Protein AF-0000000077499348 (afdb_homodimer)

InterPro domains:
  IPR010345 Interleukin-17 family [PF06083] (118-195)
  IPR020440 Interleukin-17, chordata [PR01932] (119-131)
  IPR020440 Interleukin-17, chordata [PR01932] (138-147)
  IPR020440 Interleukin-17, chordata [PR01932] (181-195)
  IPR029034 Cystine-knot cytokine [G3DSA:2.10.90.10] (84-199)
  IPR029034 Cystine-knot cytokine [SSF57501] (103-197)

Sequence (398 aa):
MKIYVVITVAVVLLALVSDIDGQKRRSNDRQRDGGGKERRRQSRNRGNKLEKSSQCQDISEKQKQRKLRGARKAYEKTAPIVLAEQLKNDAGRRRRNAEMECPESAVPHDGDISQRAISPWAWELDVNVNRYPTEIAKAKCLCTACLVNGVQDYNYASEPIYSQMKVLRRTKCDRKDRWRYEVAWENIPVGCTCANPQSMKIYVVITVAVVLLALVSDIDGQKRRSNDRQRDGGGKERRRQSRNRGNKLEKSSQCQDISEKQKQRKLRGARKAYEKTAPIVLAEQLKNDAGRRRRNAEMECPESAVPHDGDISQRAISPWAWELDVNVNRYPTEIAKAKCLCTACLVNGVQDYNYASEPIYSQMKVLRRTKCDRKDRWRYEVAWENIPVGCTCANPQS

Solvent-accessible surface area (backbone atoms only — not comparable to full-atom values): 23232 Å² total; per-residue (Å²): 127,89,88,82,92,77,94,80,88,92,82,90,82,90,83,84,84,84,88,78,76,86,73,80,89,79,90,78,87,72,84,70,81,76,76,78,75,78,77,73,79,73,79,75,78,73,71,77,64,86,59,72,45,74,54,62,42,72,69,54,73,67,52,53,45,62,76,40,38,39,35,50,64,34,37,52,78,17,63,37,46,45,48,17,57,49,38,73,74,28,63,67,57,41,50,52,36,65,65,57,63,53,71,87,45,60,60,44,44,54,80,55,69,46,48,12,16,34,22,28,38,35,64,36,77,44,77,38,92,50,32,42,74,35,60,36,25,29,39,39,60,42,34,70,25,18,40,57,92,22,36,73,36,77,76,24,29,35,38,71,40,68,41,51,39,64,32,39,34,50,43,81,37,94,54,88,84,22,28,23,52,35,82,42,76,43,81,37,31,73,37,35,20,37,18,38,53,81,115,141,82,82,91,86,86,82,84,90,84,85,89,82,80,84,88,80,84,85,88,82,86,76,82,82,70,88,68,85,69,84,66,80,71,76,78,74,76,77,72,78,69,77,73,79,72,70,76,64,84,59,71,46,74,54,64,42,71,70,53,71,67,52,53,47,61,75,38,38,37,34,51,64,34,38,53,78,17,64,36,45,45,47,18,56,50,38,73,74,27,64,67,57,41,51,52,36,67,64,59,63,52,70,85,44,61,62,44,44,56,80,55,66,46,48,12,17,34,22,28,40,35,64,37,78,45,76,38,93,49,32,41,75,36,60,36,25,30,39,39,60,42,34,71,26,19,40,57,93,23,36,73,36,80,78,24,28,34,39,73,40,70,40,52,39,65,32,38,34,50,43,82,38,94,53,88,86,22,26,22,53,35,82,40,77,42,82,37,30,73,37,35,19,36,19,38,54,80,114

Structure (mmCIF, N/CA/C/O backbone):
data_AF-0000000077499348-model_v1
#
loop_
_entity.id
_entity.type
_entity.pdbx_description
1 polymer 'IL17D protein'
#
loop_
_atom_site.group_PDB
_atom_site.id
_atom_site.type_symbol
_atom_site.label_atom_id
_atom_site.label_alt_id
_atom_site.label_comp_id
_atom_site.label_asym_id
_atom_site.label_entity_id
_atom_site.label_seq_id
_atom_site.pdbx_PDB_ins_code
_atom_site.Cartn_x
_atom_site.Cartn_y
_atom_site.Cartn_z
_atom_site.occupancy
_atom_site.B_iso_or_equiv
_atom_site.auth_seq_id
_atom_site.auth_comp_id
_atom_site.auth_asym_id
_atom_site.auth_atom_id
_atom_site.pdbx_PDB_model_num
ATOM 1 N N . MET A 1 1 ? 2.908 -41 54.531 1 25.12 1 MET A N 1
ATOM 2 C CA . MET A 1 1 ? 3.055 -40.625 55.938 1 25.12 1 MET A CA 1
ATOM 3 C C . MET A 1 1 ? 4.219 -39.656 56.125 1 25.12 1 MET A C 1
ATOM 5 O O . MET A 1 1 ? 4.746 -39.531 57.219 1 25.12 1 MET A O 1
ATOM 9 N N . LYS A 1 2 ? 4.77 -39.094 55.031 1 23.42 2 LYS A N 1
ATOM 10 C CA . LYS A 1 2 ? 6.012 -38.406 55.375 1 23.42 2 LYS A CA 1
ATOM 11 C C . LYS A 1 2 ? 5.793 -37.406 56.5 1 23.42 2 LYS A C 1
ATOM 13 O O . LYS A 1 2 ? 4.734 -36.781 56.562 1 23.42 2 LYS A O 1
ATOM 18 N N . ILE A 1 3 ? 6.906 -37.062 57.062 1 22.45 3 ILE A N 1
ATOM 19 C CA . ILE A 1 3 ? 7.547 -36.75 58.344 1 22.45 3 ILE A CA 1
ATOM 20 C C . ILE A 1 3 ? 7.438 -35.25 58.625 1 22.45 3 ILE A C 1
ATOM 22 O O . ILE A 1 3 ? 7.34 -34.438 57.688 1 22.45 3 ILE A O 1
ATOM 26 N N . TYR A 1 4 ? 8.094 -34.875 59.875 1 21.91 4 TYR A N 1
ATOM 27 C CA . TYR A 1 4 ? 7.996 -34.156 61.125 1 21.91 4 TYR A CA 1
ATOM 28 C C . TYR A 1 4 ? 8.625 -32.781 61.031 1 21.91 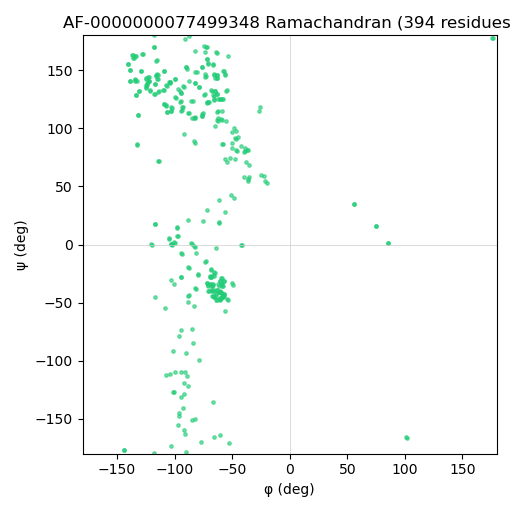4 TYR A C 1
ATOM 30 O O . TYR A 1 4 ? 8 -31.766 61.375 1 21.91 4 TYR A O 1
ATOM 38 N N . VAL A 1 5 ? 10.016 -32.469 61.094 1 21.84 5 VAL A N 1
ATOM 39 C CA . VAL A 1 5 ? 10.539 -32.031 62.375 1 21.84 5 VAL A CA 1
ATOM 40 C C . VAL A 1 5 ? 10.461 -30.5 62.469 1 21.84 5 VAL A C 1
ATOM 42 O O . VAL A 1 5 ? 10.344 -29.828 61.438 1 21.84 5 VAL A O 1
ATOM 45 N N . VAL A 1 6 ? 11.281 -29.859 63.5 1 20.41 6 VAL A N 1
ATOM 46 C CA . VAL A 1 6 ? 11.352 -29.125 64.75 1 20.41 6 VAL A CA 1
ATOM 47 C C . VAL A 1 6 ? 11.984 -27.75 64.5 1 20.41 6 VAL A C 1
ATOM 49 O O . VAL A 1 6 ? 11.625 -26.766 65.188 1 20.41 6 VAL A O 1
ATOM 52 N N . ILE A 1 7 ? 13.07 -27.422 63.781 1 22.92 7 ILE A N 1
ATOM 53 C CA . ILE A 1 7 ? 14.062 -26.891 64.75 1 22.92 7 ILE A CA 1
ATOM 54 C C . ILE A 1 7 ? 13.625 -25.516 65.188 1 22.92 7 ILE A C 1
ATOM 56 O O . ILE A 1 7 ? 13.016 -24.75 64.438 1 22.92 7 ILE A O 1
ATOM 60 N N . THR A 1 8 ? 14.32 -25.031 66.375 1 18.91 8 THR A N 1
ATOM 61 C CA . THR A 1 8 ? 14.438 -24.297 67.625 1 18.91 8 THR A CA 1
ATOM 62 C C . THR A 1 8 ? 14.766 -22.828 67.375 1 18.91 8 THR A C 1
ATOM 64 O O . THR A 1 8 ? 14.102 -21.938 67.875 1 18.91 8 THR A O 1
ATOM 67 N N . VAL A 1 9 ? 16.078 -22.391 67.188 1 21.23 9 VAL A N 1
ATOM 68 C CA . VAL A 1 9 ? 16.781 -21.766 68.312 1 21.23 9 VAL A CA 1
ATOM 69 C C . VAL A 1 9 ? 16.359 -20.297 68.375 1 21.23 9 VAL A C 1
ATOM 71 O O . VAL A 1 9 ? 15.859 -19.719 67.438 1 21.23 9 VAL A O 1
ATOM 74 N N . ALA A 1 10 ? 17.453 -19.391 68.938 1 19.44 10 ALA A N 1
ATOM 75 C CA . ALA A 1 10 ? 17.844 -18.641 70.125 1 19.44 10 ALA A CA 1
ATOM 76 C C . ALA A 1 10 ? 17.594 -17.156 69.938 1 19.44 10 ALA A C 1
ATOM 78 O O . ALA A 1 10 ? 17.5 -16.656 68.812 1 19.44 10 ALA A O 1
ATOM 79 N N . VAL A 1 11 ? 18.125 -16.375 71.062 1 17.48 11 VAL A N 1
ATOM 80 C CA . VAL A 1 11 ? 17.844 -15.344 72.062 1 17.48 11 VAL A CA 1
ATOM 81 C C . VAL A 1 11 ? 18.328 -13.984 71.5 1 17.48 11 VAL A C 1
ATOM 83 O O . VAL A 1 11 ? 17.625 -12.984 71.625 1 17.48 11 VAL A O 1
ATOM 86 N N . VAL A 1 12 ? 19.703 -13.703 71.438 1 18.2 12 VAL A N 1
ATOM 87 C CA . VAL A 1 12 ? 20.312 -12.852 72.438 1 18.2 12 VAL A CA 1
ATOM 88 C C . VAL A 1 12 ? 19.938 -11.391 72.188 1 18.2 12 VAL A C 1
ATOM 90 O O . VAL A 1 12 ? 19.703 -10.992 71.062 1 18.2 12 VAL A O 1
ATOM 93 N N . LEU A 1 13 ? 20.375 -10.539 73.312 1 17.11 13 LEU A N 1
ATOM 94 C CA . LEU A 1 13 ? 20.094 -9.383 74.125 1 17.11 13 LEU A CA 1
ATOM 95 C C . LEU A 1 13 ? 20.609 -8.102 73.5 1 17.11 13 LEU A C 1
ATOM 97 O O . LEU A 1 13 ? 19.891 -7.09 73.438 1 17.11 13 LEU A O 1
ATOM 101 N N . LEU A 1 14 ? 22 -7.863 73.5 1 17.81 14 LEU A N 1
ATOM 102 C CA . LEU A 1 14 ? 22.547 -6.84 74.375 1 17.81 14 LEU A CA 1
ATOM 103 C C . LEU A 1 14 ? 22.297 -5.445 73.812 1 17.81 14 LEU A C 1
ATOM 105 O O . LEU A 1 14 ? 22.078 -5.281 72.625 1 17.81 14 LEU A O 1
ATOM 109 N N . ALA A 1 15 ? 23.031 -4.516 74.562 1 16.69 15 ALA A N 1
ATOM 110 C CA . ALA A 1 15 ? 22.984 -3.27 75.312 1 16.69 15 ALA A CA 1
ATOM 111 C C . ALA A 1 15 ? 23.266 -2.068 74.438 1 16.69 15 ALA A C 1
ATOM 113 O O . ALA A 1 15 ? 22.484 -1.113 74.375 1 16.69 15 ALA A O 1
ATOM 114 N N . LEU A 1 16 ? 24.641 -1.674 74.438 1 16.95 16 LEU A N 1
ATOM 115 C CA . LEU A 1 16 ? 25.062 -0.472 75.188 1 16.95 16 LEU A CA 1
ATOM 116 C C . LEU A 1 16 ? 24.953 0.756 74.25 1 16.95 16 LEU A C 1
ATOM 118 O O . LEU A 1 16 ? 24.328 1.747 74.625 1 16.95 16 LEU A O 1
ATOM 122 N N . VAL A 1 17 ? 26.203 1.312 73.938 1 19.05 17 VAL A N 1
ATOM 123 C CA . VAL A 1 17 ? 26.797 2.516 74.5 1 19.05 17 VAL A CA 1
ATOM 124 C C . VAL A 1 17 ? 26.453 3.723 73.625 1 19.05 17 VAL A C 1
ATOM 126 O O . VAL A 1 17 ? 26.031 3.566 72.5 1 19.05 17 VAL A O 1
ATOM 129 N N . SER A 1 18 ? 27.531 4.605 73.5 1 17.58 18 SER A N 1
ATOM 130 C CA . SER A 1 18 ? 27.859 5.938 74 1 17.58 18 SER A CA 1
ATOM 131 C C . SER A 1 18 ? 27.609 7.004 72.938 1 17.58 18 SER A C 1
ATOM 133 O O . SER A 1 18 ? 27.328 6.684 71.812 1 17.58 18 SER A O 1
ATOM 135 N N . ASP A 1 19 ? 28.719 7.781 72.75 1 17.41 19 ASP A N 1
ATOM 136 C CA . ASP A 1 19 ? 28.953 9.172 73.125 1 17.41 19 ASP A CA 1
ATOM 137 C C . ASP A 1 19 ? 28.625 10.109 71.938 1 17.41 19 ASP A C 1
ATOM 139 O O . ASP A 1 19 ? 28.406 9.656 70.812 1 17.41 19 ASP A O 1
ATOM 143 N N . ILE A 1 20 ? 29.609 11.031 71.688 1 17.95 20 ILE A N 1
ATOM 144 C CA . ILE A 1 20 ? 29.734 12.445 72 1 17.95 20 ILE A CA 1
ATOM 145 C C . ILE A 1 20 ? 29.594 13.281 70.75 1 17.95 20 ILE A C 1
ATOM 147 O O . ILE A 1 20 ? 28.859 14.266 70.75 1 17.95 20 ILE A O 1
ATOM 151 N N . ASP A 1 21 ? 30.422 12.977 69.75 1 16.52 21 ASP A N 1
ATOM 152 C CA . ASP A 1 21 ? 31.281 14.156 69.625 1 16.52 21 ASP A CA 1
ATOM 153 C C . ASP A 1 21 ? 30.562 15.258 68.875 1 16.52 21 ASP A C 1
ATOM 155 O O . ASP A 1 21 ? 30.516 16.406 69.312 1 16.52 21 ASP A O 1
ATOM 159 N N . GLY A 1 22 ? 30.906 15.336 67.562 1 17.72 22 GLY A N 1
ATOM 160 C CA . GLY A 1 22 ? 31.688 16.391 66.938 1 17.72 22 GLY A CA 1
ATOM 161 C C . GLY A 1 22 ? 30.828 17.531 66.375 1 17.72 22 GLY A C 1
ATOM 162 O O . GLY A 1 22 ? 29.969 17.312 65.562 1 17.72 22 GLY A O 1
ATOM 163 N N . GLN A 1 23 ? 30.656 18.547 67.125 1 17.95 23 GLN A N 1
ATOM 164 C CA . GLN A 1 23 ? 29.797 19.719 67 1 17.95 23 GLN A CA 1
ATOM 165 C C . GLN A 1 23 ? 30.203 20.578 65.75 1 17.95 23 GLN A C 1
ATOM 167 O O . GLN A 1 23 ? 29.594 21.609 65.5 1 17.95 23 GLN A O 1
ATOM 172 N N . LYS A 1 24 ? 31.25 20.188 65.062 1 20.08 24 LYS A N 1
ATOM 173 C CA . LYS A 1 24 ? 31.875 21.453 64.688 1 20.08 24 LYS A CA 1
ATOM 174 C C . LYS A 1 24 ? 30.891 22.391 64 1 20.08 24 LYS A C 1
ATOM 176 O O . LYS A 1 24 ? 29.875 21.938 63.469 1 20.08 24 LYS A O 1
ATOM 181 N N . ARG A 1 25 ? 31.547 23.5 63.469 1 20.81 25 ARG A N 1
ATOM 182 C CA . ARG A 1 25 ? 31.562 24.953 63.375 1 20.81 25 ARG A CA 1
ATOM 183 C C . ARG A 1 25 ? 30.719 25.438 62.188 1 20.81 25 ARG A C 1
ATOM 185 O O . ARG A 1 25 ? 30.625 24.734 61.188 1 20.81 25 ARG A O 1
ATOM 192 N N . ARG A 1 26 ? 30.156 26.656 62.312 1 18.53 26 ARG A N 1
ATOM 193 C CA . ARG A 1 26 ? 29.047 27.531 61.969 1 18.53 26 ARG A CA 1
ATOM 194 C C . ARG A 1 26 ? 29.234 28.172 60.625 1 18.53 26 ARG A C 1
ATOM 196 O O . ARG A 1 26 ? 28.312 28.219 59.812 1 18.53 26 ARG A O 1
ATOM 203 N N . SER A 1 27 ? 30.359 28.859 60.281 1 19.08 27 SER A N 1
ATOM 204 C CA . SER A 1 27 ? 30.047 30.266 60.031 1 19.08 27 SER A CA 1
ATOM 205 C C . SER A 1 27 ? 29.5 30.469 58.594 1 19.08 27 SER A C 1
ATOM 207 O O . SER A 1 27 ? 29.734 29.641 57.719 1 19.08 27 SER A O 1
ATOM 209 N N . ASN A 1 28 ? 28.828 31.766 58.219 1 18.31 28 ASN A N 1
ATOM 210 C CA . ASN A 1 28 ? 27.703 32.438 57.562 1 18.31 28 ASN A CA 1
ATOM 211 C C . ASN A 1 28 ? 28.078 32.938 56.188 1 18.31 28 ASN A C 1
ATOM 213 O O . ASN A 1 28 ? 27.203 33.188 55.344 1 18.31 28 ASN A O 1
ATOM 217 N N . ASP A 1 29 ? 29.312 33.406 55.844 1 23.67 29 ASP A N 1
ATOM 218 C CA . ASP A 1 29 ? 29.219 34.719 55.25 1 23.67 29 ASP A CA 1
ATOM 219 C C . ASP A 1 29 ? 28.656 34.656 53.812 1 23.67 29 ASP A C 1
ATOM 221 O O . ASP A 1 29 ? 28.859 33.656 53.125 1 23.67 29 ASP A O 1
ATOM 225 N N . ARG A 1 30 ? 27.859 35.719 53.344 1 22.45 30 ARG A N 1
ATOM 226 C CA . ARG A 1 30 ? 26.797 36.156 52.438 1 22.45 30 ARG A CA 1
ATOM 227 C C . ARG A 1 30 ? 27.375 36.562 51.094 1 22.45 30 ARG A C 1
ATOM 229 O O . ARG A 1 30 ? 26.641 37.062 50.219 1 22.45 30 ARG A O 1
ATOM 236 N N . GLN A 1 31 ? 28.578 36.156 50.656 1 24.64 31 GLN A N 1
ATOM 237 C CA . GLN A 1 31 ? 28.938 37.062 49.562 1 24.64 31 GLN A CA 1
ATOM 238 C C . GLN A 1 31 ? 27.953 36.969 48.406 1 24.64 31 GLN A C 1
ATOM 240 O O . GLN A 1 31 ? 27.547 35.875 48.031 1 24.64 31 GLN A O 1
ATOM 245 N N . ARG A 1 32 ? 27.375 38.125 48 1 24.19 32 ARG A N 1
ATOM 246 C CA . ARG A 1 32 ? 26.312 38.625 47.125 1 24.19 32 ARG A CA 1
ATOM 247 C C . ARG A 1 32 ? 26.703 38.469 45.656 1 24.19 32 ARG A C 1
ATOM 249 O O . ARG A 1 32 ? 26 38.938 44.781 1 24.19 32 ARG A O 1
ATOM 256 N N . ASP A 1 33 ? 27.469 37.531 45.25 1 24.77 33 ASP A N 1
ATOM 257 C CA . ASP A 1 33 ? 27.906 37.75 43.875 1 24.77 33 ASP A CA 1
ATOM 258 C C . ASP A 1 33 ? 26.719 37.75 42.906 1 24.77 33 ASP A C 1
ATOM 260 O O . ASP A 1 33 ? 25.812 36.938 43.031 1 24.77 33 ASP A O 1
ATOM 264 N N . GLY A 1 34 ? 26.391 38.938 42.375 1 23.86 34 GLY A N 1
ATOM 265 C CA . GLY A 1 34 ? 25.375 39.375 41.438 1 23.86 34 GLY A CA 1
ATOM 266 C C . GLY A 1 34 ? 25.516 38.719 40.062 1 23.86 34 GLY A C 1
ATOM 267 O O . GLY A 1 34 ? 25.766 39.375 39.062 1 23.86 34 GLY A O 1
ATOM 268 N N . GLY A 1 35 ? 25.859 37.469 39.938 1 24.22 35 GLY A N 1
ATOM 269 C CA . GLY A 1 35 ? 26.047 36.969 38.594 1 24.22 35 GLY A CA 1
ATOM 270 C C . GLY A 1 35 ? 24.812 37.094 37.719 1 24.22 35 GLY A C 1
ATOM 271 O O . GLY A 1 35 ? 23.688 36.875 38.188 1 24.22 35 GLY A O 1
ATOM 272 N N . GLY A 1 36 ? 24.875 38.031 36.781 1 29.03 36 GLY A N 1
ATOM 273 C CA . GLY A 1 36 ? 23.938 38.281 35.688 1 29.03 36 GLY A CA 1
ATOM 274 C C . GLY A 1 36 ? 23.578 37.062 34.875 1 29.03 36 GLY A C 1
ATOM 275 O O . GLY A 1 36 ? 24.469 36.375 34.375 1 29.03 36 GLY A O 1
ATOM 276 N N . LYS A 1 37 ? 22.578 36.312 35.281 1 31.11 37 LYS A N 1
ATOM 277 C CA . LYS A 1 37 ? 22.047 35.125 34.594 1 31.11 37 LYS A CA 1
ATOM 278 C C . LYS A 1 37 ? 21.562 35.469 33.188 1 31.11 37 LYS A C 1
ATOM 280 O O . LYS A 1 37 ? 20.734 36.375 33.031 1 31.11 37 LYS A O 1
ATOM 285 N N . GLU A 1 38 ? 22.531 35.406 32.281 1 34.88 38 GLU A N 1
ATOM 286 C CA . GLU A 1 38 ? 22.094 35.344 30.891 1 34.88 38 GLU A CA 1
ATOM 287 C C . GLU A 1 38 ? 21.047 34.25 30.703 1 34.88 38 GLU A C 1
ATOM 289 O O . GLU A 1 38 ? 21.266 33.094 31.078 1 34.88 38 GLU A O 1
ATOM 294 N N . ARG A 1 39 ? 19.766 34.594 30.719 1 30.23 39 ARG A N 1
ATOM 295 C CA . ARG A 1 39 ? 18.625 33.719 30.422 1 30.23 39 ARG A CA 1
ATOM 296 C C . ARG A 1 39 ? 18.766 33.094 29.047 1 30.23 39 ARG A C 1
ATOM 298 O O . ARG A 1 39 ? 18.781 33.812 28.031 1 30.23 39 ARG A O 1
ATOM 305 N N . ARG A 1 40 ? 19.656 32.125 28.844 1 32.72 40 ARG A N 1
ATOM 306 C CA . ARG A 1 40 ? 19.547 31.312 27.625 1 32.72 40 ARG A CA 1
ATOM 307 C C . ARG A 1 40 ? 18.125 30.812 27.422 1 32.72 40 ARG A C 1
ATOM 309 O O . ARG A 1 40 ? 17.547 30.188 28.328 1 32.72 40 ARG A O 1
ATOM 316 N N . ARG A 1 41 ? 17.297 31.469 26.516 1 32.5 41 ARG A N 1
ATOM 317 C CA . ARG A 1 41 ? 16.047 30.953 25.984 1 32.5 41 ARG A CA 1
ATOM 318 C C . ARG A 1 41 ? 16.219 29.547 25.406 1 32.5 41 ARG A C 1
ATOM 320 O O . ARG A 1 41 ? 16.969 29.359 24.453 1 32.5 41 ARG A O 1
ATOM 327 N N . GLN A 1 42 ? 16.344 28.5 26.188 1 31.03 42 GLN A N 1
ATOM 328 C CA . GLN A 1 42 ? 16.188 27.141 25.688 1 31.03 42 GLN A CA 1
ATOM 329 C C . GLN A 1 42 ? 14.93 27.016 24.828 1 31.03 42 GLN A C 1
ATOM 331 O O . GLN A 1 42 ? 13.828 27.328 25.281 1 31.03 42 GLN A O 1
ATOM 336 N N . SER A 1 43 ? 15.023 27.219 23.484 1 36.47 43 SER A N 1
ATOM 337 C CA . SER A 1 43 ? 14.016 26.828 22.516 1 36.47 43 SER A CA 1
ATOM 338 C C . SER A 1 43 ? 13.453 25.438 22.828 1 36.47 43 SER A C 1
ATOM 340 O O . SER A 1 43 ? 14.203 24.453 22.859 1 36.47 43 SER A O 1
ATOM 342 N N . ARG A 1 44 ? 12.445 25.344 23.719 1 34.75 44 ARG A N 1
ATOM 343 C CA . ARG A 1 44 ? 11.641 24.156 23.953 1 34.75 44 ARG A CA 1
ATOM 344 C C . ARG A 1 44 ? 11.195 23.531 22.625 1 34.75 44 ARG A C 1
ATOM 346 O O . ARG A 1 44 ? 10.539 24.188 21.812 1 34.75 44 ARG A O 1
ATOM 353 N N . ASN A 1 45 ? 12.062 22.75 21.953 1 31.91 45 ASN A N 1
ATOM 354 C CA . ASN A 1 45 ? 11.641 21.797 20.938 1 31.91 45 ASN A CA 1
ATOM 355 C C . ASN A 1 45 ? 10.328 21.109 21.312 1 31.91 45 ASN A C 1
ATOM 357 O O . ASN A 1 45 ? 10.297 20.281 22.219 1 31.91 45 ASN A O 1
ATOM 361 N N . ARG A 1 46 ? 9.156 21.797 21.281 1 34.12 46 ARG A N 1
ATOM 362 C CA . ARG A 1 46 ? 7.832 21.203 21.406 1 34.12 46 ARG A CA 1
ATOM 363 C C . ARG A 1 46 ? 7.656 20.047 20.438 1 34.12 46 ARG A C 1
ATOM 365 O O . ARG A 1 46 ? 7.383 20.25 19.25 1 34.12 46 ARG A O 1
ATOM 372 N N . GLY A 1 47 ? 8.664 19.156 20.266 1 34.5 47 GLY A N 1
ATOM 373 C CA . GLY A 1 47 ? 8.25 17.938 19.609 1 34.5 47 GLY A CA 1
ATOM 374 C C . GLY A 1 47 ? 6.855 17.484 20 1 34.5 47 GLY A C 1
ATOM 375 O O . GLY A 1 47 ? 6.602 17.188 21.172 1 34.5 47 GLY A O 1
ATOM 376 N N . ASN A 1 48 ? 5.816 18.047 19.406 1 34.94 48 ASN A N 1
ATOM 377 C CA . ASN A 1 48 ? 4.41 17.672 19.531 1 34.94 48 ASN A CA 1
ATOM 378 C C . ASN A 1 48 ? 4.234 16.156 19.562 1 34.94 48 ASN A C 1
ATOM 380 O O . ASN A 1 48 ? 4.355 15.492 18.547 1 34.94 48 ASN A O 1
ATOM 384 N N . LYS A 1 49 ? 4.836 15.445 20.484 1 35.75 49 LYS A N 1
ATOM 385 C CA . LYS A 1 49 ? 4.262 14.148 20.844 1 35.75 49 LYS A CA 1
ATOM 386 C C . LYS A 1 49 ? 2.736 14.211 20.859 1 35.75 49 LYS A C 1
ATOM 388 O O . LYS A 1 49 ? 2.146 14.906 21.688 1 35.75 49 LYS A O 1
ATOM 393 N N . LEU A 1 50 ? 1.955 14.141 19.812 1 40.25 50 LEU A N 1
ATOM 394 C CA . LEU A 1 50 ? 0.582 13.672 19.984 1 40.25 50 LEU A CA 1
ATOM 395 C C . LEU A 1 50 ? 0.449 12.789 21.219 1 40.25 50 LEU A C 1
ATOM 397 O O . LEU A 1 50 ? 0.866 11.625 21.203 1 40.25 50 LEU A O 1
ATOM 401 N N . GLU A 1 51 ? 0.702 13.148 22.359 1 40.88 51 GLU A N 1
ATOM 402 C CA . GLU A 1 51 ? 0.355 12.695 23.703 1 40.88 51 GLU A CA 1
ATOM 403 C C . GLU A 1 51 ? -0.974 11.945 23.703 1 40.88 51 GLU A C 1
ATOM 405 O O . GLU A 1 51 ? -1.882 12.273 22.938 1 40.88 51 GLU A O 1
ATOM 410 N N . LYS A 1 52 ? -1.079 10.664 24.062 1 47.84 52 LYS A N 1
ATOM 411 C CA . LYS A 1 52 ? -2.262 9.977 24.578 1 47.84 52 LYS A CA 1
ATOM 412 C C . LYS A 1 52 ? -3.279 10.977 25.125 1 47.84 52 LYS A C 1
ATOM 414 O O . LYS A 1 52 ? -3.148 11.445 26.25 1 47.84 52 LYS A O 1
ATOM 419 N N . SER A 1 53 ? -3.617 11.891 24.391 1 50.53 53 SER A N 1
ATOM 420 C CA . SER A 1 53 ? -4.719 12.656 24.969 1 50.53 53 SER A CA 1
ATOM 421 C C . SER A 1 53 ? -5.691 11.742 25.719 1 50.53 53 SER A C 1
ATOM 423 O O . SER A 1 53 ? -6.582 11.148 25.109 1 50.53 53 SER A O 1
ATOM 425 N N . SER A 1 54 ? -5.133 11.078 26.547 1 58.66 54 SER A N 1
ATOM 426 C CA . SER A 1 54 ? -5.754 10.25 27.578 1 58.66 54 SER A CA 1
ATOM 427 C C . SER A 1 54 ? -6.949 10.961 28.203 1 58.66 54 SER A C 1
ATOM 429 O O . SER A 1 54 ? -7.629 10.398 29.062 1 58.66 54 SER A O 1
ATOM 431 N N . GLN A 1 55 ? -7.176 12.188 27.703 1 71.69 55 GLN A N 1
ATOM 432 C CA . GLN A 1 55 ? -8.289 12.766 28.453 1 71.69 55 GLN A CA 1
ATOM 433 C C . GLN A 1 55 ? -9.609 12.57 27.703 1 71.69 55 GLN A C 1
ATOM 435 O O . GLN A 1 55 ? -9.656 12.664 26.484 1 71.69 55 GLN A O 1
ATOM 440 N N . CYS A 1 56 ? -10.578 12.141 28.422 1 81.75 56 CYS A N 1
ATOM 441 C CA . CYS A 1 56 ? -11.938 11.93 27.922 1 81.75 56 CYS A CA 1
ATOM 442 C C . CYS A 1 56 ? -12.555 13.242 27.469 1 81.75 56 CYS A C 1
ATOM 444 O O . CYS A 1 56 ? -12.539 14.234 28.203 1 81.75 56 CYS A O 1
ATOM 446 N N . GLN A 1 57 ? -12.664 13.398 26.125 1 77.25 57 GLN A N 1
ATOM 447 C CA . GLN A 1 57 ? -13.297 14.586 25.547 1 77.25 57 GLN A CA 1
ATOM 448 C C . GLN A 1 57 ? -14.273 14.203 24.438 1 77.25 57 GLN A C 1
ATOM 450 O O . GLN A 1 57 ? -14.117 13.156 23.812 1 77.25 57 GLN A O 1
ATOM 455 N N . ASP A 1 58 ? -15.391 14.969 24.406 1 74 58 ASP A N 1
ATOM 456 C CA . ASP A 1 58 ? -16.234 14.898 23.219 1 74 58 ASP A CA 1
ATOM 457 C C . ASP A 1 58 ? -15.727 15.836 22.125 1 74 58 ASP A C 1
ATOM 459 O O . ASP A 1 58 ? -15.555 17.031 22.359 1 74 58 ASP A O 1
ATOM 463 N N . ILE A 1 59 ? -15.219 15.195 21.172 1 80.38 59 ILE A N 1
ATOM 464 C CA . ILE A 1 59 ? -14.758 16.094 20.109 1 80.38 59 ILE A CA 1
ATOM 465 C C . ILE A 1 59 ? -15.695 15.992 18.906 1 80.38 59 ILE A C 1
ATOM 467 O O . ILE A 1 59 ? -16.281 14.938 18.656 1 80.38 59 ILE A O 1
ATOM 471 N N . SER A 1 60 ? -16 17.172 18.344 1 81.31 60 SER A N 1
ATOM 472 C CA . SER A 1 60 ? -16.859 17.25 17.156 1 81.31 60 SER A CA 1
ATOM 473 C C . SER A 1 60 ? -16.203 16.578 15.961 1 81.31 60 SER A C 1
ATOM 475 O O . SER A 1 60 ? -15.008 16.266 15.984 1 81.31 60 SER A O 1
ATOM 477 N N . GLU A 1 61 ? -17.031 16.344 14.961 1 81.81 61 GLU A N 1
ATOM 478 C CA . GLU A 1 61 ? -16.547 15.797 13.695 1 81.81 61 GLU A CA 1
ATOM 479 C C . GLU A 1 61 ? -15.484 16.703 13.078 1 81.81 61 GLU A C 1
ATOM 481 O O . GLU A 1 61 ? -14.492 16.219 12.523 1 81.81 61 GLU A O 1
ATOM 486 N N . LYS A 1 62 ? -15.688 17.938 13.258 1 83.94 62 LYS A N 1
ATOM 487 C CA . LYS A 1 62 ? -14.75 18.922 12.727 1 83.94 62 LYS A CA 1
ATOM 488 C C . LYS A 1 62 ? -13.398 18.812 13.43 1 83.94 62 LYS A C 1
ATOM 490 O O . LYS A 1 62 ? -12.352 18.938 12.789 1 83.94 62 LYS A O 1
ATOM 495 N N . GLN A 1 63 ? -13.453 18.594 14.703 1 84.31 63 GLN A N 1
ATOM 496 C CA . GLN A 1 63 ? -12.219 18.469 15.477 1 84.31 63 GLN A CA 1
ATOM 497 C C . GLN A 1 63 ? -11.461 17.203 15.094 1 84.31 63 GLN A C 1
ATOM 499 O O . GLN A 1 63 ? -10.234 17.203 14.992 1 84.31 63 GLN A O 1
ATOM 504 N N . LYS A 1 64 ? -12.227 16.094 14.875 1 81.62 64 LYS A N 1
ATOM 505 C CA . LYS A 1 64 ? -11.602 14.859 14.398 1 81.62 64 LYS A CA 1
ATOM 506 C C . LYS A 1 64 ? -10.875 15.086 13.078 1 81.62 6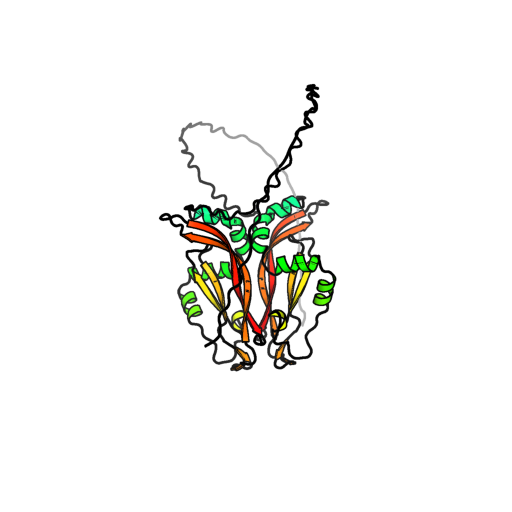4 LYS A C 1
ATOM 508 O O . LYS A 1 64 ? -9.727 14.672 12.922 1 81.62 64 LYS A O 1
ATOM 513 N N . GLN A 1 65 ? -11.523 15.789 12.211 1 82.81 65 GLN A N 1
ATOM 514 C CA . GLN A 1 65 ? -10.969 16.078 10.891 1 82.81 65 GLN A CA 1
ATOM 515 C C . GLN A 1 65 ? -9.695 16.922 11 1 82.81 65 GLN A C 1
ATOM 517 O O . GLN A 1 65 ? -8.727 16.688 10.273 1 82.81 65 GLN A O 1
ATOM 522 N N . ARG A 1 66 ? -9.781 17.828 11.922 1 83.12 66 ARG A N 1
ATOM 523 C CA . ARG A 1 66 ? -8.617 18.688 12.102 1 83.12 66 ARG A CA 1
ATOM 524 C C . ARG A 1 66 ? -7.43 17.891 12.641 1 83.12 66 ARG A C 1
ATOM 526 O O . ARG A 1 66 ? -6.293 18.094 12.211 1 83.12 66 ARG A O 1
ATOM 533 N N . LYS A 1 67 ? -7.727 16.922 13.508 1 82.38 67 LYS A N 1
ATOM 534 C CA . LYS A 1 67 ? -6.672 16.125 14.133 1 82.38 67 LYS A CA 1
ATOM 535 C C . LYS A 1 67 ? -5.984 15.219 13.117 1 82.38 67 LYS A C 1
ATOM 537 O O . LYS A 1 67 ? -4.816 14.867 13.289 1 82.38 67 LYS A O 1
ATOM 542 N N . LEU A 1 68 ? -6.715 14.859 12.102 1 86 68 LEU A N 1
ATOM 543 C CA . LEU A 1 68 ? -6.148 13.961 11.102 1 86 68 LEU A CA 1
ATOM 544 C C . LEU A 1 68 ? -6.07 14.633 9.742 1 86 68 LEU A C 1
ATOM 546 O O . LEU A 1 68 ? -6.004 13.961 8.711 1 86 68 LEU A O 1
ATOM 550 N N . ARG A 1 69 ? -6.16 15.914 9.789 1 82.31 69 ARG A N 1
ATOM 551 C CA . ARG A 1 69 ? -6.18 16.641 8.523 1 82.31 69 ARG A CA 1
ATOM 552 C C . ARG A 1 69 ? -4.98 16.281 7.66 1 82.31 69 ARG A C 1
ATOM 554 O O . ARG A 1 69 ? -5.129 16 6.473 1 82.31 69 ARG A O 1
ATOM 561 N N . GLY A 1 70 ? -3.756 16.266 8.211 1 86.62 70 GLY A N 1
ATOM 562 C CA . GLY A 1 70 ? -2.562 15.93 7.457 1 86.62 70 GLY A CA 1
ATOM 563 C C . GLY A 1 70 ? -2.613 14.539 6.859 1 86.62 70 GLY A C 1
ATOM 564 O O . GLY A 1 70 ? -2.295 14.352 5.68 1 86.62 70 GLY A O 1
ATOM 565 N N . ALA A 1 71 ? -3.113 13.641 7.691 1 90.62 71 ALA A N 1
ATOM 566 C CA . ALA A 1 71 ? -3.197 12.25 7.234 1 90.62 71 ALA A CA 1
ATOM 567 C C . ALA A 1 71 ? -4.27 12.094 6.16 1 90.62 71 ALA A C 1
ATOM 569 O O . ALA A 1 71 ? -4.07 11.375 5.176 1 90.62 71 ALA A O 1
ATOM 570 N N . ARG A 1 72 ? -5.332 12.758 6.363 1 88.56 72 ARG A N 1
ATOM 571 C CA . ARG A 1 72 ? -6.414 12.695 5.383 1 88.56 72 ARG A CA 1
ATOM 572 C C . ARG A 1 72 ? -5.941 13.172 4.016 1 88.56 72 ARG A C 1
ATOM 574 O O . ARG A 1 72 ? -6.207 12.523 3 1 88.56 72 ARG A O 1
ATOM 581 N N . LYS A 1 73 ? -5.273 14.242 4.047 1 92.06 73 LYS A N 1
ATOM 582 C CA . LYS A 1 73 ? -4.75 14.797 2.799 1 92.06 73 LYS A CA 1
ATOM 583 C C . LYS A 1 73 ? -3.684 13.883 2.203 1 92.06 73 LYS A C 1
ATOM 585 O O . LYS A 1 73 ? -3.613 13.711 0.983 1 92.06 73 LYS A O 1
ATOM 590 N N . ALA A 1 74 ? -2.908 13.242 3.07 1 94.81 74 ALA A N 1
ATOM 591 C CA . ALA A 1 74 ? -1.812 12.391 2.627 1 94.81 74 ALA A CA 1
ATOM 592 C C . ALA A 1 74 ? -2.34 11.133 1.939 1 94.81 74 ALA A C 1
ATOM 594 O O . ALA A 1 74 ? -1.685 10.578 1.052 1 94.81 74 ALA A O 1
ATOM 595 N N . TYR A 1 75 ? -3.551 10.703 2.314 1 96.5 75 TYR A N 1
ATOM 596 C CA . TYR A 1 75 ? -4.066 9.43 1.834 1 96.5 75 TYR A CA 1
ATOM 597 C C . TYR A 1 75 ? -5.094 9.641 0.725 1 96.5 75 TYR A C 1
ATOM 599 O O . TYR A 1 75 ? -5.625 8.672 0.173 1 96.5 75 TYR A O 1
ATOM 607 N N . GLU A 1 76 ? -5.379 10.836 0.353 1 94.88 76 GLU A N 1
ATOM 608 C CA . GLU A 1 76 ? -6.574 11.18 -0.41 1 94.88 76 GLU A CA 1
ATOM 609 C C . GLU A 1 76 ? -6.605 10.438 -1.744 1 94.88 76 GLU A C 1
ATOM 611 O O . GLU A 1 76 ? -7.684 10.133 -2.266 1 94.88 76 GLU A O 1
ATOM 616 N N . LYS A 1 77 ? -5.414 10.102 -2.305 1 96.69 77 LYS A N 1
ATOM 617 C CA . LYS A 1 77 ? -5.402 9.461 -3.615 1 96.69 77 LYS A CA 1
ATOM 618 C C . LYS A 1 77 ? -5.094 7.969 -3.496 1 96.69 77 LYS A C 1
ATOM 620 O O . LYS A 1 77 ? -4.988 7.27 -4.504 1 96.69 77 LYS A O 1
ATOM 625 N N . THR A 1 78 ? -4.984 7.438 -2.285 1 97.75 78 THR A N 1
ATOM 626 C CA . THR A 1 78 ? -4.703 6.016 -2.096 1 97.75 78 THR A CA 1
ATOM 627 C C . THR A 1 78 ? -5.949 5.18 -2.365 1 97.75 78 THR A C 1
ATOM 629 O O . THR A 1 78 ? -7.07 5.633 -2.129 1 97.75 78 THR A O 1
ATOM 632 N N . ALA A 1 79 ? -5.746 3.951 -2.775 1 98.31 79 ALA A N 1
ATOM 633 C CA . ALA A 1 79 ? -6.848 3.055 -3.115 1 98.31 79 ALA A CA 1
ATOM 634 C C . ALA A 1 79 ? -7.801 2.883 -1.937 1 98.31 79 ALA A C 1
ATOM 636 O O . ALA A 1 79 ? -9.023 2.992 -2.094 1 98.31 79 ALA A O 1
ATOM 637 N N . PRO A 1 80 ? -7.312 2.713 -0.678 1 98.62 80 PRO A N 1
ATOM 638 C CA . PRO A 1 80 ? -8.234 2.527 0.444 1 98.62 80 PRO A CA 1
ATOM 639 C C . PRO A 1 80 ? -9.188 3.705 0.622 1 98.62 80 PRO A C 1
ATOM 641 O O . PRO A 1 80 ? -10.359 3.51 0.971 1 98.62 80 PRO A O 1
ATOM 644 N N . ILE A 1 81 ? -8.719 4.949 0.327 1 98.12 81 ILE A N 1
ATOM 645 C CA . ILE A 1 81 ? -9.547 6.125 0.55 1 98.12 81 ILE A CA 1
ATOM 646 C C . ILE A 1 81 ? -10.406 6.395 -0.686 1 98.12 81 ILE A C 1
ATOM 648 O O . ILE A 1 81 ? -11.609 6.637 -0.573 1 98.12 81 ILE A O 1
ATOM 652 N N . VAL A 1 82 ? -9.859 6.312 -1.911 1 98.31 82 VAL A N 1
ATOM 653 C CA . VAL A 1 82 ? -10.578 6.57 -3.15 1 98.31 82 VAL A CA 1
ATOM 654 C C . VAL A 1 82 ? -11.695 5.543 -3.318 1 98.31 82 VAL A C 1
ATOM 656 O O . VAL A 1 82 ? -12.844 5.902 -3.594 1 98.31 82 VAL A O 1
ATOM 659 N N . LEU A 1 83 ? -11.344 4.301 -3.121 1 98.5 83 LEU A N 1
ATOM 660 C CA . LEU A 1 83 ? -12.336 3.248 -3.328 1 98.5 83 LEU A CA 1
ATOM 661 C C . LEU A 1 83 ? -13.383 3.262 -2.223 1 98.5 83 LEU A C 1
ATOM 663 O O . LEU A 1 83 ? -14.547 2.93 -2.463 1 98.5 83 LEU A O 1
ATOM 667 N N . ALA A 1 84 ? -12.977 3.65 -0.952 1 98.5 84 ALA A N 1
ATOM 668 C CA . ALA A 1 84 ? -13.969 3.791 0.107 1 98.5 84 ALA A CA 1
ATOM 669 C C . ALA A 1 84 ? -15.039 4.812 -0.275 1 98.5 84 ALA A C 1
ATOM 671 O O . ALA A 1 84 ? -16.234 4.57 -0.082 1 98.5 84 ALA A O 1
ATOM 672 N N . GLU A 1 85 ? -14.602 5.918 -0.797 1 97.69 85 GLU A N 1
ATOM 673 C CA . GLU A 1 85 ? -15.547 6.945 -1.224 1 97.69 85 GLU A CA 1
ATOM 674 C C . GLU A 1 85 ? -16.469 6.426 -2.32 1 97.69 85 GLU A C 1
ATOM 676 O O . GLU A 1 85 ? -17.672 6.664 -2.283 1 97.69 85 GLU A O 1
ATOM 681 N N . G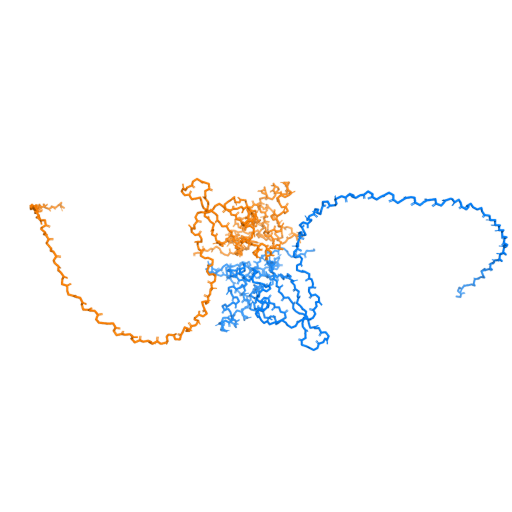LN A 1 86 ? -15.938 5.676 -3.26 1 98.12 86 GLN A N 1
ATOM 682 C CA . GLN A 1 86 ? -16.734 5.121 -4.348 1 98.12 86 GLN A CA 1
ATOM 683 C C . GLN A 1 86 ? -17.75 4.109 -3.828 1 98.12 86 GLN A C 1
ATOM 685 O O . GLN A 1 86 ? -18.922 4.145 -4.211 1 98.12 86 GLN A O 1
ATOM 690 N N . LEU A 1 87 ? -17.266 3.268 -2.977 1 98.38 87 LEU A N 1
ATOM 691 C CA . LEU A 1 87 ? -18.125 2.207 -2.453 1 98.38 87 LEU A CA 1
ATOM 692 C C . LEU A 1 87 ? -19.219 2.779 -1.552 1 98.38 87 LEU A C 1
ATOM 694 O O . LEU A 1 87 ? -20.328 2.254 -1.504 1 98.38 87 LEU A O 1
ATOM 698 N N . LYS A 1 88 ? -18.906 3.812 -0.845 1 97.19 88 LYS A N 1
ATOM 699 C CA . LYS A 1 88 ? -19.906 4.484 -0.009 1 97.19 88 LYS A CA 1
ATOM 700 C C . LYS A 1 88 ? -21.062 5.016 -0.848 1 97.19 88 LYS A C 1
ATOM 702 O O . LYS A 1 88 ? -22.219 4.984 -0.414 1 97.19 88 LYS A O 1
ATOM 707 N N . ASN A 1 89 ? -20.75 5.402 -2.09 1 96.75 89 ASN A N 1
ATOM 708 C CA . ASN A 1 89 ? -21.734 6.074 -2.936 1 96.75 89 ASN A CA 1
ATOM 709 C C . ASN A 1 89 ? -22.328 5.117 -3.967 1 96.75 89 ASN A C 1
ATOM 711 O O . ASN A 1 89 ? -23.125 5.531 -4.812 1 96.75 89 ASN A O 1
ATOM 715 N N . ASP A 1 90 ? -21.922 3.906 -3.99 1 97.94 90 ASP A N 1
ATOM 716 C CA . ASP A 1 90 ? -22.406 2.9 -4.93 1 97.94 90 ASP A CA 1
ATOM 717 C C . ASP A 1 90 ? -22.766 1.604 -4.207 1 97.94 90 ASP A C 1
ATOM 719 O O . ASP A 1 90 ? -21.984 0.654 -4.195 1 97.94 90 ASP A O 1
ATOM 723 N N . ALA A 1 91 ? -23.984 1.565 -3.717 1 96.69 91 ALA A N 1
ATOM 724 C CA . ALA A 1 91 ? -24.453 0.417 -2.947 1 96.69 91 ALA A CA 1
ATOM 725 C C . ALA A 1 91 ? -24.438 -0.852 -3.795 1 96.69 91 ALA A C 1
ATOM 727 O O . ALA A 1 91 ? -24.203 -1.948 -3.281 1 96.69 91 ALA A O 1
ATOM 728 N N . GLY A 1 92 ? -24.734 -0.716 -5.035 1 97.94 92 GLY A N 1
ATOM 729 C CA . GLY A 1 92 ? -24.688 -1.862 -5.93 1 97.94 92 GLY A CA 1
ATOM 730 C C . GLY A 1 92 ? -23.312 -2.486 -6.039 1 97.94 92 GLY A C 1
ATOM 731 O O . GLY A 1 92 ? -23.156 -3.703 -5.91 1 97.94 92 GLY A O 1
ATOM 732 N N . ARG A 1 93 ? -22.328 -1.634 -6.219 1 97.75 93 ARG A N 1
ATOM 733 C CA . ARG A 1 93 ? -20.953 -2.119 -6.289 1 97.75 93 ARG A CA 1
ATOM 734 C C . ARG A 1 93 ? -20.531 -2.744 -4.965 1 97.75 93 ARG A C 1
ATOM 736 O O . ARG A 1 93 ? -19.844 -3.77 -4.949 1 97.75 93 ARG A O 1
ATOM 743 N N . ARG A 1 94 ? -20.906 -2.068 -3.916 1 97.56 94 ARG A N 1
ATOM 744 C CA . ARG A 1 94 ? -20.562 -2.586 -2.596 1 97.56 94 ARG A CA 1
ATOM 745 C C . ARG A 1 94 ? -21.109 -3.996 -2.4 1 97.56 94 ARG A C 1
ATOM 747 O O . ARG A 1 94 ? -20.391 -4.887 -1.938 1 97.56 94 ARG A O 1
ATOM 754 N N . ARG A 1 95 ? -22.344 -4.188 -2.809 1 97.62 95 ARG A N 1
ATOM 755 C CA . ARG A 1 95 ? -22.984 -5.492 -2.682 1 97.62 95 ARG A CA 1
ATOM 756 C C . ARG A 1 95 ? -22.328 -6.52 -3.598 1 97.62 95 ARG A C 1
ATOM 758 O O . ARG A 1 95 ? -22.016 -7.637 -3.172 1 97.62 95 ARG A O 1
ATOM 765 N N . ARG A 1 96 ? -22.062 -6.137 -4.805 1 97.81 96 ARG A N 1
ATOM 766 C CA . ARG A 1 96 ? -21.406 -7.035 -5.758 1 97.81 96 ARG A CA 1
ATOM 767 C C . ARG A 1 96 ? -20.031 -7.465 -5.262 1 97.81 96 ARG A C 1
ATOM 769 O O . ARG A 1 96 ? -19.703 -8.648 -5.297 1 97.81 96 ARG A O 1
ATOM 776 N N . ASN A 1 97 ? -19.25 -6.484 -4.809 1 98 97 ASN A N 1
ATOM 777 C CA . ASN A 1 97 ? -17.922 -6.805 -4.285 1 98 97 ASN A CA 1
ATOM 778 C C . ASN A 1 97 ? -18.016 -7.754 -3.094 1 98 97 ASN A C 1
ATOM 780 O O . ASN A 1 97 ? -17.203 -8.68 -2.977 1 98 97 ASN A O 1
ATOM 784 N N . ALA A 1 98 ? -19 -7.492 -2.242 1 97.12 98 ALA A N 1
ATOM 785 C CA . ALA A 1 98 ? -19.156 -8.305 -1.036 1 97.12 98 ALA A CA 1
ATOM 786 C C . ALA A 1 98 ? -19.531 -9.742 -1.387 1 97.12 98 ALA A C 1
ATOM 788 O O . ALA A 1 98 ? -19.172 -10.672 -0.659 1 97.12 98 ALA A O 1
ATOM 7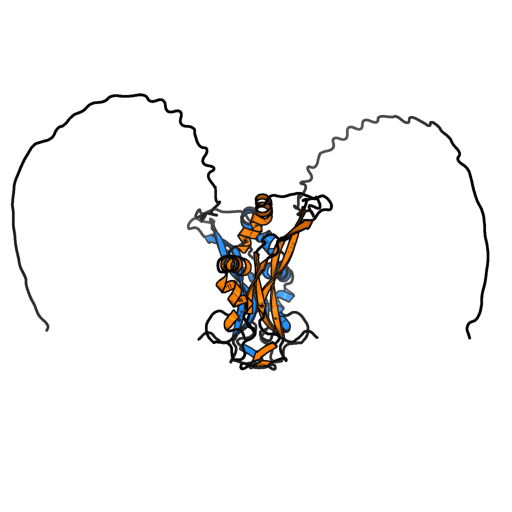89 N N . GLU A 1 99 ? -20.156 -9.93 -2.475 1 97.56 99 GLU A N 1
ATOM 790 C CA . GLU A 1 99 ? -20.672 -11.234 -2.859 1 97.56 99 GLU A CA 1
ATOM 791 C C . GLU A 1 99 ? -19.672 -11.992 -3.73 1 97.56 99 GLU A C 1
ATOM 793 O O . GLU A 1 99 ? -19.828 -13.188 -3.982 1 97.56 99 GLU A O 1
ATOM 798 N N . MET A 1 100 ? -18.672 -11.344 -4.098 1 97.5 100 MET A N 1
ATOM 799 C CA . MET A 1 100 ? -17.688 -12 -4.953 1 97.5 100 MET A CA 1
ATOM 800 C C . MET A 1 100 ? -17 -13.148 -4.215 1 97.5 100 MET A C 1
ATOM 802 O O . MET A 1 100 ? -16.641 -13.008 -3.047 1 97.5 100 MET A O 1
ATOM 806 N N . GLU A 1 101 ? -16.938 -14.305 -4.918 1 97.56 101 GLU A N 1
ATOM 807 C CA . GLU A 1 101 ? -16.281 -15.5 -4.391 1 97.56 101 GLU A CA 1
ATOM 808 C C . GLU A 1 101 ? -15.094 -15.914 -5.254 1 97.56 101 GLU A C 1
ATOM 810 O O . GLU A 1 101 ? -14.883 -15.352 -6.328 1 97.56 101 GLU A O 1
ATOM 815 N N . CYS A 1 102 ? -14.367 -16.844 -4.719 1 98.44 102 CYS A N 1
ATOM 816 C CA . CYS A 1 102 ? -13.242 -17.359 -5.496 1 98.44 102 CYS A CA 1
ATOM 817 C C . CYS A 1 102 ? -13.719 -17.922 -6.824 1 98.44 102 CYS A C 1
ATOM 819 O O . CYS A 1 102 ? -14.602 -18.797 -6.855 1 98.44 102 CYS A O 1
ATOM 821 N N . PRO A 1 103 ? -13.125 -17.422 -7.895 1 97.25 103 PRO A N 1
ATOM 822 C CA . PRO A 1 103 ? -13.523 -17.969 -9.195 1 97.25 103 PRO A CA 1
ATOM 823 C C . PRO A 1 103 ? -13.32 -19.469 -9.305 1 97.25 103 PRO A C 1
ATOM 825 O O . PRO A 1 103 ? -12.391 -20.016 -8.703 1 97.25 103 PRO A O 1
ATOM 828 N N . GLU A 1 104 ? -14.172 -20.109 -10.086 1 94.81 104 GLU A N 1
ATOM 829 C CA . GLU A 1 104 ? -14.094 -21.547 -10.297 1 94.81 104 GLU A CA 1
ATOM 830 C C . GLU A 1 104 ? -13.352 -21.875 -11.594 1 94.81 104 GLU A C 1
ATOM 832 O O . GLU A 1 104 ? -13.422 -23 -12.086 1 94.81 104 GLU A O 1
ATOM 837 N N . SER A 1 105 ? -12.812 -20.891 -12.188 1 92.81 105 SER A N 1
ATOM 838 C CA . SER A 1 105 ? -12.047 -21.031 -13.422 1 92.81 105 SER A CA 1
ATOM 839 C C . SER A 1 105 ? -10.875 -20.062 -13.461 1 92.81 105 SER A C 1
ATOM 841 O O . SER A 1 105 ? -10.578 -19.391 -12.461 1 92.81 105 SER A O 1
ATOM 843 N N . ALA A 1 106 ? -10.242 -20.141 -14.57 1 92.5 106 ALA A N 1
ATOM 844 C CA . ALA A 1 106 ? -9.086 -19.25 -14.719 1 92.5 106 ALA A CA 1
ATOM 845 C C . ALA A 1 106 ? -9.5 -17.797 -14.68 1 92.5 106 ALA A C 1
ATOM 847 O O . ALA A 1 106 ? -10.578 -17.438 -15.156 1 92.5 106 ALA A O 1
ATOM 848 N N . VAL A 1 107 ? -8.617 -16.969 -14.055 1 93.81 107 VAL A N 1
ATOM 849 C CA . VAL A 1 107 ? -8.844 -15.531 -14 1 93.81 107 VAL A CA 1
ATOM 850 C C . VAL A 1 107 ? -8.641 -14.93 -15.391 1 93.81 107 VAL A C 1
ATOM 852 O O . VAL A 1 107 ? -7.977 -15.523 -16.234 1 93.81 107 VAL A O 1
ATOM 855 N N . PRO A 1 108 ? -9.266 -13.781 -15.648 1 93.88 108 PRO A N 1
ATOM 856 C CA . PRO A 1 108 ? -9.18 -13.172 -16.969 1 93.88 108 PRO A CA 1
ATOM 857 C C . PRO A 1 108 ? -7.805 -12.578 -17.266 1 93.88 108 PRO A C 1
ATOM 859 O O . PRO A 1 108 ? -6.965 -12.492 -16.359 1 93.88 108 PRO A O 1
ATOM 862 N N . HIS A 1 109 ? -7.602 -12.188 -18.547 1 94 109 HIS A N 1
ATOM 863 C CA . HIS A 1 109 ? -6.359 -11.555 -18.984 1 94 109 HIS A CA 1
ATOM 864 C C . HIS A 1 109 ? -6.523 -10.039 -19.094 1 94 109 HIS A C 1
ATOM 866 O O . HIS A 1 109 ? -5.566 -9.328 -19.391 1 94 109 HIS A O 1
ATOM 872 N N . ASP A 1 110 ? -7.738 -9.586 -18.734 1 93.31 110 ASP A N 1
ATOM 873 C CA . ASP A 1 110 ? -8.031 -8.156 -18.828 1 93.31 110 ASP A CA 1
ATOM 874 C C . ASP A 1 110 ? -8.586 -7.621 -17.516 1 93.31 110 ASP A C 1
ATOM 876 O O . ASP A 1 110 ? -8.883 -8.398 -16.594 1 93.31 110 ASP A O 1
ATOM 880 N N . GLY A 1 111 ? -8.547 -6.301 -17.438 1 94.75 111 GLY A N 1
ATOM 881 C CA . GLY A 1 111 ? -9.062 -5.668 -16.234 1 94.75 111 GLY A CA 1
ATOM 882 C C . GLY A 1 111 ? -7.973 -5.238 -15.273 1 94.75 111 GLY A C 1
ATOM 883 O O . GLY A 1 111 ? -6.801 -5.176 -15.648 1 94.75 111 GLY A O 1
ATOM 884 N N . ASP A 1 112 ? -8.438 -4.945 -14.078 1 96.06 112 ASP A N 1
ATOM 885 C CA . ASP A 1 112 ? -7.52 -4.508 -13.031 1 96.06 112 ASP A CA 1
ATOM 886 C C . ASP A 1 112 ? -6.664 -5.668 -12.531 1 96.06 112 ASP A C 1
ATOM 888 O O . ASP A 1 112 ? -7.035 -6.832 -12.688 1 96.06 112 ASP A O 1
ATOM 892 N N . ILE A 1 113 ? -5.57 -5.363 -11.93 1 97.94 113 ILE A N 1
ATOM 893 C CA . ILE A 1 113 ? -4.652 -6.371 -11.406 1 97.94 113 ILE A CA 1
ATOM 894 C C . ILE A 1 113 ? -5.387 -7.273 -10.422 1 97.94 113 ILE A C 1
ATOM 896 O O . ILE A 1 113 ? -5.105 -8.477 -10.336 1 97.94 113 ILE A O 1
ATOM 900 N N . SER A 1 114 ? -6.391 -6.766 -9.703 1 98.38 114 SER A N 1
ATOM 901 C CA . SER A 1 114 ? -7.145 -7.527 -8.711 1 98.38 114 SER A CA 1
ATOM 902 C C . SER A 1 114 ? -7.941 -8.648 -9.367 1 98.38 114 SER A C 1
ATOM 904 O O . SER A 1 114 ? -8.25 -9.656 -8.727 1 98.38 114 SER A O 1
ATOM 906 N N . GLN A 1 115 ? -8.242 -8.461 -10.688 1 97.44 115 GLN A N 1
ATOM 907 C CA . GLN A 1 115 ? -9.023 -9.445 -11.43 1 97.44 115 GLN A CA 1
ATOM 908 C C . GLN A 1 115 ? -8.109 -10.422 -12.172 1 97.44 115 GLN A C 1
ATOM 910 O O . GLN A 1 115 ? -8.477 -11.578 -12.398 1 97.44 115 GLN A O 1
ATOM 915 N N . ARG A 1 116 ? -6.965 -9.977 -12.516 1 98.38 116 ARG A N 1
ATOM 916 C CA . ARG A 1 116 ? -6.051 -10.789 -13.312 1 98.38 116 ARG A CA 1
ATOM 917 C C . ARG A 1 116 ? -5.176 -11.664 -12.422 1 98.38 116 ARG A C 1
ATOM 919 O O . ARG A 1 116 ? -4.562 -12.625 -12.891 1 98.38 116 ARG A O 1
ATOM 926 N N . ALA A 1 117 ? -5.043 -11.297 -11.125 1 98.81 117 ALA A N 1
ATOM 927 C CA . ALA A 1 117 ? -4.172 -12.016 -10.195 1 98.81 117 ALA A CA 1
ATOM 928 C C . ALA A 1 117 ? -4.68 -13.43 -9.945 1 98.81 117 ALA A C 1
ATOM 930 O O . ALA A 1 117 ? -5.891 -13.656 -9.883 1 98.81 117 ALA A O 1
ATOM 931 N N . ILE A 1 118 ? -3.688 -14.352 -9.734 1 98.75 118 ILE A N 1
ATOM 932 C CA . ILE A 1 118 ? -4.098 -15.711 -9.406 1 98.75 118 ILE A CA 1
ATOM 933 C C . ILE A 1 118 ? -4.398 -15.812 -7.91 1 98.75 118 ILE A C 1
ATOM 935 O O . ILE A 1 118 ? -4.781 -16.875 -7.418 1 98.75 118 ILE A O 1
ATOM 939 N N . SER A 1 119 ? -4.254 -14.828 -7.18 1 98.75 119 SER A N 1
ATOM 940 C CA . SER A 1 119 ? -4.859 -14.508 -5.887 1 98.75 119 SER A CA 1
ATOM 941 C C . SER A 1 119 ? -5.766 -13.289 -5.988 1 98.75 119 SER A C 1
ATOM 943 O O . SER A 1 119 ? -5.43 -12.211 -5.492 1 98.75 119 SER A O 1
ATOM 945 N N . PRO A 1 120 ? -6.93 -13.453 -6.641 1 98.88 120 PRO A N 1
ATOM 946 C CA . PRO A 1 120 ? -7.777 -12.289 -6.887 1 98.88 120 PRO A CA 1
ATOM 947 C C . PRO A 1 120 ? -8.352 -11.688 -5.602 1 98.88 120 PRO A C 1
ATOM 949 O O . PRO A 1 120 ? -8.445 -12.383 -4.582 1 98.88 120 PRO A O 1
ATOM 952 N N . TRP A 1 121 ? -8.688 -10.375 -5.645 1 98.88 121 TRP A N 1
ATOM 953 C CA . TRP A 1 121 ? -9.273 -9.75 -4.469 1 98.88 121 TRP A CA 1
ATOM 954 C C . TRP A 1 121 ? -10.383 -8.781 -4.863 1 98.88 121 TRP A C 1
ATOM 956 O O . TRP A 1 121 ? -10.469 -8.367 -6.023 1 98.88 121 TRP A O 1
ATOM 966 N N . ALA A 1 122 ? -11.242 -8.578 -3.971 1 98.81 122 ALA A N 1
ATOM 967 C CA . ALA A 1 122 ? -12.281 -7.559 -4.07 1 98.81 122 ALA A CA 1
ATOM 968 C C . ALA A 1 122 ? -12.117 -6.496 -2.986 1 98.81 122 ALA A C 1
ATOM 970 O O . ALA A 1 122 ? -11.664 -6.801 -1.876 1 98.81 122 ALA A O 1
ATOM 971 N N . TRP A 1 123 ? -12.453 -5.254 -3.365 1 98.81 123 TRP A N 1
ATOM 972 C CA . TRP A 1 123 ? -12.43 -4.172 -2.385 1 98.81 123 TRP A CA 1
ATOM 973 C C . TRP A 1 123 ? -13.734 -4.125 -1.591 1 98.81 123 TRP A C 1
ATOM 975 O O . TRP A 1 123 ? -14.812 -4.043 -2.172 1 98.81 123 TRP A O 1
ATOM 985 N N . GLU A 1 124 ? -13.547 -4.211 -0.297 1 98.62 124 GLU A N 1
ATOM 986 C CA . GLU A 1 124 ? -14.703 -4.133 0.593 1 98.62 124 GLU A CA 1
ATOM 987 C C . GLU A 1 124 ? -14.633 -2.889 1.475 1 98.62 124 GLU A C 1
ATOM 989 O O . GLU A 1 124 ? -13.555 -2.479 1.901 1 98.62 124 GLU A O 1
ATOM 994 N N . LEU A 1 125 ? -15.797 -2.383 1.74 1 98.5 125 LEU A N 1
ATOM 995 C CA . LEU A 1 125 ? -15.883 -1.221 2.621 1 98.5 125 LEU A CA 1
ATOM 996 C C . LEU A 1 125 ? -15.836 -1.646 4.086 1 98.5 125 LEU A C 1
ATOM 998 O O . LEU A 1 125 ? -16.75 -2.328 4.562 1 98.5 125 LEU A O 1
ATOM 1002 N N . ASP A 1 126 ? -14.812 -1.366 4.73 1 98.56 126 ASP A N 1
ATOM 1003 C CA . ASP A 1 126 ? -14.711 -1.555 6.172 1 98.56 126 ASP A CA 1
ATOM 1004 C C . ASP A 1 126 ? -15.211 -0.324 6.926 1 98.56 126 ASP A C 1
ATOM 1006 O O . ASP A 1 126 ? -14.617 0.752 6.828 1 98.56 126 ASP A O 1
ATOM 1010 N N . VAL A 1 127 ? -16.328 -0.474 7.648 1 97.88 127 VAL A N 1
ATOM 1011 C CA . VAL A 1 127 ? -16.922 0.619 8.414 1 97.88 127 VAL A CA 1
ATOM 1012 C C . VAL A 1 127 ? -16.688 0.388 9.906 1 97.88 127 VAL A C 1
ATOM 1014 O O . VAL A 1 127 ? -17.125 -0.624 10.461 1 97.88 127 VAL A O 1
ATOM 1017 N N . ASN A 1 128 ? -16.016 1.313 10.484 1 96.81 128 ASN A N 1
ATOM 1018 C CA . ASN A 1 128 ? -15.758 1.293 11.914 1 96.81 128 ASN A CA 1
ATOM 1019 C C . ASN A 1 128 ? -16.078 2.641 12.562 1 96.81 128 ASN A C 1
ATOM 1021 O O . ASN A 1 128 ? -15.328 3.604 12.391 1 96.81 128 ASN A O 1
ATOM 1025 N N . VAL A 1 129 ? -17.094 2.74 13.375 1 93 129 VAL A N 1
ATOM 1026 C CA . VAL A 1 129 ? -17.594 3.994 13.938 1 93 129 VAL A CA 1
ATOM 1027 C C . VAL A 1 129 ? -16.625 4.492 15.016 1 93 129 VAL A C 1
ATOM 1029 O O . VAL A 1 129 ? -16.688 5.652 15.422 1 93 129 VAL A O 1
ATOM 1032 N N . ASN A 1 130 ? -15.75 3.631 15.445 1 92.88 130 ASN A N 1
ATOM 1033 C CA . ASN A 1 130 ? -14.82 4.016 16.5 1 92.88 130 ASN A CA 1
ATOM 1034 C C . ASN A 1 130 ? -13.469 4.438 15.93 1 92.88 130 ASN A C 1
ATOM 1036 O O . ASN A 1 130 ? -12.484 4.543 16.672 1 92.88 130 ASN A O 1
ATOM 1040 N N . ARG A 1 131 ? -13.492 4.668 14.656 1 94.62 131 ARG A N 1
ATOM 1041 C CA . ARG A 1 131 ? -12.273 5.059 13.969 1 94.62 131 ARG A CA 1
ATOM 1042 C C . ARG A 1 131 ? -12.523 6.227 13.023 1 94.62 131 ARG A C 1
ATOM 1044 O O . ARG A 1 131 ? -13.609 6.348 12.453 1 94.62 131 ARG A O 1
ATOM 1051 N N . TYR A 1 132 ? -11.523 7.141 12.992 1 92.75 132 TYR A N 1
ATOM 1052 C CA . TYR A 1 132 ? -11.523 8.133 11.922 1 92.75 132 TYR A CA 1
ATOM 1053 C C . TYR A 1 132 ? -10.328 7.934 11 1 92.75 132 TYR A C 1
ATOM 1055 O O . TYR A 1 132 ? -9.18 7.891 11.453 1 92.75 132 TYR A O 1
ATOM 1063 N N . PRO A 1 133 ? -10.477 7.902 9.617 1 94.44 133 PRO A N 1
ATOM 1064 C CA . PRO A 1 133 ? -11.742 7.898 8.883 1 94.44 133 PRO A CA 1
ATOM 1065 C C . PRO A 1 133 ? -12.586 6.656 9.164 1 94.44 133 PRO A C 1
ATOM 1067 O O . PRO A 1 133 ? -12.039 5.566 9.352 1 94.44 133 PRO A O 1
ATOM 1070 N N . THR A 1 134 ? -13.836 6.781 9.172 1 95.56 134 THR A N 1
ATOM 1071 C CA . THR A 1 134 ? -14.773 5.715 9.508 1 95.56 134 THR A CA 1
ATOM 1072 C C . THR A 1 134 ? -14.82 4.664 8.406 1 95.56 134 THR A C 1
ATOM 1074 O O . THR A 1 134 ? -15.031 3.479 8.68 1 95.56 134 THR A O 1
ATOM 1077 N N . GLU A 1 135 ? -14.68 5.156 7.148 1 97.25 135 GLU A N 1
ATOM 1078 C CA . GLU A 1 135 ? -14.758 4.258 5.996 1 97.25 135 GLU A CA 1
ATOM 1079 C C . GLU A 1 135 ? -13.391 4.078 5.348 1 97.25 135 GLU A C 1
ATOM 1081 O O . GLU A 1 135 ? -12.742 5.059 4.973 1 97.25 135 GLU A O 1
ATOM 1086 N N . ILE A 1 136 ? -12.922 2.816 5.289 1 98.44 136 ILE A N 1
ATOM 1087 C CA . ILE A 1 136 ? -11.688 2.441 4.605 1 98.44 136 ILE A CA 1
ATOM 1088 C C . ILE A 1 136 ? -11.938 1.21 3.736 1 98.44 136 ILE A C 1
ATOM 1090 O O . ILE A 1 136 ? -12.578 0.25 4.176 1 98.44 136 ILE A O 1
ATOM 1094 N N . ALA A 1 137 ? -11.539 1.319 2.467 1 98.81 137 ALA A N 1
ATOM 1095 C CA . ALA A 1 137 ? -11.617 0.133 1.617 1 98.81 137 ALA A CA 1
ATOM 1096 C C . ALA A 1 137 ? -10.445 -0.811 1.889 1 98.81 137 ALA A C 1
ATOM 1098 O O . ALA A 1 137 ? -9.312 -0.369 2.051 1 98.81 137 ALA A O 1
ATOM 1099 N N . LYS A 1 138 ? -10.742 -2.086 1.982 1 98.94 138 LYS A N 1
ATOM 1100 C CA . LYS A 1 138 ? -9.75 -3.133 2.213 1 98.94 138 LYS A CA 1
ATOM 1101 C C . LYS A 1 138 ? -9.82 -4.199 1.123 1 98.94 138 LYS A C 1
ATOM 1103 O O . LYS A 1 138 ? -10.906 -4.578 0.684 1 98.94 138 LYS A O 1
ATOM 1108 N N . ALA A 1 139 ? -8.703 -4.602 0.686 1 98.94 139 ALA A N 1
ATOM 1109 C CA . ALA A 1 139 ? -8.633 -5.727 -0.244 1 98.94 139 ALA A CA 1
ATOM 1110 C C . ALA A 1 139 ? -8.953 -7.043 0.463 1 98.94 139 ALA A C 1
ATOM 1112 O O . ALA A 1 139 ? -8.289 -7.406 1.437 1 98.94 139 ALA A O 1
ATOM 1113 N N . LYS A 1 140 ? -9.922 -7.727 0.003 1 98.88 140 LYS A N 1
ATOM 1114 C CA . LYS A 1 140 ? -10.242 -9.07 0.48 1 98.88 140 LYS A CA 1
ATOM 1115 C C . LYS A 1 140 ? -9.781 -10.133 -0.51 1 98.88 140 LYS A C 1
ATOM 1117 O O . LYS A 1 140 ? -10.297 -10.211 -1.627 1 98.88 140 LYS A O 1
ATOM 1122 N N . CYS A 1 141 ? -8.836 -10.938 -0.072 1 98.88 141 CYS A N 1
ATOM 1123 C CA . CYS A 1 141 ? -8.43 -12.055 -0.92 1 98.88 141 CYS A CA 1
ATOM 1124 C C . CYS A 1 141 ? -9.57 -13.062 -1.078 1 98.88 141 CYS A C 1
ATOM 1126 O O . CYS A 1 141 ? -10.062 -13.609 -0.091 1 98.88 141 CYS A O 1
ATOM 1128 N N . LEU A 1 142 ? -9.898 -13.328 -2.289 1 98.81 142 LEU A N 1
ATOM 1129 C CA . LEU A 1 142 ? -11.125 -14.062 -2.559 1 98.81 142 LEU A CA 1
ATOM 1130 C C . LEU A 1 142 ? -10.93 -15.555 -2.334 1 98.81 142 LEU A C 1
ATOM 1132 O O . LEU A 1 142 ? -11.883 -16.281 -2.014 1 98.81 142 LEU A O 1
ATOM 1136 N N . CYS A 1 143 ? -9.719 -16.031 -2.465 1 98.75 143 CYS A N 1
ATOM 1137 C CA . CYS A 1 143 ? -9.43 -17.453 -2.375 1 98.75 143 CYS A CA 1
ATOM 1138 C C . CYS A 1 143 ? -8.555 -17.766 -1.17 1 98.75 143 CYS A C 1
ATOM 1140 O O . CYS A 1 143 ? -7.887 -16.875 -0.639 1 98.75 143 CYS A O 1
ATOM 1142 N N . THR A 1 144 ? -8.594 -19.047 -0.724 1 98.06 144 THR A N 1
ATOM 1143 C CA . THR A 1 144 ? -7.695 -19.5 0.323 1 98.06 144 THR A CA 1
ATOM 1144 C C . THR A 1 144 ? -6.328 -19.859 -0.26 1 98.06 144 THR A C 1
ATOM 1146 O O . THR A 1 144 ? -5.297 -19.609 0.367 1 98.06 144 THR A O 1
ATOM 1149 N N . ALA A 1 145 ? -6.43 -20.438 -1.443 1 98.38 145 ALA A N 1
ATOM 1150 C CA . ALA A 1 145 ? -5.23 -20.844 -2.176 1 98.38 145 ALA A CA 1
ATOM 1151 C C . ALA A 1 145 ? -5.125 -20.094 -3.504 1 98.38 145 ALA A C 1
ATOM 1153 O O . ALA A 1 145 ? -5.887 -19.156 -3.76 1 98.38 145 ALA A O 1
ATOM 1154 N N . CYS A 1 146 ? -4.098 -20.344 -4.309 1 98.56 146 CYS A N 1
ATOM 1155 C CA . CYS A 1 146 ? -3.873 -19.594 -5.535 1 98.56 146 CYS A CA 1
ATOM 1156 C C . CYS A 1 146 ? -4.367 -20.375 -6.75 1 98.56 146 CYS A C 1
ATOM 1158 O O . CYS A 1 146 ? -4.25 -21.594 -6.801 1 98.56 146 CYS A O 1
ATOM 1160 N N . LEU A 1 147 ? -4.934 -19.625 -7.695 1 98.31 147 LEU A N 1
ATOM 1161 C CA . LEU A 1 147 ? -5.52 -20.234 -8.891 1 98.31 147 LEU A CA 1
ATOM 1162 C C . LEU A 1 147 ? -4.449 -20.5 -9.938 1 98.31 147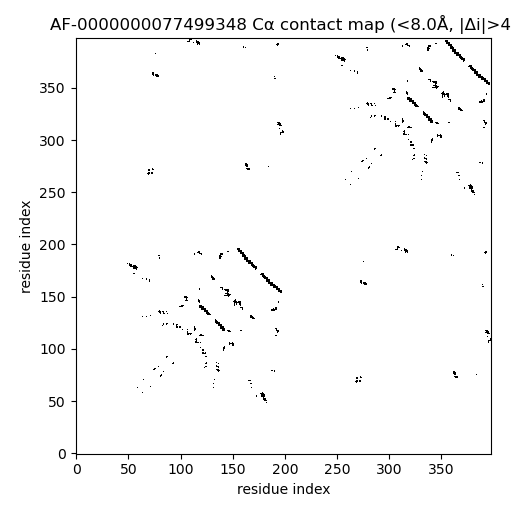 LEU A C 1
ATOM 1164 O O . LEU A 1 147 ? -4.23 -19.688 -10.836 1 98.31 147 LEU A O 1
ATOM 1168 N N . VAL A 1 148 ? -3.877 -21.656 -9.844 1 96.94 148 VAL A N 1
ATOM 1169 C CA . VAL A 1 148 ? -2.926 -22.125 -10.844 1 96.94 148 VAL A CA 1
ATOM 1170 C C . VAL A 1 148 ? -3.652 -22.953 -11.898 1 96.94 148 VAL A C 1
ATOM 1172 O O . VAL A 1 148 ? -4.242 -23.984 -11.586 1 96.94 148 VAL A O 1
ATOM 1175 N N . ASN A 1 149 ? -3.578 -22.438 -13.133 1 94.38 149 ASN A N 1
ATOM 1176 C CA . ASN A 1 149 ? -4.309 -23.062 -14.227 1 94.38 149 ASN A CA 1
ATOM 1177 C C . ASN A 1 149 ? -5.801 -23.172 -13.914 1 94.38 149 ASN A C 1
ATOM 1179 O O . ASN A 1 149 ? -6.418 -24.203 -14.188 1 94.38 149 ASN A O 1
ATOM 1183 N N . GLY A 1 150 ? -6.309 -22.234 -13.242 1 95.5 150 GLY A N 1
ATOM 1184 C CA . GLY A 1 150 ? -7.738 -22.109 -13.016 1 95.5 150 GLY A CA 1
ATOM 1185 C C . GLY A 1 150 ? -8.227 -22.922 -11.828 1 95.5 150 GLY A C 1
ATOM 1186 O O . GLY A 1 150 ? -9.43 -22.953 -11.547 1 95.5 150 GLY A O 1
ATOM 1187 N N . VAL A 1 151 ? -7.305 -23.609 -11.156 1 97 151 VAL A N 1
ATOM 1188 C CA . VAL A 1 151 ? -7.668 -24.422 -10.008 1 97 151 VAL A CA 1
ATOM 1189 C C . VAL A 1 151 ? -6.871 -23.984 -8.789 1 97 151 VAL A C 1
ATOM 1191 O O . VAL A 1 151 ? -5.684 -23.672 -8.891 1 97 151 VAL A O 1
ATOM 1194 N N . GLN A 1 152 ? -7.57 -23.969 -7.645 1 97.75 152 GLN A N 1
ATOM 1195 C CA . GLN A 1 152 ? -6.855 -23.609 -6.422 1 97.75 152 GLN A CA 1
ATOM 1196 C C . GLN A 1 152 ? -5.754 -24.609 -6.109 1 97.75 152 GLN A C 1
ATOM 1198 O O . GLN A 1 152 ? -6.02 -25.797 -5.941 1 97.75 152 GLN A O 1
ATOM 1203 N N . ASP A 1 153 ? -4.582 -24.156 -6.176 1 97.75 153 ASP A N 1
ATOM 1204 C CA . ASP A 1 153 ? -3.424 -24.938 -5.754 1 97.75 153 ASP A CA 1
ATOM 1205 C C . ASP A 1 153 ? -3.07 -24.641 -4.293 1 97.75 153 ASP A C 1
ATOM 1207 O O . ASP A 1 153 ? -2.551 -23.578 -3.977 1 97.75 153 ASP A O 1
ATOM 1211 N N . TYR A 1 154 ? -3.182 -25.625 -3.412 1 97 154 TYR A N 1
ATOM 1212 C CA . TYR A 1 154 ? -3.076 -25.422 -1.971 1 97 154 TYR A CA 1
ATOM 1213 C C . TYR A 1 154 ? -1.621 -25.469 -1.52 1 97 154 TYR A C 1
ATOM 1215 O O . TYR A 1 154 ? -1.325 -25.266 -0.34 1 97 154 TYR A O 1
ATOM 1223 N N . ASN A 1 155 ? -0.727 -25.656 -2.49 1 96.56 155 ASN A N 1
ATOM 1224 C CA . ASN A 1 155 ? 0.682 -25.469 -2.156 1 96.56 155 ASN A CA 1
ATOM 1225 C C . ASN A 1 155 ? 1.01 -24.016 -1.865 1 96.56 155 ASN A C 1
ATOM 1227 O O . ASN A 1 155 ? 2.018 -23.719 -1.222 1 96.56 155 ASN A O 1
ATOM 1231 N N . TYR A 1 156 ? 0.162 -23.125 -2.359 1 98.19 156 TYR A N 1
ATOM 1232 C CA . TYR A 1 156 ? 0.352 -21.688 -2.178 1 98.19 156 TYR A CA 1
ATOM 1233 C C . TYR A 1 156 ? -0.845 -21.078 -1.469 1 98.19 156 TYR A C 1
ATOM 1235 O O . TYR A 1 156 ? -1.994 -21.359 -1.814 1 98.19 156 TYR A O 1
ATOM 1243 N N . ALA A 1 157 ? -0.512 -20.266 -0.472 1 98.5 157 ALA A N 1
ATOM 1244 C CA . ALA A 1 157 ? -1.566 -19.547 0.234 1 98.5 157 ALA A CA 1
ATOM 1245 C C . ALA A 1 157 ? -1.799 -18.172 -0.386 1 98.5 157 ALA A C 1
ATOM 1247 O O . ALA A 1 157 ? -0.847 -17.484 -0.767 1 98.5 157 ALA A O 1
ATOM 1248 N N . SER A 1 158 ? -3.082 -17.797 -0.556 1 98.75 158 SER A N 1
ATOM 1249 C CA . SER A 1 158 ? -3.436 -16.422 -0.888 1 98.75 158 SER A CA 1
ATOM 1250 C C . SER A 1 158 ? -3.328 -15.516 0.333 1 98.75 158 SER A C 1
ATOM 1252 O O . SER A 1 158 ? -4.098 -15.656 1.285 1 98.75 158 SER A O 1
ATOM 1254 N N . GLU A 1 159 ? -2.328 -14.633 0.309 1 98.62 159 GLU A N 1
ATOM 1255 C CA . GLU A 1 159 ? -2.041 -13.812 1.482 1 98.62 159 GLU A CA 1
ATOM 1256 C C . GLU A 1 159 ? -2.125 -12.328 1.15 1 98.62 159 GLU A C 1
ATOM 1258 O O . GLU A 1 159 ? -1.685 -11.898 0.081 1 98.62 159 GLU A O 1
ATOM 1263 N N . PRO A 1 160 ? -2.678 -11.547 2.08 1 98.75 160 PRO A N 1
ATOM 1264 C CA . PRO A 1 160 ? -2.77 -10.109 1.839 1 98.75 160 PRO A CA 1
ATOM 1265 C C . PRO A 1 160 ? -1.419 -9.406 1.949 1 98.75 160 PRO A C 1
ATOM 1267 O O . PRO A 1 160 ? -0.545 -9.852 2.697 1 98.75 160 PRO A O 1
ATOM 1270 N N . ILE A 1 161 ? -1.238 -8.414 1.132 1 98.81 161 ILE A N 1
ATOM 1271 C CA . ILE A 1 161 ? -0.191 -7.414 1.302 1 98.81 161 ILE A CA 1
ATOM 1272 C C . ILE A 1 161 ? -0.75 -6.203 2.045 1 98.81 161 ILE A C 1
ATOM 1274 O O . ILE A 1 161 ? -1.773 -5.641 1.646 1 98.81 161 ILE A O 1
ATOM 1278 N N . TYR A 1 162 ? -0.017 -5.77 3.113 1 98.44 162 TYR A N 1
ATOM 1279 C CA . TYR A 1 162 ? -0.561 -4.738 3.992 1 98.44 162 TYR A CA 1
ATOM 1280 C C . TYR A 1 162 ? 0.18 -3.422 3.809 1 98.44 162 TYR A C 1
ATOM 1282 O O . TYR A 1 162 ? 1.369 -3.41 3.48 1 98.44 162 TYR A O 1
ATOM 1290 N N . SER A 1 163 ? -0.588 -2.385 4.02 1 97.75 163 SER A N 1
ATOM 1291 C CA . SER A 1 163 ? -0.037 -1.052 4.246 1 97.75 163 SER A CA 1
ATOM 1292 C C . SER A 1 163 ? -0.542 -0.461 5.559 1 97.75 163 SER A C 1
ATOM 1294 O O . SER A 1 163 ? -1.708 -0.638 5.918 1 97.75 163 SER A O 1
ATOM 1296 N N . GLN A 1 164 ? 0.361 0.255 6.211 1 97.25 164 GLN A N 1
ATOM 1297 C CA . GLN A 1 164 ? -0.055 0.909 7.449 1 97.25 164 GLN A CA 1
ATOM 1298 C C . GLN A 1 164 ? -0.758 2.232 7.16 1 97.25 164 GLN A C 1
ATOM 1300 O O . GLN A 1 164 ? -0.344 2.98 6.273 1 97.25 164 GLN A O 1
ATOM 1305 N N . MET A 1 165 ? -1.832 2.486 7.914 1 97.62 165 MET A N 1
ATOM 1306 C CA . MET A 1 165 ? -2.547 3.754 7.805 1 97.62 165 MET A CA 1
ATOM 1307 C C . MET A 1 165 ? -2.775 4.371 9.18 1 97.62 165 MET A C 1
ATOM 1309 O O . MET A 1 165 ? -3.182 3.68 10.117 1 97.62 165 MET A O 1
ATOM 1313 N N . LYS A 1 166 ? -2.459 5.641 9.273 1 96.44 166 LYS A N 1
ATOM 1314 C CA . LYS A 1 166 ? -2.715 6.402 10.492 1 96.44 166 LYS A CA 1
ATOM 1315 C C . LYS A 1 166 ? -4.203 6.703 10.648 1 96.44 166 LYS A C 1
ATOM 1317 O O . LYS A 1 166 ? -4.848 7.176 9.711 1 96.44 166 LYS A O 1
ATOM 1322 N N . VAL A 1 167 ? -4.742 6.414 11.812 1 96.19 167 VAL A N 1
ATOM 1323 C CA . VAL A 1 167 ? -6.152 6.656 12.094 1 96.19 167 VAL A CA 1
ATOM 1324 C C . VAL A 1 167 ? -6.305 7.262 13.484 1 96.19 167 VAL A C 1
ATOM 1326 O O . VAL A 1 167 ? -5.34 7.328 14.25 1 96.19 167 VAL A O 1
ATOM 1329 N N . LEU A 1 168 ? -7.457 7.828 13.711 1 93.06 168 LEU A N 1
ATOM 1330 C CA . LEU A 1 168 ? -7.883 8.242 15.039 1 93.06 168 LEU A CA 1
ATOM 1331 C C . LEU A 1 168 ? -8.883 7.254 15.633 1 93.06 168 LEU A C 1
ATOM 1333 O O . LEU A 1 168 ? -9.945 7.02 15.055 1 93.06 168 LEU A O 1
ATOM 1337 N N . ARG A 1 169 ? -8.492 6.621 16.766 1 93.25 169 ARG A N 1
ATOM 1338 C CA . ARG A 1 169 ? -9.383 5.672 17.422 1 93.25 169 ARG A CA 1
ATOM 1339 C C . ARG A 1 169 ? -10.008 6.281 18.672 1 93.25 169 ARG A C 1
ATOM 1341 O O . ARG A 1 169 ? -9.344 7.008 19.422 1 93.25 169 ARG A O 1
ATOM 1348 N N . ARG A 1 170 ? -11.281 5.961 18.812 1 89.06 170 ARG A N 1
ATOM 1349 C CA . ARG A 1 170 ? -11.914 6.461 20.031 1 89.06 170 ARG A CA 1
ATOM 1350 C C . ARG A 1 170 ? -12.328 5.312 20.938 1 89.06 170 ARG A C 1
ATOM 1352 O O . ARG A 1 170 ? -12.664 4.227 20.469 1 89.06 170 ARG A O 1
ATOM 1359 N N . THR A 1 171 ? -12.172 5.527 22.188 1 89.38 171 THR A N 1
ATOM 1360 C CA . THR A 1 171 ? -12.625 4.625 23.234 1 89.38 171 THR A CA 1
ATOM 1361 C C . THR A 1 171 ? -13.531 5.359 24.219 1 89.38 171 THR A C 1
ATOM 1363 O O . THR A 1 171 ? -13.297 6.527 24.531 1 89.38 171 THR A O 1
ATOM 1366 N N . LYS A 1 172 ? -14.648 4.621 24.516 1 86.06 172 LYS A N 1
ATOM 1367 C CA . LYS A 1 172 ? -15.617 5.234 25.422 1 86.06 172 LYS A CA 1
ATOM 1368 C C . LYS A 1 172 ? -15.039 5.383 26.828 1 86.06 172 LYS A C 1
ATOM 1370 O O . LYS A 1 172 ? -14.391 4.465 27.344 1 86.06 172 LYS A O 1
ATOM 1375 N N . CYS A 1 173 ? -15.242 6.559 27.297 1 85.25 173 CYS A N 1
ATOM 1376 C CA . CYS A 1 173 ? -14.828 6.82 28.672 1 85.25 173 CYS A CA 1
ATOM 1377 C C . CYS A 1 173 ? -15.961 6.512 29.656 1 85.25 173 CYS A C 1
ATOM 1379 O O . CYS A 1 173 ? -17.094 6.281 29.234 1 85.25 173 CYS A O 1
ATOM 1381 N N . ASP A 1 174 ? -15.531 6.164 30.906 1 76.38 174 ASP A N 1
ATOM 1382 C CA . ASP A 1 174 ? -16.453 5.797 31.969 1 76.38 174 ASP A CA 1
ATOM 1383 C C . ASP A 1 174 ? -17.578 6.828 32.125 1 76.38 174 ASP A C 1
ATOM 1385 O O . ASP A 1 174 ? -18.719 6.477 32.406 1 76.38 174 ASP A O 1
ATOM 1389 N N . ARG A 1 175 ? -17.234 8.062 31.859 1 69.75 175 ARG A N 1
ATOM 1390 C CA . ARG A 1 175 ? -18.297 9.062 31.953 1 69.75 175 ARG A CA 1
ATOM 1391 C C . ARG A 1 175 ? -19.125 9.094 30.672 1 69.75 175 ARG A C 1
ATOM 1393 O O . ARG A 1 175 ? -18.625 8.797 29.594 1 69.75 175 ARG A O 1
ATOM 1400 N N . LYS A 1 176 ? -20.391 9.391 30.75 1 69.25 176 LYS A N 1
ATOM 1401 C CA . LYS A 1 176 ? -21.344 9.312 29.656 1 69.25 176 LYS A CA 1
ATOM 1402 C C . LYS A 1 176 ? -20.953 10.234 28.516 1 69.25 176 LYS A C 1
ATOM 1404 O O . LYS A 1 176 ? -20.625 11.398 28.734 1 69.25 176 LYS A O 1
ATOM 1409 N N . ASP A 1 177 ? -20.828 9.805 27.391 1 74.19 177 ASP A N 1
ATOM 1410 C CA . ASP A 1 177 ? -20.734 10.453 26.094 1 74.19 177 ASP A CA 1
ATOM 1411 C C . ASP A 1 177 ? -19.359 11.094 25.891 1 74.19 177 ASP A C 1
ATOM 1413 O O . ASP A 1 177 ? -19.25 12.18 25.312 1 74.19 177 ASP A O 1
ATOM 1417 N N . ARG A 1 178 ? -18.453 10.648 26.766 1 80.25 178 ARG A N 1
ATOM 1418 C CA . ARG A 1 178 ? -17.109 11.141 26.531 1 80.25 178 ARG A CA 1
ATOM 1419 C C . ARG A 1 178 ? -16.219 10.07 25.906 1 80.25 178 ARG A C 1
ATOM 1421 O O . ARG A 1 178 ? -16.375 8.883 26.203 1 80.25 178 ARG A O 1
ATOM 1428 N N . TRP A 1 179 ? -15.445 10.539 25 1 86.38 179 TRP A N 1
ATOM 1429 C CA . TRP A 1 179 ? -14.594 9.602 24.266 1 86.38 179 TRP A CA 1
ATOM 1430 C C . TRP A 1 179 ? -13.125 10 24.406 1 86.38 179 TRP A C 1
ATOM 1432 O O . TRP A 1 179 ? -12.805 11.172 24.594 1 86.38 179 TRP A O 1
ATOM 1442 N N . ARG A 1 180 ? -12.359 9.039 24.469 1 88.56 180 ARG A N 1
ATOM 1443 C CA . ARG A 1 180 ? -10.914 9.203 24.344 1 88.56 180 ARG A CA 1
ATOM 1444 C C . ARG A 1 180 ? -10.438 8.875 22.938 1 88.56 180 ARG A C 1
ATOM 1446 O O . ARG A 1 180 ? -10.805 7.832 22.375 1 88.56 180 ARG A O 1
ATOM 1453 N N . TYR A 1 181 ? -9.703 9.875 22.375 1 87.75 181 TYR A N 1
ATOM 1454 C CA . TYR A 1 181 ? -9.195 9.719 21.016 1 87.75 181 TYR A CA 1
ATOM 1455 C C . TYR A 1 181 ? -7.684 9.539 21.016 1 87.75 181 TYR A C 1
ATOM 1457 O O . TYR A 1 181 ? -6.965 10.273 21.688 1 87.75 181 TYR A O 1
ATOM 1465 N N . GLU A 1 182 ? -7.215 8.539 20.25 1 90.88 182 GLU A N 1
ATOM 1466 C CA . GLU A 1 182 ? -5.785 8.266 20.156 1 90.88 182 GLU A CA 1
ATOM 1467 C C . GLU A 1 182 ? -5.383 7.938 18.719 1 90.88 182 GLU A C 1
ATOM 1469 O O . GLU A 1 182 ? -6.117 7.258 18 1 90.88 182 GLU A O 1
ATOM 1474 N N . VAL A 1 183 ? -4.23 8.453 18.359 1 91.81 183 VAL A N 1
ATOM 1475 C CA . VAL A 1 183 ? -3.643 8.102 17.078 1 91.81 183 VAL A CA 1
ATOM 1476 C C . VAL A 1 183 ? -3.26 6.621 17.078 1 91.81 183 VAL A C 1
ATOM 1478 O O . VAL A 1 183 ? -2.697 6.117 18.047 1 91.81 183 VAL A O 1
ATOM 1481 N N . ALA A 1 184 ? -3.691 5.984 16.125 1 94.81 184 ALA A N 1
ATOM 1482 C CA . ALA A 1 184 ? -3.381 4.566 15.953 1 94.81 184 ALA A CA 1
ATOM 1483 C C . ALA A 1 184 ? -2.988 4.262 14.508 1 94.81 184 ALA A C 1
ATOM 1485 O O . ALA A 1 184 ? -3.1 5.121 13.633 1 94.81 184 ALA A O 1
ATOM 1486 N N . TRP A 1 185 ? -2.348 3.113 14.375 1 96.62 185 TRP A N 1
ATOM 1487 C CA . TRP A 1 185 ? -1.961 2.625 13.055 1 96.62 185 TRP A CA 1
ATOM 1488 C C . TRP A 1 185 ? -2.652 1.304 12.734 1 96.62 185 TRP A C 1
ATOM 1490 O O . TRP A 1 185 ? -2.668 0.39 13.562 1 96.62 185 TRP A O 1
ATOM 1500 N N . GLU A 1 186 ? -3.242 1.268 11.594 1 97.5 186 GLU A N 1
ATOM 1501 C CA . GLU A 1 186 ? -3.975 0.071 11.195 1 97.5 186 GLU A CA 1
ATOM 1502 C C . GLU A 1 186 ? -3.355 -0.566 9.953 1 97.5 186 GLU A C 1
ATOM 1504 O O . GLU A 1 186 ? -2.945 0.137 9.023 1 97.5 186 GLU A O 1
ATOM 1509 N N . ASN A 1 187 ? -3.283 -1.926 9.992 1 97.88 187 ASN A N 1
ATOM 1510 C CA . ASN A 1 187 ? -2.898 -2.688 8.812 1 97.88 187 ASN A CA 1
ATOM 1511 C C . ASN A 1 187 ? -4.039 -2.768 7.801 1 97.88 187 ASN A C 1
ATOM 1513 O O . ASN A 1 187 ? -5.078 -3.377 8.078 1 97.88 187 ASN A O 1
ATOM 1517 N N . ILE A 1 188 ? -3.797 -2.113 6.688 1 98.69 188 ILE A N 1
ATOM 1518 C CA . ILE A 1 188 ? -4.812 -2.107 5.641 1 98.69 188 ILE A CA 1
ATOM 1519 C C . ILE A 1 188 ? -4.367 -3.012 4.492 1 98.69 188 ILE A C 1
ATOM 1521 O O . ILE A 1 188 ? -3.354 -2.748 3.842 1 98.69 188 ILE A O 1
ATOM 1525 N N . PRO A 1 189 ? -5.098 -4.18 4.223 1 98.88 189 PRO A N 1
ATOM 1526 C CA . PRO A 1 189 ? -4.758 -4.953 3.027 1 98.88 189 PRO A CA 1
ATOM 1527 C C . PRO A 1 189 ? -4.996 -4.18 1.733 1 98.88 189 PRO A C 1
ATOM 1529 O O . PRO A 1 189 ? -6.07 -3.609 1.539 1 98.88 189 PRO A O 1
ATOM 1532 N N . VAL A 1 190 ? -3.971 -4.168 0.877 1 98.88 190 VAL A N 1
ATOM 1533 C CA . VAL A 1 190 ? -4.066 -3.355 -0.331 1 98.88 190 VAL A CA 1
ATOM 1534 C C . VAL A 1 190 ? -3.941 -4.246 -1.564 1 98.88 190 VAL A C 1
ATOM 1536 O O . VAL A 1 190 ? -3.959 -3.758 -2.697 1 98.88 190 VAL A O 1
ATOM 1539 N N . GLY A 1 191 ? -3.773 -5.512 -1.376 1 98.88 191 GLY A N 1
ATOM 1540 C CA . GLY A 1 191 ? -3.674 -6.531 -2.408 1 98.88 191 GLY A CA 1
ATOM 1541 C C . GLY A 1 191 ? -3.4 -7.914 -1.855 1 98.88 191 GLY A C 1
ATOM 1542 O O . GLY A 1 191 ? -3.264 -8.086 -0.643 1 98.88 191 GLY A O 1
ATOM 1543 N N . CYS A 1 192 ? -3.352 -8.828 -2.762 1 98.94 192 CYS A N 1
ATOM 1544 C CA . CYS A 1 192 ? -3.076 -10.211 -2.371 1 98.94 192 CYS A CA 1
ATOM 1545 C C . CYS A 1 192 ? -1.948 -10.797 -3.213 1 98.94 192 CYS A C 1
ATOM 1547 O O . CYS A 1 192 ? -1.742 -10.391 -4.355 1 98.94 192 CYS A O 1
ATOM 1549 N N . THR A 1 193 ? -1.222 -11.68 -2.643 1 98.94 193 THR A N 1
ATOM 1550 C CA . THR A 1 193 ? -0.135 -12.375 -3.322 1 98.94 193 THR A CA 1
ATOM 1551 C C . THR A 1 193 ? -0.165 -13.867 -3.002 1 98.94 193 THR A C 1
ATOM 1553 O O . THR A 1 193 ? -0.875 -14.297 -2.092 1 98.94 193 THR A O 1
ATOM 1556 N N . CYS A 1 194 ? 0.499 -14.656 -3.848 1 98.81 194 CYS A N 1
ATOM 1557 C CA . CYS A 1 194 ? 0.646 -16.078 -3.605 1 98.81 194 CYS A CA 1
ATOM 1558 C C . CYS A 1 194 ? 1.965 -16.391 -2.904 1 98.81 194 CYS A C 1
ATOM 1560 O O . CYS A 1 194 ? 3.031 -16.016 -3.391 1 98.81 194 CYS A O 1
ATOM 1562 N N . ALA A 1 195 ? 1.855 -17.047 -1.721 1 98.75 195 ALA A N 1
ATOM 1563 C CA . ALA A 1 195 ? 3.062 -17.328 -0.945 1 98.75 195 ALA A CA 1
ATOM 1564 C C . ALA A 1 195 ? 3.029 -18.734 -0.349 1 98.75 195 ALA A C 1
ATOM 1566 O O . ALA A 1 195 ? 1.954 -19.297 -0.145 1 98.75 195 ALA A O 1
ATOM 1567 N N . ASN A 1 196 ? 4.246 -19.281 -0.196 1 97.81 196 ASN A N 1
ATOM 1568 C CA . ASN A 1 196 ? 4.301 -20.484 0.624 1 97.81 196 ASN A CA 1
ATOM 1569 C C . ASN A 1 196 ? 3.691 -20.25 2.004 1 97.81 196 ASN A C 1
ATOM 1571 O O . ASN A 1 196 ? 3.932 -19.219 2.627 1 97.81 196 ASN A O 1
ATOM 1575 N N . PRO A 1 197 ? 2.811 -21.203 2.42 1 95.06 197 PRO A N 1
ATOM 1576 C CA . PRO A 1 197 ? 2.293 -21.062 3.781 1 95.06 197 PRO A CA 1
ATOM 1577 C C . PRO A 1 197 ? 3.402 -21 4.828 1 95.06 197 PRO A C 1
ATOM 1579 O O . PRO A 1 197 ? 4.445 -21.641 4.672 1 95.06 197 PRO A O 1
ATOM 1582 N N . GLN A 1 198 ? 3.092 -20.188 5.898 1 89.94 198 GLN A N 1
ATOM 1583 C CA . GLN A 1 198 ? 4.078 -20.047 6.965 1 89.94 198 GLN A CA 1
ATOM 1584 C C . GLN A 1 198 ? 4.188 -21.328 7.781 1 89.94 198 GLN A C 1
ATOM 1586 O O . GLN A 1 198 ? 3.176 -21.953 8.109 1 89.94 198 GLN A O 1
ATOM 1591 N N . SER A 1 199 ? 5.418 -21.922 7.867 1 79.75 199 SER A N 1
ATOM 1592 C CA . SER A 1 199 ? 5.652 -23.094 8.688 1 79.75 199 SER A CA 1
ATOM 1593 C C . SER A 1 199 ? 6.113 -22.719 10.094 1 79.75 199 SER A C 1
ATOM 1595 O O . SER A 1 199 ? 6.703 -21.641 10.289 1 79.75 199 SER A O 1
ATOM 1597 N N . MET B 1 1 ? -0.14 8.477 -65.375 1 22.94 1 MET B N 1
ATOM 1598 C CA . MET B 1 1 ? 0.278 9.766 -65.938 1 22.94 1 MET B CA 1
ATOM 1599 C C . MET B 1 1 ? -0.069 10.898 -65 1 22.94 1 MET B C 1
ATOM 1601 O O . MET B 1 1 ? -1.102 10.859 -64.312 1 22.94 1 MET B O 1
ATOM 1605 N N . LYS B 1 2 ? 0.93 12.062 -64.875 1 25.42 2 LYS B N 1
ATOM 1606 C CA . LYS B 1 2 ? 1.443 13.148 -64 1 25.42 2 LYS B CA 1
ATOM 1607 C C . LYS B 1 2 ? 0.534 14.375 -64.062 1 25.42 2 LYS B C 1
ATOM 1609 O O . LYS B 1 2 ? 0.768 15.367 -63.406 1 25.42 2 LYS B O 1
ATOM 1614 N N . ILE B 1 3 ? -0.487 14.641 -64.812 1 20.88 3 ILE B N 1
ATOM 1615 C CA . ILE B 1 3 ? -0.345 15.914 -65.5 1 20.88 3 ILE B CA 1
ATOM 1616 C C . ILE B 1 3 ? -0.373 17.062 -64.5 1 20.88 3 ILE B C 1
ATOM 1618 O O . ILE B 1 3 ? -0.901 16.906 -63.375 1 20.88 3 ILE B O 1
ATOM 1622 N N . TYR B 1 4 ? -1.169 18.172 -64.875 1 21.2 4 TYR B N 1
ATOM 1623 C CA . TYR B 1 4 ? -1.005 19.578 -65.25 1 21.2 4 TYR B CA 1
ATOM 1624 C C . TYR B 1 4 ? -0.999 20.469 -64 1 21.2 4 TYR B C 1
ATOM 1626 O O . TYR B 1 4 ? -1.578 20.109 -62.969 1 21.2 4 TYR B O 1
ATOM 1634 N N . VAL B 1 5 ? -0.832 21.859 -64.25 1 21.17 5 VAL B N 1
ATOM 1635 C CA . VAL B 1 5 ? 0.045 23.016 -64.188 1 21.17 5 VAL B CA 1
ATOM 1636 C C . VAL B 1 5 ? -0.398 23.969 -63.094 1 21.17 5 VAL B C 1
ATOM 1638 O O . VAL B 1 5 ? 0.365 24.25 -62.156 1 21.17 5 VAL B O 1
ATOM 1641 N N . VAL B 1 6 ? -0.89 25.203 -63.5 1 20.7 6 VAL B N 1
ATOM 1642 C CA . VAL B 1 6 ? -0.22 26.5 -63.562 1 20.7 6 VAL B CA 1
ATOM 1643 C C . VAL B 1 6 ? -0.619 27.359 -62.375 1 20.7 6 VAL B C 1
ATOM 1645 O O . VAL B 1 6 ? -1.609 27.078 -61.719 1 20.7 6 VAL B O 1
ATOM 1648 N N . ILE B 1 7 ? -1.113 28.656 -62.688 1 20.09 7 ILE B N 1
ATOM 1649 C CA . ILE B 1 7 ? -0.379 29.922 -62.625 1 20.09 7 ILE B CA 1
ATOM 1650 C C . ILE B 1 7 ? -0.711 30.672 -61.344 1 20.09 7 ILE B C 1
ATOM 1652 O O . ILE B 1 7 ? 0.188 31.047 -60.594 1 20.09 7 ILE B O 1
ATOM 1656 N N . THR B 1 8 ? -1.479 31.844 -61.5 1 19.45 8 THR B N 1
ATOM 1657 C CA . THR B 1 8 ? -0.996 33.219 -61.594 1 19.45 8 THR B CA 1
ATOM 1658 C C . THR B 1 8 ? -1.065 33.875 -60.219 1 19.45 8 THR B C 1
ATOM 1660 O O . THR B 1 8 ? -1.781 33.406 -59.312 1 19.45 8 THR B O 1
ATOM 1663 N N . VAL B 1 9 ? -1.396 35.25 -60.281 1 20.22 9 VAL B N 1
ATOM 1664 C CA . VAL B 1 9 ? -0.667 36.5 -60.062 1 20.22 9 VAL B CA 1
ATOM 1665 C C . VAL B 1 9 ? -0.889 37 -58.656 1 20.22 9 VAL B C 1
ATOM 1667 O O . VAL B 1 9 ? -1.854 36.625 -58 1 20.22 9 VAL B O 1
ATOM 1670 N N . ALA B 1 10 ? -0.883 38.438 -58.594 1 18.52 10 ALA B N 1
ATOM 1671 C CA . ALA B 1 10 ? 0.01 39.5 -58.125 1 18.52 10 ALA B CA 1
ATOM 1672 C C . ALA B 1 10 ? -0.455 40.094 -56.812 1 18.52 10 ALA B C 1
ATOM 1674 O O . ALA B 1 10 ? 0.313 40.156 -55.844 1 18.52 10 ALA B O 1
ATOM 1675 N N . VAL B 1 11 ? -0.918 41.469 -56.938 1 17.84 11 VAL B N 1
ATOM 1676 C CA . VAL B 1 11 ? -0.241 42.688 -56.531 1 17.84 11 VAL B CA 1
ATOM 1677 C C . VAL B 1 11 ? -0.646 43.062 -55.094 1 17.84 11 VAL B C 1
ATOM 1679 O O . VAL B 1 11 ? -1.648 42.562 -54.594 1 17.84 11 VAL B O 1
ATOM 1682 N N . VAL B 1 12 ? -1.091 44.469 -55.031 1 18.31 12 VAL B N 1
ATOM 1683 C CA . VAL B 1 12 ? -0.409 45.688 -54.562 1 18.31 12 VAL B CA 1
ATOM 1684 C C . VAL B 1 12 ? -0.718 45.906 -53.094 1 18.31 12 VAL B C 1
ATOM 1686 O O . VAL B 1 12 ? -1.719 45.406 -52.562 1 18.31 12 VAL B O 1
ATOM 1689 N N . LEU B 1 13 ? -0.464 47.25 -52.812 1 17.59 13 LEU B N 1
ATOM 1690 C CA . LEU B 1 13 ? 0.315 48.094 -51.906 1 17.59 13 LEU B CA 1
ATOM 1691 C C . LEU B 1 13 ? -0.479 48.469 -50.656 1 17.59 13 LEU B C 1
ATOM 1693 O O . LEU B 1 13 ? -0.004 48.25 -49.531 1 17.59 13 LEU B O 1
ATOM 1697 N N . LEU B 1 14 ? -0.627 49.812 -50.562 1 16.94 14 LEU B N 1
ATOM 1698 C CA . LEU B 1 14 ? 0.029 50.75 -49.656 1 16.94 14 LEU B CA 1
ATOM 1699 C C . LEU B 1 14 ? -0.815 51 -48.438 1 16.94 14 LEU B C 1
ATOM 1701 O O . LEU B 1 14 ? -0.329 50.844 -47.312 1 16.94 14 LEU B O 1
ATOM 1705 N N . ALA B 1 15 ? -1.329 52.281 -48.469 1 16.8 15 ALA B N 1
ATOM 1706 C CA . ALA B 1 15 ? -0.888 53.406 -47.656 1 16.8 15 ALA B CA 1
ATOM 1707 C C . ALA B 1 15 ? -1.647 53.469 -46.312 1 16.8 15 ALA B C 1
ATOM 1709 O O . ALA B 1 15 ? -2.533 52.625 -46.094 1 16.8 15 ALA B O 1
ATOM 1710 N N . LEU B 1 16 ? -2.305 54.656 -46.156 1 18.44 16 LEU B N 1
ATOM 1711 C CA . LEU B 1 16 ? -2.057 55.812 -45.281 1 18.44 16 LEU B CA 1
ATOM 1712 C C . LEU B 1 16 ? -2.814 55.656 -43.969 1 18.44 16 LEU B C 1
ATOM 1714 O O . LEU B 1 16 ? -3.797 54.938 -43.906 1 18.44 16 LEU B O 1
ATOM 1718 N N . VAL B 1 17 ? -2.559 56.656 -43.125 1 17.34 17 VAL B N 1
ATOM 1719 C CA . VAL B 1 17 ? -2.244 57.125 -41.781 1 17.34 17 VAL B CA 1
ATOM 1720 C C . VAL B 1 17 ? -3.533 57.375 -41 1 17.34 17 VAL B C 1
ATOM 1722 O O . VAL B 1 17 ? -3.641 57.031 -39.812 1 17.34 17 VAL B O 1
ATOM 1725 N N . SER B 1 18 ? -4.516 58.156 -41.656 1 17.36 18 SER B N 1
ATOM 1726 C CA . SER B 1 18 ? -4.781 59.406 -40.969 1 17.36 18 SER B CA 1
ATOM 1727 C C . SER B 1 18 ? -5.418 59.156 -39.594 1 17.36 18 SER B C 1
ATOM 1729 O O . SER B 1 18 ? -5.977 58.094 -39.375 1 17.36 18 SER B O 1
ATOM 1731 N N . ASP B 1 19 ? -5.93 60.281 -39.125 1 16.73 19 ASP B N 1
ATOM 1732 C CA . ASP B 1 19 ? -5.863 61.188 -37.969 1 16.73 19 ASP B CA 1
ATOM 1733 C C . ASP B 1 19 ? -6.887 60.812 -36.906 1 16.73 19 ASP B C 1
ATOM 1735 O O . ASP B 1 19 ? -6.52 60.375 -35.812 1 16.73 19 ASP B O 1
ATOM 1739 N N . ILE B 1 20 ? -8 61.719 -36.75 1 19.56 20 ILE B N 1
ATOM 1740 C CA . ILE B 1 20 ? -8.164 62.781 -35.781 1 19.56 20 ILE B CA 1
ATOM 1741 C C . ILE B 1 20 ? -9.008 62.312 -34.594 1 19.56 20 ILE B C 1
ATOM 1743 O O . ILE B 1 20 ? -9.734 61.312 -34.75 1 19.56 20 ILE B O 1
ATOM 1747 N N . ASP B 1 21 ? -9.633 63.25 -33.938 1 16.98 21 ASP B N 1
ATOM 1748 C CA . ASP B 1 21 ? -9.602 63.906 -32.625 1 16.98 21 ASP B CA 1
ATOM 1749 C C . ASP B 1 21 ? -10.711 63.344 -31.734 1 16.98 21 ASP B C 1
ATOM 1751 O O . ASP B 1 21 ? -10.453 62.938 -30.609 1 16.98 21 ASP B O 1
ATOM 1755 N N . GLY B 1 22 ? -11.922 64.062 -31.812 1 17.55 22 GLY B N 1
ATOM 1756 C CA . GLY B 1 22 ? -12.398 65 -30.812 1 17.55 22 GLY B CA 1
ATOM 1757 C C . GLY B 1 22 ? -13.148 64.312 -29.672 1 17.55 22 GLY B C 1
ATOM 1758 O O . GLY B 1 22 ? -13.453 63.125 -29.75 1 17.55 22 GLY B O 1
ATOM 1759 N N . GLN B 1 23 ? -14.117 65.062 -29.062 1 17.12 23 GLN B N 1
ATOM 1760 C CA . GLN B 1 23 ? -14.391 65.688 -27.781 1 17.12 23 GLN B CA 1
ATOM 1761 C C . GLN B 1 23 ? -15.414 64.875 -26.969 1 17.12 23 GLN B C 1
ATOM 1763 O O . GLN B 1 23 ? -15.438 64.938 -25.75 1 17.12 23 GLN B O 1
ATOM 1768 N N . LYS B 1 24 ? -16.312 64.188 -27.656 1 19.7 24 LYS B N 1
ATOM 1769 C CA . LYS B 1 24 ? -17.562 64.688 -27.062 1 19.7 24 LYS B CA 1
ATOM 1770 C C . LYS B 1 24 ? -17.609 64.375 -25.562 1 19.7 24 LYS B C 1
ATOM 1772 O O . LYS B 1 24 ? -16.891 63.5 -25.078 1 19.7 24 LYS B O 1
ATOM 1777 N N . ARG B 1 25 ? -18.906 64.5 -25.078 1 20.09 25 ARG B N 1
ATOM 1778 C CA . ARG B 1 25 ? -19.75 65.125 -24.078 1 20.09 25 ARG B CA 1
ATOM 1779 C C . ARG B 1 25 ? -19.812 64.312 -22.812 1 20.09 25 ARG B C 1
ATOM 1781 O O . ARG B 1 25 ? -19.688 63.062 -22.875 1 20.09 25 ARG B O 1
ATOM 1788 N N . ARG B 1 26 ? -19.797 65 -21.703 1 19.25 26 ARG B N 1
ATOM 1789 C CA . ARG B 1 26 ? -19.703 65.125 -20.25 1 19.25 26 ARG B CA 1
ATOM 1790 C C . ARG B 1 26 ? -20.859 64.375 -19.594 1 19.25 26 ARG B C 1
ATOM 1792 O O . ARG B 1 26 ? -20.984 64.375 -18.359 1 19.25 26 ARG B O 1
ATOM 1799 N N . SER B 1 27 ? -21.562 63.469 -20.172 1 18.27 27 SER B N 1
ATOM 1800 C CA . SER B 1 27 ? -22.781 63.438 -19.375 1 18.27 27 SER B CA 1
ATOM 1801 C C . SER B 1 27 ? -22.5 62.969 -17.953 1 18.27 27 SER B C 1
ATOM 1803 O O . SER B 1 27 ? -21.875 61.906 -17.75 1 18.27 27 SER B O 1
ATOM 1805 N N . ASN B 1 28 ? -22.438 63.875 -17 1 16.8 28 ASN B N 1
ATOM 1806 C CA . ASN B 1 28 ? -22.125 63.906 -15.57 1 16.8 28 ASN B CA 1
ATOM 1807 C C . ASN B 1 28 ? -23.031 62.938 -14.789 1 16.8 28 ASN B C 1
ATOM 1809 O O . ASN B 1 28 ? -22.578 62.281 -13.867 1 16.8 28 ASN B O 1
ATOM 1813 N N . ASP B 1 29 ? -24.391 63.125 -14.906 1 22.59 29 ASP B N 1
ATOM 1814 C CA . ASP B 1 29 ? -25 63.406 -13.602 1 22.59 29 ASP B CA 1
ATOM 1815 C C . ASP B 1 29 ? -24.875 62.219 -12.672 1 22.59 29 ASP B C 1
ATOM 1817 O O . ASP B 1 29 ? -24.891 61.062 -13.125 1 22.59 29 ASP B O 1
ATOM 1821 N N . ARG B 1 30 ? -24.656 62.5 -11.367 1 20.84 30 ARG B N 1
ATOM 1822 C CA . ARG B 1 30 ? -24.219 62 -10.062 1 20.84 30 ARG B CA 1
ATOM 1823 C C . ARG B 1 30 ? -25.297 61.125 -9.414 1 20.84 30 ARG B C 1
ATOM 1825 O O . ARG B 1 30 ? -25.188 60.75 -8.25 1 20.84 30 ARG B O 1
ATOM 1832 N N . GLN B 1 31 ? -26.312 60.531 -10.141 1 23.11 31 GLN B N 1
ATOM 1833 C CA . GLN B 1 31 ? -27.297 60.188 -9.117 1 23.11 31 GLN B CA 1
ATOM 1834 C C . GLN B 1 31 ? -26.688 59.25 -8.07 1 23.11 31 GLN B C 1
ATOM 1836 O O . GLN B 1 31 ? -26 58.281 -8.406 1 23.11 31 GLN B O 1
ATOM 1841 N N . ARG B 1 32 ? -26.594 59.75 -6.863 1 22.3 32 ARG B N 1
ATOM 1842 C CA . ARG B 1 32 ? -26.062 59.344 -5.57 1 22.3 32 ARG B CA 1
ATOM 1843 C C . ARG B 1 32 ? -26.766 58.094 -5.066 1 22.3 32 ARG B C 1
ATOM 1845 O O . ARG B 1 32 ? -26.484 57.625 -3.963 1 22.3 32 ARG B O 1
ATOM 1852 N N . ASP B 1 33 ? -27.438 57.281 -5.867 1 24.92 33 ASP B N 1
ATOM 1853 C CA . ASP B 1 33 ? -28.266 56.406 -5.023 1 24.92 33 ASP B CA 1
ATOM 1854 C C . ASP B 1 33 ? -27.406 55.594 -4.062 1 24.92 33 ASP B C 1
ATOM 1856 O O . ASP B 1 33 ? -26.359 55.094 -4.445 1 24.92 33 ASP B O 1
ATOM 1860 N N . GLY B 1 34 ? -27.469 55.938 -2.807 1 22.23 34 GLY B N 1
ATOM 1861 C CA . GLY B 1 34 ? -26.875 55.406 -1.594 1 22.23 34 GLY B CA 1
ATOM 1862 C C . GLY B 1 34 ? -27.188 53.938 -1.354 1 22.23 34 GLY B C 1
ATOM 1863 O O . GLY B 1 34 ? -27.344 53.531 -0.208 1 22.23 34 GLY B O 1
ATOM 1864 N N . GLY B 1 35 ? -27.422 53.125 -2.342 1 23.89 35 GLY B N 1
ATOM 1865 C CA . GLY B 1 35 ? -27.844 51.781 -1.913 1 23.89 35 GLY B CA 1
ATOM 1866 C C . GLY B 1 35 ? -26.875 51.125 -0.961 1 23.89 35 GLY B C 1
ATOM 1867 O O . GLY B 1 35 ? -25.656 51.312 -1.093 1 23.89 35 GLY B O 1
ATOM 1868 N N . GLY B 1 36 ? -27.25 51.062 0.32 1 26.8 36 GLY B N 1
ATOM 1869 C CA . GLY B 1 36 ? -26.594 50.375 1.409 1 26.8 36 GLY B CA 1
ATOM 1870 C C . GLY B 1 36 ? -26.266 48.906 1.075 1 26.8 36 GLY B C 1
ATOM 1871 O O . GLY B 1 36 ? -27.156 48.156 0.707 1 26.8 36 GLY B O 1
ATOM 1872 N N . LYS B 1 37 ? -25.156 48.688 0.401 1 30.25 37 LYS B N 1
ATOM 1873 C CA . LYS B 1 37 ? -24.672 47.312 0.117 1 30.25 37 LYS B CA 1
ATOM 1874 C C . LYS B 1 37 ? -24.453 46.531 1.405 1 30.25 37 LYS B C 1
ATOM 1876 O O . LYS B 1 37 ? -23.75 47 2.305 1 30.25 37 LYS B O 1
ATOM 1881 N N . GLU B 1 38 ? -25.516 45.938 1.843 1 35.41 38 GLU B N 1
ATOM 1882 C CA . GLU B 1 38 ? -25.328 44.844 2.787 1 35.41 38 GLU B CA 1
ATOM 1883 C C . GLU B 1 38 ? -24.203 43.906 2.338 1 35.41 38 GLU B C 1
ATOM 1885 O O . GLU B 1 38 ? -24.234 43.406 1.218 1 35.41 38 GLU B O 1
ATOM 1890 N N . ARG B 1 39 ? -23 44.188 2.818 1 29.91 39 ARG B N 1
ATOM 1891 C CA . ARG B 1 39 ? -21.844 43.312 2.611 1 29.91 39 ARG B CA 1
ATOM 1892 C C . ARG B 1 39 ? -22.125 41.875 3.084 1 29.91 39 ARG B C 1
ATOM 1894 O O . ARG B 1 39 ? -22.391 41.656 4.266 1 29.91 39 ARG B O 1
ATOM 1901 N N . ARG B 1 40 ? -22.969 41.125 2.373 1 32.66 40 ARG B N 1
ATOM 1902 C CA . ARG B 1 40 ? -22.891 39.688 2.633 1 32.66 40 ARG B CA 1
ATOM 1903 C C . ARG B 1 40 ? -21.453 39.188 2.635 1 32.66 40 ARG B C 1
ATOM 1905 O O . ARG B 1 40 ? -20.703 39.438 1.678 1 32.66 40 ARG B O 1
ATOM 1912 N N . ARG B 1 41 ? -20.859 39.062 3.846 1 30.83 41 ARG B N 1
ATOM 1913 C CA . ARG B 1 41 ? -19.609 38.312 4.027 1 30.83 41 ARG B CA 1
ATOM 1914 C C . ARG B 1 41 ? -19.672 36.969 3.348 1 30.83 41 ARG B C 1
ATOM 1916 O O . ARG B 1 41 ? -20.484 36.125 3.717 1 30.83 41 ARG B O 1
ATOM 1923 N N . GLN B 1 42 ? -19.609 36.844 2.033 1 30.84 42 GLN B N 1
ATOM 1924 C CA . GLN B 1 42 ? -19.328 35.562 1.428 1 30.84 42 GLN B CA 1
ATOM 1925 C C . GLN B 1 42 ? -18.141 34.875 2.117 1 30.84 42 GLN B C 1
ATOM 1927 O O . GLN B 1 42 ? -17.062 35.469 2.211 1 30.84 42 GLN B O 1
ATOM 1932 N N . SER B 1 43 ? -18.359 34.062 3.152 1 36.09 43 SER B N 1
ATOM 1933 C CA . SER B 1 43 ? -17.375 33.094 3.654 1 36.09 43 SER B CA 1
ATOM 1934 C C . SER B 1 43 ? -16.625 32.438 2.512 1 36.09 43 SER B C 1
ATOM 1936 O O . SER B 1 43 ? -17.234 31.781 1.658 1 36.09 43 SER B O 1
ATOM 1938 N N . ARG B 1 44 ? -15.578 33.094 1.992 1 33.81 44 ARG B N 1
ATOM 1939 C CA . ARG B 1 44 ? -14.633 32.5 1.061 1 33.81 44 ARG B CA 1
ATOM 1940 C C . ARG B 1 44 ? -14.18 31.125 1.543 1 33.81 44 ARG B C 1
ATOM 1942 O O . ARG B 1 44 ? -13.68 31 2.66 1 33.81 44 ARG B O 1
ATOM 1949 N N . ASN B 1 45 ? -14.992 30.078 1.297 1 31.98 45 ASN B N 1
ATOM 1950 C CA . ASN B 1 45 ? -14.477 28.719 1.304 1 31.98 45 ASN B CA 1
ATOM 1951 C C . ASN B 1 45 ? -13.062 28.656 0.75 1 31.98 45 ASN B C 1
ATOM 1953 O O . ASN B 1 45 ? -12.852 28.812 -0.455 1 31.98 45 ASN B O 1
ATOM 1957 N N . ARG B 1 46 ? -12.047 29.203 1.44 1 34.03 46 ARG B N 1
ATOM 1958 C CA . ARG B 1 46 ? -10.641 29 1.111 1 34.03 46 ARG B CA 1
ATOM 1959 C C . ARG B 1 46 ? -10.328 27.516 0.906 1 34.03 46 ARG B C 1
ATOM 1961 O O . ARG B 1 46 ? -10.117 26.781 1.873 1 34.03 46 ARG B O 1
ATOM 1968 N N . GLY B 1 47 ? -11.219 26.734 0.253 1 34.38 47 GLY B N 1
ATOM 1969 C CA . GLY B 1 47 ? -10.633 25.469 -0.17 1 34.38 47 GLY B CA 1
ATOM 1970 C C . GLY B 1 47 ? -9.195 25.609 -0.621 1 34.38 47 GLY B C 1
ATOM 1971 O O . GLY B 1 47 ? -8.898 26.328 -1.567 1 34.38 47 GLY B O 1
ATOM 1972 N N . ASN B 1 48 ? -8.242 25.641 0.312 1 35.09 48 ASN B N 1
ATOM 1973 C CA . ASN B 1 48 ? -6.805 25.594 0.076 1 35.09 48 ASN B CA 1
ATOM 1974 C C . ASN B 1 48 ? -6.453 24.703 -1.11 1 35.09 48 ASN B C 1
ATOM 1976 O O . ASN B 1 48 ? -6.508 23.469 -1.005 1 35.09 48 ASN B O 1
ATOM 1980 N N . LYS B 1 49 ? -6.953 24.953 -2.295 1 35.88 49 LYS B N 1
ATOM 1981 C CA . LYS B 1 49 ? -6.219 24.453 -3.457 1 35.88 49 LYS B CA 1
ATOM 1982 C C . LYS B 1 49 ? -4.715 24.609 -3.264 1 35.88 49 LYS B C 1
ATOM 1984 O O . LYS B 1 49 ? -4.199 25.719 -3.211 1 35.88 49 LYS B O 1
ATOM 1989 N N . LEU B 1 50 ? -3.953 23.828 -2.562 1 39.97 50 LEU B N 1
ATOM 1990 C CA . LEU B 1 50 ? -2.531 23.734 -2.879 1 39.97 50 LEU B CA 1
ATOM 1991 C C . LEU B 1 50 ? -2.271 24.156 -4.324 1 39.97 50 LEU B C 1
ATOM 1993 O O . LEU B 1 50 ? -2.535 23.391 -5.25 1 39.97 50 LEU B O 1
ATOM 1997 N N . GLU B 1 51 ? -2.57 25.266 -4.758 1 41.06 51 GLU B N 1
ATOM 1998 C CA . GLU B 1 51 ? -2.143 26.047 -5.918 1 41.06 51 GLU B CA 1
ATOM 1999 C C . GLU B 1 51 ? -0.732 25.656 -6.352 1 41.06 51 GLU B C 1
ATOM 2001 O O . GLU B 1 51 ? 0.131 25.391 -5.512 1 41.06 51 GLU B O 1
ATOM 2006 N N . LYS B 1 52 ? -0.48 25.078 -7.527 1 48.03 52 LYS B N 1
ATOM 2007 C CA . LYS B 1 52 ? 0.777 25.109 -8.266 1 48.03 52 LYS B CA 1
ATOM 2008 C C . LYS B 1 52 ? 1.641 26.281 -7.836 1 48.03 52 LYS B C 1
ATOM 2010 O O . LYS B 1 52 ? 1.417 27.422 -8.273 1 48.03 52 LYS B O 1
ATOM 2015 N N . SER B 1 53 ? 1.904 26.391 -6.641 1 50 53 SER B N 1
ATOM 2016 C CA . SER B 1 53 ? 2.887 27.453 -6.406 1 50 53 SER B CA 1
ATOM 2017 C C . SER B 1 53 ? 3.922 27.5 -7.527 1 50 53 SER B C 1
ATOM 2019 O O . SER B 1 53 ? 4.887 26.734 -7.52 1 50 53 SER B O 1
ATOM 2021 N N . SER B 1 54 ? 3.412 27.641 -8.586 1 58.91 54 SER B N 1
ATOM 2022 C CA . SER B 1 54 ? 4.105 27.938 -9.836 1 58.91 54 SER B CA 1
ATOM 2023 C C . SER B 1 54 ? 5.191 28.984 -9.633 1 58.91 54 SER B C 1
ATOM 2025 O O . SER B 1 54 ? 5.887 29.359 -10.578 1 58.91 54 SER B O 1
ATOM 2027 N N . GLN B 1 55 ? 5.289 29.422 -8.359 1 71.06 55 GLN B N 1
ATOM 2028 C CA . GLN B 1 55 ? 6.316 30.469 -8.328 1 71.06 55 GLN B CA 1
ATOM 2029 C C . GLN B 1 55 ? 7.672 29.891 -7.922 1 71.06 55 GLN B C 1
ATOM 2031 O O . GLN B 1 55 ? 7.746 29.031 -7.043 1 71.06 55 GLN B O 1
ATOM 2036 N N . CYS B 1 56 ? 8.641 30.25 -8.664 1 81.06 56 CYS B N 1
ATOM 2037 C CA . CYS B 1 56 ? 10.031 29.875 -8.414 1 81.06 56 CYS B CA 1
ATOM 2038 C C . CYS B 1 56 ? 10.516 30.438 -7.082 1 81.06 56 CYS B C 1
ATOM 2040 O O . CYS B 1 56 ? 10.391 31.641 -6.824 1 81.06 56 CYS B O 1
ATOM 2042 N N . GLN B 1 57 ? 10.641 29.531 -6.094 1 76.62 57 GLN B N 1
ATOM 2043 C CA . GLN B 1 57 ? 11.164 29.922 -4.789 1 76.62 57 GLN B CA 1
ATOM 2044 C C . GLN B 1 57 ? 12.227 28.938 -4.312 1 76.62 57 GLN B C 1
ATOM 2046 O O . GLN B 1 57 ? 12.211 27.766 -4.699 1 76.62 57 GLN B O 1
ATOM 2051 N N . ASP B 1 58 ? 13.273 29.5 -3.691 1 73.06 58 ASP B N 1
ATOM 2052 C CA . ASP B 1 58 ? 14.18 28.641 -2.934 1 73.06 58 ASP B CA 1
ATOM 2053 C C . ASP B 1 58 ? 13.633 28.375 -1.535 1 73.06 58 ASP B C 1
ATOM 2055 O O . ASP B 1 58 ? 13.32 29.297 -0.792 1 73.06 58 ASP B O 1
ATOM 2059 N N . ILE B 1 59 ? 13.234 27.188 -1.422 1 79.69 59 ILE B N 1
ATOM 2060 C CA . ILE B 1 59 ? 12.742 26.906 -0.075 1 79.69 59 ILE B CA 1
ATOM 2061 C C . ILE B 1 59 ? 13.742 26.031 0.667 1 79.69 59 ILE B C 1
ATOM 2063 O O . ILE B 1 59 ? 14.453 25.234 0.052 1 79.69 59 ILE B O 1
ATOM 2067 N N . SER B 1 60 ? 13.984 26.391 1.95 1 80.56 60 SER B N 1
ATOM 2068 C CA . SER B 1 60 ? 14.883 25.641 2.814 1 80.56 60 SER B CA 1
ATOM 2069 C C . SER B 1 60 ? 14.359 24.219 3.045 1 80.56 60 SER B C 1
ATOM 2071 O O . SER B 1 60 ? 13.203 23.922 2.748 1 80.56 60 SER B O 1
ATOM 2073 N N . GLU B 1 61 ? 15.242 23.406 3.535 1 81.5 61 GLU B N 1
ATOM 2074 C CA . GLU B 1 61 ? 14.875 22.047 3.92 1 81.5 61 GLU B CA 1
ATOM 2075 C C . GLU B 1 61 ? 13.781 22.047 4.98 1 81.5 61 GLU B C 1
ATOM 2077 O O . GLU B 1 61 ? 12.867 21.219 4.941 1 81.5 61 GLU B O 1
ATOM 2082 N N . LYS B 1 62 ? 13.859 22.984 5.801 1 83.31 62 LYS B N 1
ATOM 2083 C CA . LYS B 1 62 ? 12.867 23.125 6.859 1 83.31 62 LYS B CA 1
ATOM 2084 C C . LYS B 1 62 ? 11.492 23.453 6.289 1 83.31 62 LYS B C 1
ATOM 2086 O O . LYS B 1 62 ? 10.477 22.938 6.762 1 83.31 62 LYS B O 1
ATOM 2091 N N . GLN B 1 63 ? 11.5 24.281 5.289 1 83.88 63 GLN B N 1
ATOM 2092 C CA . GLN B 1 63 ? 10.242 24.656 4.652 1 83.88 63 GLN B CA 1
ATOM 2093 C C . GLN B 1 63 ? 9.625 23.484 3.904 1 83.88 63 GLN B C 1
ATOM 2095 O O . GLN B 1 63 ? 8.414 23.297 3.934 1 83.88 63 GLN B O 1
ATOM 2100 N N . LYS B 1 64 ? 10.492 22.688 3.24 1 81.12 64 LYS B N 1
ATOM 2101 C CA . LYS B 1 64 ? 10.008 21.469 2.586 1 81.12 64 LYS B CA 1
ATOM 2102 C C . LYS B 1 64 ? 9.328 20.547 3.588 1 81.12 64 LYS B C 1
ATOM 2104 O O . LYS B 1 64 ? 8.227 20.047 3.336 1 81.12 64 LYS B O 1
ATOM 2109 N N . GLN B 1 65 ? 9.953 20.391 4.695 1 82.62 65 GLN B N 1
ATOM 2110 C CA . GLN B 1 65 ? 9.445 19.516 5.75 1 82.62 65 GLN B CA 1
ATOM 2111 C C . GLN B 1 65 ? 8.102 20.016 6.277 1 82.62 65 GLN B C 1
ATOM 2113 O O . GLN B 1 65 ? 7.199 19.219 6.551 1 82.62 65 GLN B O 1
ATOM 2118 N N . ARG B 1 66 ? 8.055 21.312 6.371 1 82.94 66 ARG B N 1
ATOM 2119 C CA . ARG B 1 66 ? 6.816 21.891 6.867 1 82.94 66 ARG B CA 1
ATOM 2120 C C . ARG B 1 66 ? 5.676 21.688 5.875 1 82.94 66 ARG B C 1
ATOM 2122 O O . ARG B 1 66 ? 4.551 21.375 6.27 1 82.94 66 ARG B O 1
ATOM 2129 N N . LYS B 1 67 ? 6.012 21.75 4.594 1 81.94 67 LYS B N 1
ATOM 2130 C CA . LYS B 1 67 ? 5 21.609 3.549 1 81.94 67 LYS B CA 1
ATOM 2131 C C . LYS B 1 67 ? 4.445 20.203 3.492 1 81.94 67 LYS B C 1
ATOM 2133 O O . LYS B 1 67 ? 3.305 19.984 3.074 1 81.94 67 LYS B O 1
ATOM 2138 N N . LEU B 1 68 ? 5.254 19.266 3.896 1 85.88 68 LEU B N 1
ATOM 2139 C CA . LEU B 1 68 ? 4.816 17.875 3.838 1 85.88 68 LEU B CA 1
ATOM 2140 C C . LEU B 1 68 ? 4.742 17.266 5.238 1 85.88 68 LEU B C 1
ATOM 2142 O O . LEU B 1 68 ? 4.785 16.047 5.391 1 85.88 68 LEU B O 1
ATOM 2146 N N . ARG B 1 69 ? 4.723 18.125 6.184 1 82.12 69 ARG B N 1
ATOM 2147 C CA . ARG B 1 69 ? 4.734 17.641 7.562 1 82.12 69 ARG B CA 1
ATOM 2148 C C . ARG B 1 69 ? 3.604 16.641 7.801 1 82.12 69 ARG B C 1
ATOM 2150 O O . ARG B 1 69 ? 3.828 15.57 8.359 1 82.12 69 ARG B O 1
ATOM 2157 N N . GLY B 1 70 ? 2.369 16.953 7.379 1 86.5 70 GLY B N 1
ATOM 2158 C CA . GLY B 1 70 ? 1.239 16.062 7.566 1 86.5 70 GLY B CA 1
ATOM 2159 C C . GLY B 1 70 ? 1.431 14.711 6.898 1 86.5 70 GLY B C 1
ATOM 2160 O O . GLY B 1 70 ? 1.177 13.672 7.504 1 86.5 70 GLY B O 1
ATOM 2161 N N . ALA B 1 71 ? 1.975 14.812 5.695 1 90.56 71 ALA B N 1
ATOM 2162 C CA . ALA B 1 71 ? 2.191 13.578 4.941 1 90.56 71 ALA B CA 1
ATOM 2163 C C . ALA B 1 71 ? 3.316 12.75 5.559 1 90.56 71 ALA B C 1
ATOM 2165 O O . ALA B 1 71 ? 3.219 11.523 5.645 1 90.56 71 ALA B O 1
ATOM 2166 N N . ARG B 1 72 ? 4.312 13.43 5.973 1 88.56 72 ARG B N 1
ATOM 2167 C CA . ARG B 1 72 ? 5.434 12.742 6.598 1 88.56 72 ARG B CA 1
ATOM 2168 C C . ARG B 1 72 ? 4.98 11.969 7.832 1 88.56 72 ARG B C 1
ATOM 2170 O O . ARG B 1 72 ? 5.34 10.805 8.008 1 88.56 72 ARG B O 1
ATOM 2177 N N . LYS B 1 73 ? 4.219 12.633 8.602 1 92.12 73 LYS B N 1
ATOM 2178 C CA . LYS B 1 73 ? 3.705 11.992 9.812 1 92.12 73 LYS B CA 1
ATOM 2179 C C . LYS B 1 73 ? 2.742 10.859 9.469 1 92.12 73 LYS B C 1
ATOM 2181 O O . LYS B 1 73 ? 2.73 9.82 10.133 1 92.12 73 LYS B O 1
ATOM 2186 N N . ALA B 1 74 ? 1.993 11.039 8.391 1 94.88 74 ALA B N 1
ATOM 2187 C CA . ALA B 1 74 ? 0.989 10.055 7.992 1 94.88 74 ALA B CA 1
ATOM 2188 C C . ALA B 1 74 ? 1.646 8.766 7.5 1 94.88 74 ALA B C 1
ATOM 2190 O O . ALA B 1 74 ? 1.078 7.68 7.641 1 94.88 74 ALA B O 1
ATOM 2191 N N . TYR B 1 75 ? 2.879 8.883 6.961 1 96.56 75 TYR B N 1
ATOM 2192 C CA . TYR B 1 75 ? 3.52 7.738 6.324 1 96.56 75 TYR B CA 1
ATOM 2193 C C . TYR B 1 75 ? 4.566 7.117 7.238 1 96.56 75 TYR B C 1
ATOM 2195 O O . TYR B 1 75 ? 5.199 6.121 6.883 1 96.56 75 TYR B O 1
ATOM 2203 N N . GLU B 1 76 ? 4.762 7.629 8.398 1 95 76 GLU B N 1
ATOM 2204 C CA . GLU B 1 76 ? 5.953 7.363 9.203 1 95 76 GLU B CA 1
ATOM 2205 C C . GLU B 1 76 ? 6.098 5.871 9.5 1 95 76 GLU B C 1
ATOM 2207 O O . GLU B 1 76 ? 7.215 5.367 9.633 1 95 76 GLU B O 1
ATOM 2212 N N . LYS B 1 77 ? 4.961 5.129 9.562 1 96.75 77 LYS B N 1
ATOM 2213 C CA . LYS B 1 77 ? 5.055 3.717 9.922 1 96.75 77 LYS B CA 1
ATOM 2214 C C . LYS B 1 77 ? 4.863 2.824 8.703 1 96.75 77 LYS B C 1
ATOM 2216 O O . LYS B 1 77 ? 4.848 1.598 8.82 1 96.75 77 LYS B O 1
ATOM 2221 N N . THR B 1 78 ? 4.758 3.387 7.508 1 97.75 78 THR B N 1
ATOM 2222 C CA . THR B 1 78 ? 4.59 2.594 6.297 1 97.75 78 THR B CA 1
ATOM 2223 C C . THR B 1 78 ? 5.914 1.955 5.879 1 97.75 78 THR B C 1
ATOM 2225 O O . THR B 1 78 ? 6.984 2.518 6.121 1 97.75 78 THR B O 1
ATOM 2228 N N . ALA B 1 79 ? 5.824 0.842 5.203 1 98.31 79 ALA B N 1
ATOM 2229 C CA . ALA B 1 79 ? 7.012 0.099 4.785 1 98.31 79 ALA B CA 1
ATOM 2230 C C . ALA B 1 79 ? 7.93 0.968 3.932 1 98.31 79 ALA B C 1
ATOM 2232 O O . ALA B 1 79 ? 9.141 1.021 4.164 1 98.31 79 ALA B O 1
ATOM 2233 N N . PRO B 1 80 ? 7.402 1.775 2.965 1 98.62 80 PRO B N 1
ATOM 2234 C CA . PRO B 1 80 ? 8.297 2.592 2.137 1 98.62 80 PRO B CA 1
ATOM 2235 C C . PRO B 1 80 ? 9.141 3.562 2.957 1 98.62 80 PRO B C 1
ATOM 2237 O O . PRO B 1 80 ? 10.305 3.801 2.631 1 98.62 80 PRO B O 1
ATOM 2240 N N . ILE B 1 81 ? 8.578 4.094 4.078 1 98.12 81 ILE B N 1
ATOM 2241 C CA . ILE B 1 81 ? 9.297 5.09 4.867 1 98.12 81 ILE B CA 1
ATOM 2242 C C . ILE B 1 81 ? 10.172 4.395 5.902 1 98.12 81 ILE B C 1
ATOM 2244 O O . ILE B 1 81 ? 11.344 4.738 6.066 1 98.12 81 ILE B O 1
ATOM 2248 N N . VAL B 1 82 ? 9.672 3.363 6.609 1 98.31 82 VAL B N 1
ATOM 2249 C CA . VAL B 1 82 ? 10.422 2.646 7.637 1 98.31 82 VAL B CA 1
ATOM 2250 C C . VAL B 1 82 ? 11.633 1.955 7.008 1 98.31 82 VAL B C 1
ATOM 2252 O O . VAL B 1 82 ? 12.75 2.074 7.504 1 98.31 82 VAL B O 1
ATOM 2255 N N . LEU B 1 83 ? 11.383 1.28 5.918 1 98.5 83 LEU B N 1
ATOM 2256 C CA . LEU B 1 83 ? 12.461 0.529 5.285 1 98.5 83 LEU B CA 1
ATOM 2257 C C . LEU B 1 83 ? 13.461 1.47 4.629 1 98.5 83 LEU B C 1
ATOM 2259 O O . LEU B 1 83 ? 14.656 1.172 4.582 1 98.5 83 LEU B O 1
ATOM 2263 N N . ALA B 1 84 ? 12.977 2.65 4.09 1 98.5 84 ALA B N 1
ATOM 2264 C CA . ALA B 1 84 ? 13.914 3.633 3.553 1 98.5 84 ALA B CA 1
ATOM 2265 C C . ALA B 1 84 ? 14.898 4.086 4.621 1 98.5 84 ALA B C 1
ATOM 2267 O O . ALA B 1 84 ? 16.109 4.18 4.363 1 98.5 84 ALA B O 1
ATOM 2268 N N . GLU B 1 85 ? 14.398 4.359 5.785 1 97.69 85 GLU B N 1
ATOM 2269 C CA . GLU B 1 85 ? 15.266 4.773 6.883 1 97.69 85 GLU B CA 1
ATOM 2270 C C . GLU B 1 85 ? 16.281 3.682 7.227 1 97.69 85 GLU B C 1
ATOM 2272 O O . GLU B 1 85 ? 17.453 3.965 7.434 1 97.69 85 GLU B O 1
ATOM 2277 N N . GLN B 1 86 ? 15.844 2.445 7.234 1 98.12 86 GLN B N 1
ATOM 2278 C CA . GLN B 1 86 ? 16.719 1.322 7.547 1 98.12 86 GLN B CA 1
ATOM 2279 C C . GLN B 1 86 ? 17.797 1.156 6.48 1 98.12 86 GLN B C 1
ATOM 2281 O O . GLN B 1 86 ? 18.969 0.987 6.801 1 98.12 86 GLN B O 1
ATOM 2286 N N . LEU B 1 87 ? 17.359 1.232 5.273 1 98.38 87 LEU B N 1
ATOM 2287 C CA . LEU B 1 87 ? 18.281 1.022 4.16 1 98.38 87 LEU B CA 1
ATOM 2288 C C . LEU B 1 87 ? 19.281 2.168 4.059 1 98.38 87 LEU B C 1
ATOM 2290 O O . LEU B 1 87 ? 20.438 1.958 3.674 1 98.38 87 LEU B O 1
ATOM 2294 N N . LYS B 1 88 ? 18.859 3.35 4.379 1 97.19 88 LYS B N 1
ATOM 2295 C CA . LYS B 1 88 ? 19.766 4.504 4.391 1 97.19 88 LYS B CA 1
ATOM 2296 C C . LYS B 1 88 ? 20.906 4.305 5.387 1 97.19 88 LYS B C 1
ATOM 2298 O O . LYS B 1 88 ? 22.031 4.711 5.129 1 97.19 88 LYS B O 1
ATOM 2303 N N . ASN B 1 89 ? 20.625 3.574 6.465 1 96.75 89 ASN B N 1
ATOM 2304 C CA . ASN B 1 89 ? 21.578 3.443 7.562 1 96.75 89 ASN B CA 1
ATOM 2305 C C . ASN B 1 89 ? 22.281 2.094 7.531 1 96.75 89 ASN B C 1
ATOM 2307 O O . ASN B 1 89 ? 23.062 1.774 8.438 1 96.75 89 ASN B O 1
ATOM 2311 N N . ASP B 1 90 ? 21.984 1.265 6.602 1 97.94 90 ASP B N 1
ATOM 2312 C CA . ASP B 1 90 ? 22.594 -0.057 6.465 1 97.94 90 ASP B CA 1
ATOM 2313 C C . ASP B 1 90 ? 23.031 -0.311 5.027 1 97.94 90 ASP B C 1
ATOM 2315 O O . ASP B 1 90 ? 22.328 -0.987 4.266 1 97.94 90 ASP B O 1
ATOM 2319 N N . ALA B 1 91 ? 24.219 0.133 4.73 1 96.69 91 ALA B N 1
ATOM 2320 C CA . ALA B 1 91 ? 24.75 0.027 3.377 1 96.69 91 ALA B CA 1
ATOM 2321 C C . ALA B 1 91 ? 24.891 -1.434 2.953 1 96.69 91 ALA B C 1
ATOM 2323 O O . ALA B 1 91 ? 24.719 -1.762 1.775 1 96.69 91 ALA B O 1
ATOM 2324 N N . GLY B 1 92 ? 25.203 -2.264 3.863 1 97.88 92 GLY B N 1
ATOM 2325 C CA . GLY B 1 92 ? 25.297 -3.684 3.559 1 97.88 92 GLY B CA 1
ATOM 2326 C C . GLY B 1 92 ? 23.984 -4.281 3.102 1 97.88 92 GLY B C 1
ATOM 2327 O O . GLY B 1 92 ? 23.938 -4.984 2.088 1 97.88 92 GLY B O 1
ATOM 2328 N N . ARG B 1 93 ? 22.953 -3.953 3.828 1 97.69 93 ARG B N 1
ATOM 2329 C CA . ARG B 1 93 ? 21.625 -4.434 3.455 1 97.69 93 ARG B CA 1
ATOM 2330 C C . ARG B 1 93 ? 21.188 -3.861 2.109 1 97.69 93 ARG B C 1
ATOM 2332 O O . ARG B 1 93 ? 20.594 -4.562 1.292 1 97.69 93 ARG B O 1
ATOM 2339 N N . ARG B 1 94 ? 21.469 -2.594 1.96 1 97.56 94 ARG B N 1
ATOM 2340 C CA . ARG B 1 94 ? 21.109 -1.944 0.701 1 97.56 94 ARG B CA 1
ATOM 2341 C C . ARG B 1 94 ? 21.766 -2.65 -0.48 1 97.56 94 ARG B C 1
ATOM 2343 O O . ARG B 1 94 ? 21.109 -2.928 -1.486 1 97.56 94 ARG B O 1
ATOM 2350 N N . ARG B 1 95 ? 23.031 -2.984 -0.318 1 97.69 95 ARG B N 1
ATOM 2351 C CA . ARG B 1 95 ? 23.781 -3.67 -1.371 1 97.69 95 ARG B CA 1
ATOM 2352 C C . ARG B 1 95 ? 23.234 -5.082 -1.59 1 97.69 95 ARG B C 1
ATOM 2354 O O . ARG B 1 95 ? 23.016 -5.5 -2.729 1 97.69 95 ARG B O 1
ATOM 2361 N N . ARG B 1 96 ? 22.984 -5.777 -0.518 1 97.81 96 ARG B N 1
ATOM 2362 C CA . ARG B 1 96 ? 22.453 -7.137 -0.619 1 97.81 96 ARG B CA 1
ATOM 2363 C C . ARG B 1 96 ? 21.109 -7.145 -1.323 1 97.81 96 ARG B C 1
ATOM 2365 O O . ARG B 1 96 ? 20.875 -7.961 -2.219 1 97.81 96 ARG B O 1
ATOM 2372 N N . ASN B 1 97 ? 20.234 -6.238 -0.907 1 97.94 97 ASN B N 1
ATOM 2373 C CA . ASN B 1 97 ? 18.922 -6.156 -1.54 1 97.94 97 ASN B CA 1
ATOM 2374 C C . ASN B 1 97 ? 19.031 -5.848 -3.029 1 97.94 97 ASN B C 1
ATOM 2376 O O . ASN B 1 97 ? 18.297 -6.418 -3.846 1 97.94 97 ASN B O 1
ATOM 2380 N N . ALA B 1 98 ? 19.969 -4.949 -3.338 1 97.06 98 ALA B N 1
ATOM 2381 C CA . ALA B 1 98 ? 20.141 -4.527 -4.723 1 97.06 98 ALA B CA 1
ATOM 2382 C C . ALA B 1 98 ? 20.656 -5.684 -5.586 1 97.06 98 ALA B C 1
ATOM 2384 O O . ALA B 1 98 ? 20.344 -5.75 -6.781 1 97.06 98 ALA B O 1
ATOM 2385 N N . GLU B 1 99 ? 21.328 -6.59 -5.004 1 97.56 99 GLU B N 1
ATOM 2386 C CA . GLU B 1 99 ? 21.969 -7.676 -5.738 1 97.56 99 GLU B CA 1
ATOM 2387 C C . GLU B 1 99 ? 21.078 -8.906 -5.793 1 97.56 99 GLU B C 1
ATOM 2389 O O . GLU B 1 99 ? 21.359 -9.852 -6.539 1 97.56 99 GLU B O 1
ATOM 2394 N N . MET B 1 100 ? 20.047 -8.859 -5.105 1 97.44 100 MET B N 1
ATOM 2395 C CA . MET B 1 100 ? 19.156 -10.016 -5.094 1 97.44 100 MET B CA 1
ATOM 2396 C C . MET B 1 100 ? 18.547 -10.25 -6.477 1 97.44 100 MET B C 1
ATOM 2398 O O . MET B 1 100 ? 18.125 -9.305 -7.141 1 97.44 100 MET B O 1
ATOM 2402 N N . GLU B 1 101 ? 18.609 -11.531 -6.895 1 97.5 101 GLU B N 1
ATOM 2403 C CA . GLU B 1 101 ? 18.047 -11.953 -8.18 1 97.5 101 GLU B CA 1
ATOM 2404 C C . GLU B 1 101 ? 16.922 -12.969 -7.984 1 97.5 101 GLU B C 1
ATOM 2406 O O . GLU B 1 101 ? 16.703 -13.453 -6.871 1 97.5 101 GLU B O 1
ATOM 2411 N N . CYS B 1 102 ? 16.25 -13.219 -9.07 1 98.44 102 CYS B N 1
ATOM 2412 C CA . CYS B 1 102 ? 15.211 -14.234 -9.008 1 98.44 102 CYS B CA 1
ATOM 2413 C C . CYS B 1 102 ? 15.781 -15.586 -8.578 1 98.44 102 CYS B C 1
ATOM 2415 O O . CYS B 1 102 ? 16.734 -16.078 -9.18 1 98.44 102 CYS B O 1
ATOM 2417 N N . PRO B 1 103 ? 15.195 -16.125 -7.523 1 97.31 103 PRO B N 1
ATOM 2418 C CA . PRO B 1 103 ? 15.695 -17.438 -7.078 1 97.31 103 PRO B CA 1
ATOM 2419 C C . PRO B 1 103 ? 15.625 -18.5 -8.172 1 97.31 103 PRO B C 1
ATOM 2421 O O . PRO B 1 103 ? 14.719 -18.469 -9.008 1 97.31 103 PRO B O 1
ATOM 2424 N N . GLU B 1 104 ? 16.562 -19.438 -8.125 1 94.88 104 GLU B N 1
ATOM 2425 C CA . GLU B 1 104 ? 16.609 -20.516 -9.094 1 94.88 104 GLU B CA 1
ATOM 2426 C C . GLU B 1 104 ? 15.953 -21.781 -8.539 1 94.88 104 GLU B C 1
ATOM 2428 O O . GLU B 1 104 ? 16.141 -22.875 -9.078 1 94.88 104 GLU B O 1
ATOM 2433 N N . SER B 1 105 ? 15.352 -21.641 -7.414 1 92.94 105 SER B N 1
ATOM 2434 C CA . SER B 1 105 ? 14.648 -22.75 -6.754 1 92.94 105 SER B CA 1
ATOM 2435 C C . SER B 1 105 ? 13.398 -22.25 -6.039 1 92.94 105 SER B C 1
ATOM 2437 O O . SER B 1 105 ? 13.008 -21.094 -6.191 1 92.94 105 SER B O 1
ATOM 2439 N N . ALA B 1 106 ? 12.82 -23.203 -5.406 1 92.62 106 ALA B N 1
ATOM 2440 C CA . ALA B 1 106 ? 11.602 -22.859 -4.684 1 92.62 106 ALA B CA 1
ATOM 2441 C C . ALA B 1 106 ? 11.883 -21.844 -3.57 1 92.62 106 ALA B C 1
ATOM 2443 O O . ALA B 1 106 ? 12.953 -21.891 -2.947 1 92.62 106 ALA B O 1
ATOM 2444 N N . VAL B 1 107 ? 10.914 -20.922 -3.391 1 94 107 VAL B N 1
ATOM 2445 C CA . VAL B 1 107 ? 11.016 -19.953 -2.314 1 94 107 VAL B CA 1
ATOM 2446 C C . VAL B 1 107 ? 10.812 -20.641 -0.967 1 94 107 VAL B C 1
ATOM 2448 O O . VAL B 1 107 ? 10.234 -21.719 -0.898 1 94 107 VAL B O 1
ATOM 2451 N N . PRO B 1 108 ? 11.352 -20.031 0.102 1 94.12 108 PRO B N 1
ATOM 2452 C CA . PRO B 1 108 ? 11.258 -20.672 1.421 1 94.12 108 PRO B CA 1
ATOM 2453 C C . PRO B 1 108 ? 9.852 -20.625 2.004 1 94.12 108 PRO B C 1
ATOM 2455 O O . PRO B 1 108 ? 8.977 -19.953 1.458 1 94.12 108 PRO B O 1
ATOM 2458 N N . HIS B 1 109 ? 9.664 -21.391 3.117 1 94.25 109 HIS B N 1
ATOM 2459 C CA . HIS B 1 109 ? 8.391 -21.422 3.83 1 94.25 109 HIS B CA 1
ATOM 2460 C C . HIS B 1 109 ? 8.43 -20.516 5.059 1 94.25 109 HIS B C 1
ATOM 2462 O O . HIS B 1 109 ? 7.422 -20.359 5.754 1 94.25 109 HIS B O 1
ATOM 2468 N N . ASP B 1 110 ? 9.602 -19.859 5.234 1 93.62 110 ASP B N 1
ATOM 2469 C CA . ASP B 1 110 ? 9.773 -18.984 6.395 1 93.62 110 ASP B CA 1
ATOM 2470 C C . ASP B 1 110 ? 10.234 -17.594 5.973 1 93.62 110 ASP B C 1
ATOM 2472 O O . ASP B 1 110 ? 10.555 -17.359 4.805 1 93.62 110 ASP B O 1
ATOM 2476 N N . GLY B 1 111 ? 10.07 -16.688 6.93 1 95 111 GLY B N 1
ATOM 2477 C CA . GLY B 1 111 ? 10.484 -15.328 6.656 1 95 111 GLY B CA 1
ATOM 2478 C C . GLY B 1 111 ? 9.328 -14.406 6.324 1 95 111 GLY B C 1
ATOM 2479 O O . GLY B 1 111 ? 8.164 -14.734 6.578 1 95 111 GLY B O 1
ATOM 2480 N N . ASP B 1 112 ? 9.719 -13.266 5.805 1 96.19 112 ASP B N 1
ATOM 2481 C CA . ASP B 1 112 ? 8.727 -12.266 5.43 1 96.19 112 ASP B CA 1
ATOM 2482 C C . ASP B 1 112 ? 7.953 -12.695 4.184 1 96.19 112 ASP B C 1
ATOM 2484 O O . ASP B 1 112 ? 8.422 -13.539 3.418 1 96.19 112 ASP B O 1
ATOM 2488 N N . ILE B 1 113 ? 6.816 -12.133 3.99 1 98 113 ILE B N 1
ATOM 2489 C CA . ILE B 1 113 ? 5.965 -12.453 2.848 1 98 113 ILE B CA 1
ATOM 2490 C C . ILE B 1 113 ? 6.734 -12.219 1.551 1 98 113 ILE B C 1
ATOM 2492 O O . ILE B 1 113 ? 6.551 -12.953 0.574 1 98 113 ILE B O 1
ATOM 2496 N N . SER B 1 114 ? 7.652 -11.258 1.505 1 98.38 114 SER B N 1
ATOM 2497 C CA . SER B 1 114 ? 8.43 -10.93 0.315 1 98.38 114 SER B CA 1
ATOM 2498 C C . SER B 1 114 ? 9.344 -12.078 -0.086 1 98.38 114 SER B C 1
ATOM 2500 O O . SER B 1 114 ? 9.711 -12.211 -1.256 1 98.38 114 SER B O 1
ATOM 2502 N N . GLN B 1 115 ? 9.688 -12.938 0.922 1 97.44 115 GLN B N 1
ATOM 2503 C CA . GLN B 1 115 ? 10.578 -14.07 0.685 1 97.44 115 GLN B CA 1
ATOM 2504 C C . GLN B 1 115 ? 9.781 -15.336 0.385 1 97.44 115 GLN B C 1
ATOM 2506 O O . GLN B 1 115 ? 10.258 -16.219 -0.335 1 97.44 115 GLN B O 1
ATOM 2511 N N . ARG B 1 116 ? 8.609 -15.414 0.895 1 98.38 116 ARG B N 1
ATOM 2512 C CA . ARG B 1 116 ? 7.805 -16.625 0.749 1 98.38 116 ARG B CA 1
ATOM 2513 C C . ARG B 1 116 ? 6.969 -16.578 -0.526 1 98.38 116 ARG B C 1
ATOM 2515 O O . ARG B 1 116 ? 6.457 -17.594 -0.981 1 98.38 116 ARG B O 1
ATOM 2522 N N . ALA B 1 117 ? 6.758 -15.359 -1.084 1 98.81 117 ALA B N 1
ATOM 2523 C CA . ALA B 1 117 ? 5.914 -15.18 -2.262 1 98.81 117 ALA B CA 1
ATOM 2524 C C . ALA B 1 117 ? 6.531 -15.852 -3.486 1 98.81 117 ALA B C 1
ATOM 2526 O O . ALA B 1 117 ? 7.754 -15.844 -3.66 1 98.81 117 ALA B O 1
ATOM 2527 N N . ILE B 1 118 ? 5.613 -16.375 -4.359 1 98.75 118 ILE B N 1
ATOM 2528 C CA . ILE B 1 118 ? 6.121 -16.953 -5.598 1 98.75 118 ILE B CA 1
ATOM 2529 C C . ILE B 1 118 ? 6.371 -15.859 -6.625 1 98.75 118 ILE B C 1
ATOM 2531 O O . ILE B 1 118 ? 6.824 -16.141 -7.738 1 98.75 118 ILE B O 1
ATOM 2535 N N . SER B 1 119 ? 6.105 -14.672 -6.352 1 98.75 119 SER B N 1
ATOM 2536 C CA . SER B 1 119 ? 6.629 -13.43 -6.914 1 98.75 119 SER B CA 1
ATOM 2537 C C . SER B 1 119 ? 7.438 -12.648 -5.883 1 98.75 119 SER B C 1
ATOM 2539 O O . SER B 1 119 ? 6.988 -11.609 -5.395 1 98.75 119 SER B O 1
ATOM 2541 N N . PRO B 1 120 ? 8.633 -13.148 -5.551 1 98.88 120 PRO B N 1
ATOM 2542 C CA . PRO B 1 120 ? 9.398 -12.523 -4.473 1 98.88 120 PRO B CA 1
ATOM 2543 C C . PRO B 1 120 ? 9.859 -11.109 -4.82 1 98.88 120 PRO B C 1
ATOM 2545 O O . PRO B 1 120 ? 9.977 -10.766 -6 1 98.88 120 PRO B O 1
ATOM 2548 N N . TRP B 1 121 ? 10.078 -10.281 -3.771 1 98.88 121 TRP B N 1
ATOM 2549 C CA . TRP B 1 121 ? 10.57 -8.93 -4.031 1 98.88 121 TRP B CA 1
ATOM 2550 C C . TRP B 1 121 ? 11.602 -8.516 -2.988 1 98.88 121 TRP B C 1
ATOM 2552 O O . TRP B 1 121 ? 11.703 -9.133 -1.924 1 98.88 121 TRP B O 1
ATOM 2562 N N . ALA B 1 122 ? 12.406 -7.637 -3.381 1 98.81 122 ALA B N 1
ATOM 2563 C CA . ALA B 1 122 ? 13.359 -6.969 -2.494 1 98.81 122 ALA B CA 1
ATOM 2564 C C . ALA B 1 122 ? 13.055 -5.477 -2.391 1 98.81 122 ALA B C 1
ATOM 2566 O O . ALA B 1 122 ? 12.586 -4.863 -3.352 1 98.81 122 ALA B O 1
ATOM 2567 N N . TRP B 1 123 ? 13.32 -4.938 -1.177 1 98.81 123 TRP B N 1
ATOM 2568 C CA . TRP B 1 123 ? 13.156 -3.5 -0.986 1 98.81 123 TRP B CA 1
ATOM 2569 C C . TRP B 1 123 ? 14.422 -2.754 -1.411 1 98.81 123 TRP B C 1
ATOM 2571 O O . TRP B 1 123 ? 15.516 -3.051 -0.932 1 98.81 123 TRP B O 1
ATOM 2581 N N . GLU B 1 124 ? 14.188 -1.843 -2.324 1 98.62 124 GLU B N 1
ATOM 2582 C CA . GLU B 1 124 ? 15.289 -1.016 -2.797 1 98.62 124 GLU B CA 1
ATOM 2583 C C . GLU B 1 124 ? 15.086 0.448 -2.412 1 98.62 124 GLU B C 1
ATOM 2585 O O . GLU B 1 124 ? 13.961 0.946 -2.42 1 98.62 124 GLU B O 1
ATOM 2590 N N . LEU B 1 125 ? 16.188 1.07 -2.145 1 98.5 125 LEU B N 1
ATOM 2591 C CA . LEU B 1 125 ? 16.141 2.492 -1.82 1 98.5 125 LEU B CA 1
ATOM 2592 C C . LEU B 1 125 ? 16.078 3.338 -3.088 1 98.5 125 LEU B C 1
ATOM 2594 O O . LEU B 1 125 ? 17.031 3.355 -3.873 1 98.5 125 LEU B O 1
ATOM 2598 N N . ASP B 1 126 ? 15 3.916 -3.336 1 98.56 126 ASP B N 1
ATOM 2599 C CA . ASP B 1 126 ? 14.859 4.891 -4.414 1 98.56 126 ASP B CA 1
ATOM 2600 C C . ASP B 1 126 ? 15.227 6.293 -3.936 1 98.56 126 ASP B C 1
ATOM 2602 O O . ASP B 1 126 ? 14.547 6.859 -3.078 1 98.56 126 ASP B O 1
ATOM 2606 N N . VAL B 1 127 ? 16.328 6.848 -4.48 1 97.88 127 VAL B N 1
ATOM 2607 C CA . VAL B 1 127 ? 16.797 8.18 -4.113 1 97.88 127 VAL B CA 1
ATOM 2608 C C . VAL B 1 127 ? 16.531 9.156 -5.266 1 97.88 127 VAL B C 1
ATOM 2610 O O . VAL B 1 127 ? 17.047 8.969 -6.371 1 97.88 127 VAL B O 1
ATOM 2613 N N . ASN B 1 128 ? 15.75 10.133 -4.957 1 96.75 128 ASN B N 1
ATOM 2614 C CA . ASN B 1 128 ? 15.453 11.188 -5.914 1 96.75 128 ASN B CA 1
ATOM 2615 C C . ASN B 1 128 ? 15.625 12.57 -5.289 1 96.75 128 ASN B C 1
ATOM 2617 O O . ASN B 1 128 ? 14.797 13 -4.477 1 96.75 128 ASN B O 1
ATOM 2621 N N . VAL B 1 129 ? 16.609 13.344 -5.684 1 92.94 129 VAL B N 1
ATOM 2622 C CA . VAL B 1 129 ? 16.969 14.625 -5.07 1 92.94 129 VAL B CA 1
ATOM 2623 C C . VAL B 1 129 ? 15.922 15.68 -5.43 1 92.94 129 VAL B C 1
ATOM 2625 O O . VAL B 1 129 ? 15.867 16.75 -4.809 1 92.94 129 VAL B O 1
ATOM 2628 N N . ASN B 1 130 ? 15.102 15.383 -6.402 1 92.75 130 ASN B N 1
ATOM 2629 C CA . ASN B 1 130 ? 14.102 16.359 -6.832 1 92.75 130 ASN B CA 1
ATOM 2630 C C . ASN B 1 130 ? 12.742 16.078 -6.199 1 92.75 130 ASN B C 1
ATOM 2632 O O . ASN B 1 130 ? 11.727 16.625 -6.637 1 92.75 130 ASN B O 1
ATOM 2636 N N . ARG B 1 131 ? 12.797 15.25 -5.203 1 94.5 131 ARG B N 1
ATOM 2637 C CA . ARG B 1 131 ? 11.57 14.875 -4.512 1 94.5 131 ARG B CA 1
ATOM 2638 C C . ARG B 1 131 ? 11.758 14.922 -2.998 1 94.5 131 ARG B C 1
ATOM 2640 O O . ARG B 1 131 ? 12.852 14.656 -2.494 1 94.5 131 ARG B O 1
ATOM 2647 N N . TYR B 1 132 ? 10.695 15.406 -2.34 1 92.56 132 TYR B N 1
ATOM 2648 C CA . TYR B 1 132 ? 10.641 15.219 -0.894 1 92.56 132 TYR B CA 1
ATOM 2649 C C . TYR B 1 132 ? 9.508 14.289 -0.501 1 92.56 132 TYR B C 1
ATOM 2651 O O . TYR B 1 132 ? 8.352 14.516 -0.876 1 92.56 132 TYR B O 1
ATOM 2659 N N . PRO B 1 133 ? 9.695 13.219 0.381 1 94.31 133 PRO B N 1
ATOM 2660 C CA . PRO B 1 133 ? 10.984 12.758 0.909 1 94.31 133 PRO B CA 1
ATOM 2661 C C . PRO B 1 133 ? 11.922 12.242 -0.182 1 94.31 133 PRO B C 1
ATOM 2663 O O . PRO B 1 133 ? 11.469 11.641 -1.158 1 94.31 133 PRO B O 1
ATOM 2666 N N . THR B 1 134 ? 13.172 12.438 -0.045 1 95.56 134 THR B N 1
ATOM 2667 C CA . THR B 1 134 ? 14.188 12.094 -1.035 1 95.56 134 THR B CA 1
ATOM 2668 C C . THR B 1 134 ? 14.359 10.578 -1.118 1 95.56 134 THR B C 1
ATOM 2670 O O . THR B 1 134 ? 14.656 10.039 -2.189 1 95.56 134 THR B O 1
ATOM 2673 N N . GLU B 1 135 ? 14.219 9.922 0.068 1 97.31 135 GLU B N 1
ATOM 2674 C CA . GLU B 1 135 ? 14.414 8.477 0.131 1 97.31 135 GLU B CA 1
ATOM 2675 C C . GLU B 1 135 ? 13.094 7.754 0.355 1 97.31 135 GLU B C 1
ATOM 2677 O O . GLU B 1 135 ? 12.375 8.039 1.316 1 97.31 135 GLU B O 1
ATOM 2682 N N . ILE B 1 136 ? 12.75 6.867 -0.592 1 98.44 136 ILE B N 1
ATOM 2683 C CA . ILE B 1 136 ? 11.586 6 -0.487 1 98.44 136 ILE B CA 1
ATOM 2684 C C . ILE B 1 136 ? 11.969 4.566 -0.853 1 98.44 136 ILE B C 1
ATOM 2686 O O . ILE B 1 136 ? 12.672 4.34 -1.841 1 98.44 136 ILE B O 1
ATOM 2690 N N . ALA B 1 137 ? 11.617 3.641 0.043 1 98.88 137 ALA B N 1
ATOM 2691 C CA . ALA B 1 137 ? 11.828 2.238 -0.309 1 98.88 137 ALA B CA 1
ATOM 2692 C C . ALA B 1 137 ? 10.734 1.739 -1.249 1 98.88 137 ALA B C 1
ATOM 2694 O O . ALA B 1 137 ? 9.555 2.043 -1.057 1 98.88 137 ALA B O 1
ATOM 2695 N N . LYS B 1 138 ? 11.133 1.022 -2.273 1 98.94 138 LYS B N 1
ATOM 2696 C CA . LYS B 1 138 ? 10.227 0.445 -3.26 1 98.94 138 LYS B CA 1
ATOM 2697 C C . LYS B 1 138 ? 10.422 -1.064 -3.371 1 98.94 138 LYS B C 1
ATOM 2699 O O . LYS B 1 138 ? 11.555 -1.551 -3.338 1 98.94 138 LYS B O 1
ATOM 2704 N N . ALA B 1 139 ? 9.359 -1.752 -3.443 1 98.94 139 ALA B N 1
ATOM 2705 C CA . ALA B 1 139 ? 9.422 -3.186 -3.709 1 98.94 139 ALA B CA 1
ATOM 2706 C C . ALA B 1 139 ? 9.82 -3.459 -5.156 1 98.94 139 ALA B C 1
ATOM 2708 O O . ALA B 1 139 ? 9.156 -2.996 -6.086 1 98.94 139 ALA B O 1
ATOM 2709 N N . LYS B 1 140 ? 10.867 -4.16 -5.34 1 98.88 140 LYS B N 1
ATOM 2710 C CA . LYS B 1 140 ? 11.281 -4.625 -6.66 1 98.88 140 LYS B CA 1
ATOM 2711 C C . LYS B 1 140 ? 10.953 -6.105 -6.852 1 98.88 140 LYS B C 1
ATOM 2713 O O . LYS B 1 140 ? 11.523 -6.965 -6.18 1 98.88 140 LYS B O 1
ATOM 2718 N N . CYS B 1 141 ? 10.062 -6.375 -7.789 1 98.88 141 CYS B N 1
ATOM 2719 C CA . CYS B 1 141 ? 9.789 -7.773 -8.109 1 98.88 141 CYS B CA 1
ATOM 2720 C C . CYS B 1 141 ? 11.008 -8.438 -8.734 1 98.88 141 CYS B C 1
ATOM 2722 O O . CYS B 1 141 ? 11.508 -7.988 -9.766 1 98.88 141 CYS B O 1
ATOM 2724 N N . LEU B 1 142 ? 11.414 -9.5 -8.141 1 98.81 142 LEU B N 1
ATOM 2725 C CA . LEU B 1 142 ? 12.719 -10.07 -8.484 1 98.81 142 LEU B CA 1
ATOM 2726 C C . LEU B 1 142 ? 12.633 -10.867 -9.773 1 98.81 142 LEU B C 1
ATOM 2728 O O . LEU B 1 142 ? 13.633 -11.008 -10.492 1 98.81 142 LEU B O 1
ATOM 2732 N N . CYS B 1 143 ? 11.469 -11.375 -10.102 1 98.75 143 CYS B N 1
ATOM 2733 C CA . CYS B 1 143 ? 11.305 -12.242 -11.258 1 98.75 143 CYS B CA 1
ATOM 2734 C C . CYS B 1 143 ? 10.398 -11.602 -12.305 1 98.75 143 CYS B C 1
ATOM 2736 O O . CYS B 1 143 ? 9.633 -10.688 -11.992 1 98.75 143 CYS B O 1
ATOM 2738 N N . THR B 1 144 ? 10.539 -12.07 -13.555 1 98.06 144 THR B N 1
ATOM 2739 C CA . THR B 1 144 ? 9.641 -11.648 -14.625 1 98.06 144 THR B CA 1
ATOM 2740 C C . THR B 1 144 ? 8.336 -12.438 -14.57 1 98.06 144 THR B C 1
ATOM 2742 O O . THR B 1 144 ? 7.258 -11.891 -14.828 1 98.06 144 THR B O 1
ATOM 2745 N N . ALA B 1 145 ? 8.539 -13.703 -14.25 1 98.38 145 ALA B N 1
ATOM 2746 C CA . ALA B 1 145 ? 7.406 -14.625 -14.133 1 98.38 145 ALA B CA 1
ATOM 2747 C C . ALA B 1 145 ? 7.297 -15.172 -12.719 1 98.38 145 ALA B C 1
ATOM 2749 O O . ALA B 1 145 ? 7.988 -14.711 -11.805 1 98.38 145 ALA B O 1
ATOM 2750 N N . CYS B 1 146 ? 6.312 -16.031 -12.43 1 98.56 146 CYS B N 1
ATOM 2751 C CA . CYS B 1 146 ? 6.074 -16.5 -11.07 1 98.56 146 CYS B CA 1
ATOM 2752 C C . CYS B 1 146 ? 6.68 -17.891 -10.859 1 98.56 146 CYS B C 1
ATOM 2754 O O . CYS B 1 146 ? 6.672 -18.719 -11.773 1 98.56 146 CYS B O 1
ATOM 2756 N N . LEU B 1 147 ? 7.23 -18.094 -9.664 1 98.38 147 LEU B N 1
ATOM 2757 C CA . LEU B 1 147 ? 7.91 -19.328 -9.328 1 98.38 147 LEU B CA 1
ATOM 2758 C C . LEU B 1 147 ? 6.914 -20.406 -8.898 1 98.38 147 LEU B C 1
ATOM 2760 O O . LEU B 1 147 ? 6.68 -20.609 -7.707 1 98.38 147 LEU B O 1
ATOM 2764 N N . VAL B 1 148 ? 6.43 -21.109 -9.875 1 97 148 VAL B N 1
ATOM 2765 C CA . VAL B 1 148 ? 5.562 -22.266 -9.609 1 97 148 VAL B CA 1
ATOM 2766 C C . VAL B 1 148 ? 6.398 -23.531 -9.539 1 97 148 VAL B C 1
ATOM 2768 O O . VAL B 1 148 ? 7.066 -23.906 -10.508 1 97 148 VAL B O 1
ATOM 2771 N N . ASN B 1 149 ? 6.336 -24.141 -8.352 1 94.38 149 ASN B N 1
ATOM 2772 C CA . ASN B 1 149 ? 7.16 -25.312 -8.094 1 94.38 149 ASN B CA 1
ATOM 2773 C C . ASN B 1 149 ? 8.641 -25.031 -8.32 1 94.38 149 ASN B C 1
ATOM 2775 O O . ASN B 1 149 ? 9.359 -25.844 -8.898 1 94.38 149 ASN B O 1
ATOM 2779 N N . GLY B 1 150 ? 9.047 -23.859 -8.016 1 95.5 150 GLY B N 1
ATOM 2780 C CA . GLY B 1 150 ? 10.445 -23.484 -8.008 1 95.5 150 GLY B CA 1
ATOM 2781 C C . GLY B 1 150 ? 10.961 -23.062 -9.375 1 95.5 150 GLY B C 1
ATOM 2782 O O . GLY B 1 150 ? 12.148 -22.766 -9.531 1 95.5 150 GLY B O 1
ATOM 2783 N N . VAL B 1 151 ? 10.062 -23.062 -10.367 1 96.94 151 VAL B N 1
ATOM 2784 C CA . VAL B 1 151 ? 10.453 -22.703 -11.719 1 96.94 151 VAL B CA 1
ATOM 2785 C C . VAL B 1 151 ? 9.57 -21.547 -12.211 1 96.94 151 VAL B C 1
ATOM 2787 O O . VAL B 1 151 ? 8.367 -21.531 -11.953 1 96.94 151 VAL B O 1
ATOM 2790 N N . GLN B 1 152 ? 10.211 -20.609 -12.898 1 97.75 152 GLN B N 1
ATOM 2791 C CA . GLN B 1 152 ? 9.43 -19.5 -13.438 1 97.75 152 GLN B CA 1
ATOM 2792 C C . GLN B 1 152 ? 8.398 -20 -14.453 1 97.75 152 GLN B C 1
ATOM 2794 O O . GLN B 1 152 ? 8.758 -20.625 -15.453 1 97.75 152 GLN B O 1
ATOM 2799 N N . ASP B 1 153 ? 7.203 -19.844 -14.117 1 97.75 153 ASP B N 1
ATOM 2800 C CA . ASP B 1 153 ? 6.098 -20.125 -15.023 1 97.75 153 ASP B CA 1
ATOM 2801 C C . ASP B 1 153 ? 5.66 -18.859 -15.758 1 97.75 153 ASP B C 1
ATOM 2803 O O . ASP B 1 153 ? 5.035 -17.984 -15.164 1 97.75 153 ASP B O 1
ATOM 2807 N N . TYR B 1 154 ? 5.82 -18.812 -17.078 1 97 154 TYR B N 1
ATOM 2808 C CA . TYR B 1 154 ? 5.641 -17.594 -17.859 1 97 154 TYR B CA 1
ATOM 2809 C C . TYR B 1 154 ? 4.176 -17.391 -18.234 1 97 154 TYR B C 1
ATOM 2811 O O . TYR B 1 154 ? 3.812 -16.391 -18.844 1 97 154 TYR B O 1
ATOM 2819 N N . ASN B 1 155 ? 3.344 -18.328 -17.781 1 96.56 155 ASN B N 1
ATOM 2820 C CA . ASN B 1 155 ? 1.912 -18.094 -17.906 1 96.56 155 ASN B CA 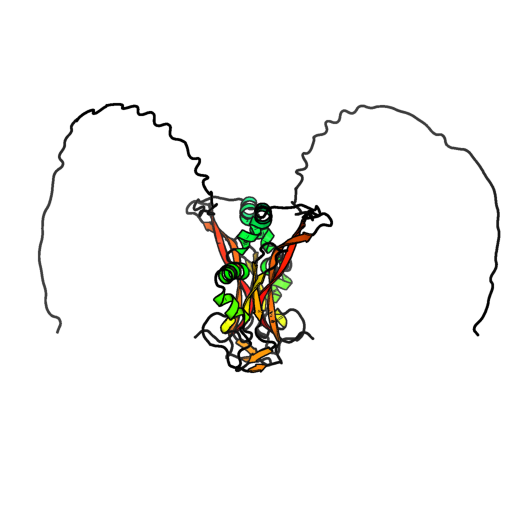1
ATOM 2821 C C . ASN B 1 155 ? 1.448 -16.953 -17 1 96.56 155 ASN B C 1
ATOM 2823 O O . ASN B 1 155 ? 0.391 -16.359 -17.219 1 96.56 155 ASN B O 1
ATOM 2827 N N . TYR B 1 156 ? 2.24 -16.688 -15.977 1 98.19 156 TYR B N 1
ATOM 2828 C CA . TYR B 1 156 ? 1.922 -15.656 -15 1 98.19 156 TYR B CA 1
ATOM 2829 C C . TYR B 1 156 ? 3.033 -14.609 -14.938 1 98.19 156 TYR B C 1
ATOM 2831 O O . TYR B 1 156 ? 4.215 -14.961 -14.891 1 98.19 156 TYR B O 1
ATOM 2839 N N . ALA B 1 157 ? 2.594 -13.352 -14.984 1 98.5 157 ALA B N 1
ATOM 2840 C CA . ALA B 1 157 ? 3.553 -12.258 -14.844 1 98.5 157 ALA B CA 1
ATOM 2841 C C . ALA B 1 157 ? 3.691 -11.836 -13.383 1 98.5 157 ALA B C 1
ATOM 2843 O O . ALA B 1 157 ? 2.701 -11.773 -12.648 1 98.5 157 ALA B O 1
ATOM 2844 N N . SER B 1 158 ? 4.941 -11.625 -12.938 1 98.75 158 SER B N 1
ATOM 2845 C CA . SER B 1 158 ? 5.184 -10.969 -11.656 1 98.75 158 SER B CA 1
ATOM 2846 C C . SER B 1 158 ? 4.957 -9.469 -11.758 1 98.75 158 SER B C 1
ATOM 2848 O O . SER B 1 158 ? 5.703 -8.758 -12.438 1 98.75 158 SER B O 1
ATOM 2850 N N . GLU B 1 159 ? 3.896 -9 -11.109 1 98.62 159 GLU B N 1
ATOM 2851 C CA . GLU B 1 159 ? 3.496 -7.602 -11.25 1 98.62 159 GLU B CA 1
ATOM 2852 C C . GLU B 1 159 ? 3.461 -6.898 -9.898 1 98.62 159 GLU B C 1
ATOM 2854 O O . GLU B 1 159 ? 3.023 -7.477 -8.898 1 98.62 159 GLU B O 1
ATOM 2859 N N . PRO B 1 160 ? 3.902 -5.645 -9.883 1 98.75 160 PRO B N 1
ATOM 2860 C CA . PRO B 1 160 ? 3.879 -4.898 -8.625 1 98.75 160 PRO B CA 1
ATOM 2861 C C . PRO B 1 160 ? 2.469 -4.477 -8.211 1 98.75 160 PRO B C 1
ATOM 2863 O O . PRO B 1 160 ? 1.61 -4.262 -9.07 1 98.75 160 PRO B O 1
ATOM 2866 N N . ILE B 1 161 ? 2.24 -4.488 -6.934 1 98.81 161 ILE B N 1
ATOM 2867 C CA . ILE B 1 161 ? 1.106 -3.805 -6.32 1 98.81 161 ILE B CA 1
ATOM 2868 C C . ILE B 1 161 ? 1.532 -2.414 -5.855 1 98.81 161 ILE B C 1
ATOM 2870 O O . ILE B 1 161 ? 2.521 -2.271 -5.133 1 98.81 161 ILE B O 1
ATOM 2874 N N . TYR B 1 162 ? 0.717 -1.382 -6.25 1 98.44 162 TYR B N 1
ATOM 2875 C CA . TYR B 1 162 ? 1.137 -0.006 -6.008 1 98.44 162 TYR B CA 1
ATOM 2876 C C . TYR B 1 162 ? 0.293 0.639 -4.914 1 98.44 162 TYR B C 1
ATOM 2878 O O . TYR B 1 162 ? -0.881 0.3 -4.746 1 98.44 162 TYR B O 1
ATOM 2886 N N . SER B 1 163 ? 0.962 1.53 -4.227 1 97.75 163 SER B N 1
ATOM 2887 C CA . SER B 1 163 ? 0.292 2.508 -3.377 1 97.75 163 SER B CA 1
ATOM 2888 C C . SER B 1 163 ? 0.693 3.932 -3.746 1 97.75 163 SER B C 1
ATOM 2890 O O . SER B 1 163 ? 1.858 4.191 -4.055 1 97.75 163 SER B O 1
ATOM 2892 N N . GLN B 1 164 ? -0.296 4.816 -3.67 1 97.12 164 GLN B N 1
ATOM 2893 C CA . GLN B 1 164 ? 0.011 6.215 -3.953 1 97.12 164 GLN B CA 1
ATOM 2894 C C . GLN B 1 164 ? 0.612 6.906 -2.73 1 97.12 1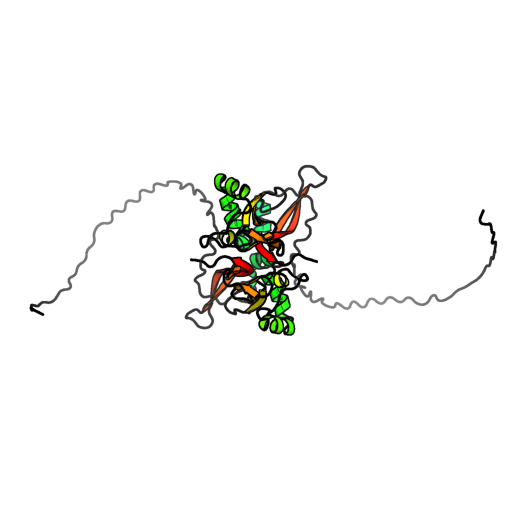64 GLN B C 1
ATOM 2896 O O . GLN B 1 164 ? 0.174 6.672 -1.603 1 97.12 164 GLN B O 1
ATOM 2901 N N . MET B 1 165 ? 1.625 7.73 -2.982 1 97.62 165 MET B N 1
ATOM 2902 C CA . MET B 1 165 ? 2.238 8.523 -1.919 1 97.62 165 MET B CA 1
ATOM 2903 C C . MET B 1 165 ? 2.357 9.984 -2.33 1 97.62 165 MET B C 1
ATOM 2905 O O . MET B 1 165 ? 2.783 10.289 -3.445 1 97.62 165 MET B O 1
ATOM 2909 N N . LYS B 1 166 ? 1.939 10.844 -1.428 1 96.38 166 LYS B N 1
ATOM 2910 C CA . LYS B 1 166 ? 2.082 12.281 -1.63 1 96.38 166 LYS B CA 1
ATOM 2911 C C . LYS B 1 166 ? 3.531 12.727 -1.44 1 96.38 166 LYS B C 1
ATOM 2913 O O . LYS B 1 166 ? 4.168 12.375 -0.445 1 96.38 166 LYS B O 1
ATOM 2918 N N . VAL B 1 167 ? 4.051 13.453 -2.398 1 96.19 167 VAL B N 1
ATOM 2919 C CA . VAL B 1 167 ? 5.426 13.945 -2.34 1 96.19 167 VAL B CA 1
ATOM 2920 C C . VAL B 1 167 ? 5.473 15.406 -2.775 1 96.19 167 VAL B C 1
ATOM 2922 O O . VAL B 1 167 ? 4.477 15.953 -3.258 1 96.19 167 VAL B O 1
ATOM 2925 N N . LEU B 1 168 ? 6.562 16.031 -2.441 1 93.06 168 LEU B N 1
ATOM 2926 C CA . LEU B 1 168 ? 6.895 17.359 -2.967 1 93.06 168 LEU B CA 1
ATOM 2927 C C . LEU B 1 168 ? 7.953 17.25 -4.059 1 93.06 168 LEU B C 1
ATOM 2929 O O . LEU B 1 168 ? 9.055 16.766 -3.82 1 93.06 168 LEU B O 1
ATOM 2933 N N . ARG B 1 169 ? 7.578 17.688 -5.297 1 93.12 169 ARG B N 1
ATOM 2934 C CA . ARG B 1 169 ? 8.523 17.656 -6.41 1 93.12 169 ARG B CA 1
ATOM 2935 C C . ARG B 1 169 ? 9.039 19.047 -6.727 1 93.12 169 ARG B C 1
ATOM 2937 O O . ARG B 1 169 ? 8.281 20.016 -6.688 1 93.12 169 ARG B O 1
ATOM 2944 N N . ARG B 1 170 ? 10.336 19.062 -7.012 1 89 170 ARG B N 1
ATOM 2945 C CA . ARG B 1 170 ? 10.875 20.359 -7.398 1 89 170 ARG B CA 1
ATOM 2946 C C . ARG B 1 170 ? 11.344 20.344 -8.844 1 89 170 ARG B C 1
ATOM 2948 O O . ARG B 1 170 ? 11.789 19.312 -9.352 1 89 170 ARG B O 1
ATOM 2955 N N . THR B 1 171 ? 11.117 21.422 -9.5 1 89.25 171 THR B N 1
ATOM 2956 C CA . THR B 1 171 ? 11.602 21.672 -10.852 1 89.25 171 THR B CA 1
ATOM 2957 C C . THR B 1 171 ? 12.406 22.969 -10.898 1 89.25 171 THR B C 1
ATOM 2959 O O . THR B 1 171 ? 12.062 23.953 -10.227 1 89.25 171 THR B O 1
ATOM 2962 N N . LYS B 1 172 ? 13.562 22.828 -11.617 1 85.81 172 LYS B N 1
ATOM 2963 C CA . LYS B 1 172 ? 14.438 24 -11.695 1 85.81 172 LYS B CA 1
ATOM 2964 C C . LYS B 1 172 ? 13.789 25.109 -12.516 1 85.81 172 LYS B C 1
ATOM 2966 O O . LYS B 1 172 ? 13.195 24.859 -13.562 1 85.81 172 LYS B O 1
ATOM 2971 N N . CYS B 1 173 ? 13.883 26.234 -11.914 1 84.69 173 CYS B N 1
ATOM 2972 C CA . CYS B 1 173 ? 13.398 27.422 -12.617 1 84.69 173 CYS B CA 1
ATOM 2973 C C . CYS B 1 173 ? 14.508 28.062 -13.438 1 84.69 173 CYS B C 1
ATOM 2975 O O . CYS B 1 173 ? 15.68 27.688 -13.305 1 84.69 173 CYS B O 1
ATOM 2977 N N . ASP B 1 174 ? 14.062 28.75 -14.531 1 76 174 ASP B N 1
ATOM 2978 C CA . ASP B 1 174 ? 14.961 29.406 -15.469 1 76 174 ASP B CA 1
ATOM 2979 C C . ASP B 1 174 ? 15.984 30.266 -14.727 1 76 174 ASP B C 1
ATOM 2981 O O . ASP B 1 174 ? 17.141 30.375 -15.148 1 76 174 ASP B O 1
ATOM 2985 N N . ARG B 1 175 ? 15.562 30.859 -13.633 1 69.12 175 ARG B N 1
ATOM 2986 C CA . ARG B 1 175 ? 16.531 31.656 -12.891 1 69.12 175 ARG B CA 1
ATOM 2987 C C . ARG B 1 175 ? 17.406 30.766 -12.016 1 69.12 175 ARG B C 1
ATOM 2989 O O . ARG B 1 175 ? 16.969 29.719 -11.555 1 69.12 175 ARG B O 1
ATOM 2996 N N . LYS B 1 176 ? 18.625 31.125 -11.797 1 68.94 176 LYS B N 1
ATOM 2997 C CA . LYS B 1 176 ? 19.641 30.312 -11.109 1 68.94 176 LYS B CA 1
ATOM 2998 C C . LYS B 1 176 ? 19.203 30 -9.68 1 68.94 176 LYS B C 1
ATOM 3000 O O . LYS B 1 176 ? 18.781 30.891 -8.945 1 68.94 176 LYS B O 1
ATOM 3005 N N . ASP B 1 177 ? 19.156 28.859 -9.289 1 73.81 177 ASP B N 1
ATOM 3006 C CA . ASP B 1 177 ? 19.062 28.281 -7.949 1 73.81 177 ASP B CA 1
ATOM 3007 C C . ASP B 1 177 ? 17.641 28.438 -7.387 1 73.81 177 ASP B C 1
ATOM 3009 O O . ASP B 1 177 ? 17.469 28.688 -6.191 1 73.81 177 ASP B O 1
ATOM 3013 N N . ARG B 1 178 ? 16.75 28.734 -8.336 1 80 178 ARG B N 1
ATOM 3014 C CA . ARG B 1 178 ? 15.367 28.766 -7.863 1 80 178 ARG B CA 1
ATOM 3015 C C . ARG B 1 178 ? 14.609 27.516 -8.305 1 80 178 ARG B C 1
ATOM 3017 O O . ARG B 1 178 ? 14.852 26.984 -9.398 1 80 178 ARG B O 1
ATOM 3024 N N . TRP B 1 179 ? 13.844 27.062 -7.387 1 85.94 179 TRP B N 1
ATOM 3025 C CA . TRP B 1 179 ? 13.094 25.844 -7.652 1 85.94 179 TRP B CA 1
ATOM 3026 C C . TRP B 1 179 ? 11.594 26.062 -7.492 1 85.94 179 TRP B C 1
ATOM 3028 O O . TRP B 1 179 ? 11.172 26.938 -6.734 1 85.94 179 TRP B O 1
ATOM 3038 N N . ARG B 1 180 ? 10.914 25.422 -8.289 1 88.31 180 ARG B N 1
ATOM 3039 C CA . ARG B 1 180 ? 9.461 25.312 -8.141 1 88.31 180 ARG B CA 1
ATOM 3040 C C . ARG B 1 180 ? 9.078 23.984 -7.5 1 88.31 180 ARG B C 1
ATOM 3042 O O . ARG B 1 180 ? 9.547 22.922 -7.922 1 88.31 180 ARG B O 1
ATOM 3049 N N . TYR B 1 181 ? 8.281 24.141 -6.406 1 87.5 181 TYR B N 1
ATOM 3050 C CA . TYR B 1 181 ? 7.848 22.953 -5.664 1 87.5 181 TYR B CA 1
ATOM 3051 C C . TYR B 1 181 ? 6.355 22.719 -5.852 1 87.5 181 TYR B C 1
ATOM 3053 O O . TYR B 1 181 ? 5.551 23.641 -5.75 1 87.5 181 TYR B O 1
ATOM 3061 N N . GLU B 1 182 ? 6.004 21.453 -6.148 1 90.69 182 GLU B N 1
ATOM 3062 C CA . GLU B 1 182 ? 4.605 21.094 -6.344 1 90.69 182 GLU B CA 1
ATOM 3063 C C . GLU B 1 182 ? 4.289 19.75 -5.688 1 90.69 182 GLU B C 1
ATOM 3065 O O . GLU B 1 182 ? 5.105 18.828 -5.719 1 90.69 182 GLU B O 1
ATOM 3070 N N . VAL B 1 183 ? 3.115 19.719 -5.102 1 91.62 183 VAL B N 1
ATOM 3071 C CA . VAL B 1 183 ? 2.613 18.453 -4.566 1 91.62 183 VAL B CA 1
ATOM 3072 C C . VAL B 1 183 ? 2.359 17.469 -5.711 1 91.62 183 VAL B C 1
ATOM 3074 O O . VAL B 1 183 ? 1.807 17.844 -6.746 1 91.62 183 VAL B O 1
ATOM 3077 N N . ALA B 1 184 ? 2.889 16.391 -5.566 1 94.81 184 ALA B N 1
ATOM 3078 C CA . ALA B 1 184 ? 2.711 15.328 -6.551 1 94.81 184 ALA B CA 1
ATOM 3079 C C . ALA B 1 184 ? 2.395 14 -5.871 1 94.81 184 ALA B C 1
ATOM 3081 O O . ALA B 1 184 ? 2.467 13.891 -4.645 1 94.81 184 ALA B O 1
ATOM 3082 N N . TRP B 1 185 ? 1.862 13.109 -6.684 1 96.69 185 TRP B N 1
ATOM 3083 C CA . TRP B 1 185 ? 1.562 11.758 -6.219 1 96.69 185 TRP B CA 1
ATOM 3084 C C . TRP B 1 185 ? 2.379 10.719 -6.988 1 96.69 185 TRP B C 1
ATOM 3086 O O . TRP B 1 185 ? 2.449 10.766 -8.219 1 96.69 185 TRP B O 1
ATOM 3096 N N . GLU B 1 186 ? 3.018 9.875 -6.246 1 97.5 186 GLU B N 1
ATOM 3097 C CA . GLU B 1 186 ? 3.869 8.859 -6.863 1 97.5 186 GLU B CA 1
ATOM 3098 C C . GLU B 1 186 ? 3.354 7.453 -6.57 1 97.5 186 GLU B C 1
ATOM 3100 O O . GLU B 1 186 ? 2.916 7.164 -5.453 1 97.5 186 GLU B O 1
ATOM 3105 N N . ASN B 1 187 ? 3.393 6.605 -7.637 1 97.88 187 ASN B N 1
ATOM 3106 C CA . ASN B 1 187 ? 3.115 5.184 -7.469 1 97.88 187 ASN B CA 1
ATOM 3107 C C . ASN B 1 187 ? 4.293 4.457 -6.828 1 97.88 187 ASN B C 1
ATOM 3109 O O . ASN B 1 187 ? 5.367 4.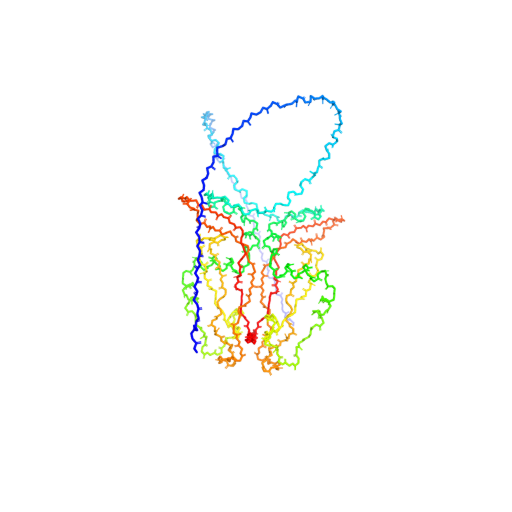359 -7.426 1 97.88 187 ASN B O 1
ATOM 3113 N N . ILE B 1 188 ? 4.031 4.004 -5.617 1 98.69 188 ILE B N 1
ATOM 3114 C CA . ILE B 1 188 ? 5.082 3.295 -4.891 1 98.69 188 ILE B CA 1
ATOM 3115 C C . ILE B 1 188 ? 4.762 1.802 -4.855 1 98.69 188 ILE B C 1
ATOM 3117 O O . ILE B 1 188 ? 3.752 1.39 -4.281 1 98.69 188 ILE B O 1
ATOM 3121 N N . PRO B 1 189 ? 5.602 0.912 -5.547 1 98.88 189 PRO B N 1
ATOM 3122 C CA . PRO B 1 189 ? 5.375 -0.526 -5.379 1 98.88 189 PRO B CA 1
ATOM 3123 C C . PRO B 1 189 ? 5.594 -0.994 -3.941 1 98.88 189 PRO B C 1
ATOM 3125 O O . PRO B 1 189 ? 6.625 -0.684 -3.336 1 98.88 189 PRO B O 1
ATOM 3128 N N . VAL B 1 190 ? 4.605 -1.73 -3.42 1 98.88 190 VAL B N 1
ATOM 3129 C CA . VAL B 1 190 ? 4.676 -2.123 -2.016 1 98.88 190 VAL B CA 1
ATOM 3130 C C . VAL B 1 190 ? 4.672 -3.646 -1.906 1 98.88 190 VAL B C 1
ATOM 3132 O O . VAL B 1 190 ? 4.688 -4.195 -0.802 1 98.88 190 VAL B O 1
ATOM 3135 N N . GLY B 1 191 ? 4.617 -4.324 -3 1 98.88 191 GLY B N 1
ATOM 3136 C CA . GLY B 1 191 ? 4.645 -5.773 -3.115 1 98.88 191 GLY B CA 1
ATOM 3137 C C . GLY B 1 191 ? 4.465 -6.266 -4.539 1 98.88 191 GLY B C 1
ATOM 3138 O O . GLY B 1 191 ? 4.301 -5.461 -5.461 1 98.88 191 GLY B O 1
ATOM 3139 N N . CYS B 1 192 ? 4.531 -7.543 -4.656 1 98.94 192 CYS B N 1
ATOM 3140 C CA . CYS B 1 192 ? 4.359 -8.148 -5.973 1 98.94 192 CYS B CA 1
ATOM 3141 C C . CYS B 1 192 ? 3.322 -9.266 -5.926 1 98.94 192 CYS B C 1
ATOM 3143 O O . CYS B 1 192 ? 3.131 -9.898 -4.887 1 98.94 192 CYS B O 1
ATOM 3145 N N . THR B 1 193 ? 2.645 -9.453 -6.996 1 98.94 193 THR B N 1
ATOM 3146 C CA . THR B 1 193 ? 1.649 -10.508 -7.133 1 98.94 193 THR B CA 1
ATOM 3147 C C . THR B 1 193 ? 1.795 -11.219 -8.477 1 98.94 193 THR B C 1
ATOM 3149 O O . THR B 1 193 ? 2.502 -10.734 -9.367 1 98.94 193 THR B O 1
ATOM 3152 N N . CYS B 1 194 ? 1.234 -12.438 -8.555 1 98.81 194 CYS B N 1
ATOM 3153 C CA . CYS B 1 194 ? 1.199 -13.18 -9.812 1 98.81 194 CYS B CA 1
ATOM 3154 C C . CYS B 1 194 ? -0.116 -12.945 -10.547 1 98.81 194 CYS B C 1
ATOM 3156 O O . CYS B 1 194 ? -1.191 -13.164 -9.984 1 98.81 194 CYS B O 1
ATOM 3158 N N . ALA B 1 195 ? 0.006 -12.453 -11.812 1 98.75 195 ALA B N 1
ATOM 3159 C CA . ALA B 1 195 ? -1.204 -12.141 -12.562 1 98.75 195 ALA B CA 1
ATOM 3160 C C . ALA B 1 195 ? -1.074 -12.578 -14.023 1 98.75 195 ALA B C 1
ATOM 3162 O O . ALA B 1 195 ? 0.036 -12.688 -14.547 1 98.75 195 ALA B O 1
ATOM 3163 N N . ASN B 1 196 ? -2.238 -12.922 -14.586 1 97.81 196 ASN B N 1
ATOM 3164 C CA . ASN B 1 196 ? -2.223 -13.07 -16.031 1 97.81 196 ASN B CA 1
ATOM 3165 C C . ASN B 1 196 ? -1.688 -11.812 -16.719 1 97.81 196 ASN B C 1
ATOM 3167 O O . ASN B 1 196 ? -2.045 -10.695 -16.344 1 97.81 196 ASN B O 1
ATOM 3171 N N . PRO B 1 197 ? -0.745 -12.023 -17.688 1 95.06 197 PRO B N 1
ATOM 3172 C CA . PRO B 1 197 ? -0.298 -10.836 -18.438 1 95.06 197 PRO B CA 1
ATOM 3173 C C . PRO B 1 197 ? -1.449 -10.094 -19.109 1 95.06 197 PRO B C 1
ATOM 3175 O O . PRO B 1 197 ? -2.424 -10.711 -19.531 1 95.06 197 PRO B O 1
ATOM 3178 N N . GLN B 1 198 ? -1.257 -8.727 -19.141 1 89.81 198 GLN B N 1
ATOM 3179 C CA . GLN B 1 198 ? -2.295 -7.91 -19.766 1 89.81 198 GLN B CA 1
ATOM 3180 C C . GLN B 1 198 ? -2.326 -8.109 -21.281 1 89.81 198 GLN B C 1
ATOM 3182 O O . GLN B 1 198 ? -1.278 -8.172 -21.922 1 89.81 198 GLN B O 1
ATOM 3187 N N . SER B 1 199 ? -3.502 -8.523 -21.828 1 79.56 199 SER B N 1
ATOM 3188 C CA . SER B 1 199 ? -3.668 -8.672 -23.266 1 79.56 199 SER B CA 1
ATOM 3189 C C . SER B 1 199 ? -4.195 -7.387 -23.906 1 79.56 199 SER B C 1
ATOM 3191 O O . SER B 1 199 ? -4.867 -6.594 -23.234 1 79.56 199 SER B O 1
#

Organism: Branchiostoma lanceolatum (NCBI:txid7740)

Foldseek 3Di:
DDDDDDDDDDDDDDDDYYDDDDPDDDDDDDPPPPPDPPPPPPPPPPPVPLPQCVDWADDDPVVQCVVCVVQCVVCCPPCFNVVQVVCVVCVPLQVVLVPDADAQFQFDPDDDCLRNFQQHWGWHWQADPQKPVRTTTATDRRDQAGQDRTDGDNQWGKAFDWDKGWMWGWDDDPDPPTIGIDIDIDTGGPHIDIHGDDD/DDDDDYDDDDDDDDDDDDDDDDDDDDPDDDPPPPPPPPPPPPPPPCPVPLPQCVDWADDDPVVQCVVCVVQCVVCCPPCFNVVQVVCVVCVPLQVVLVPDADAQFQFDPDDDCLRNFQQHWGWHWQADPQKPVRTTTATDRRDQAGQDRTHGDNQWGKAFDWDKGWMWGWDDDPDPPTIGIGIDIDTGGPHIDIHGDDD

Secondary structure (DSSP, 8-state):
------------------------------------------------------S-B---HHHHHHHTHHHHHHHTTSHHHHHHHHHHT-HHHHHHHHH----SSPPPSSS-HHHHBSS-EEEEEEE-TTEESSEEEEEEE--SEEEETTEEEEEEEEEEEEEEEEEEEEEE-SSTT-EEEEEEEEEEEEEEEEEPPP-/------------------------------------------------------S-B---HHHHHHHTHHHHHHHTTSHHHHHHHHHHT-HHHHHHHHH----SSPPPSSS-HHHHBSS-EEEEEEE-TTEESSEEEEEEE--SEEEETTEEEEEEEEEEEEEEEEEEEEEE-SSTT-EEEEEEEEEEEEEEEEEPPP-

pLDDT: mean 75.37, std 31.14, range [16.52, 98.94]

Nearest PDB structures (foldseek):
  8usr-assembly2_D-2  TM=6.965E-01  e=2.770E-08  Homo sapiens
  5vb9-assembly2_B-2  TM=6.807E-01  e=3.111E-08  Homo sapiens
  7z2m-assembly1_K  TM=6.996E-01  e=5.561E-08  Homo sapiens
  5hhv-assembly1_A-2  TM=7.094E-01  e=1.116E-07  Homo sapiens
  7ama-assembly1_B  TM=6.649E-01  e=7.015E-08  Homo sapiens

Radius of gyration: 35.89 Å; Cα contacts (8 Å, |Δi|>4): 698; chains: 2; bounding box: 60×106×141 Å